Protein AF-A0A5J4TM93-F1 (afdb_monomer)

pLDDT: mean 90.67, std 11.06, range [38.16, 98.81]

Foldseek 3Di:
DDPDDPAEDEAEDAAADEDQDAAEEEDEQYEYEYEHPDLAAHEYEYNHDDADANYEYEYANYEYEYARYEYAAAAYAHYEEEYAEYEYAAYEYEYEADANYEYQYAYAYHPHHAYEYEYLEHYEYDDQHEYHYQHYEQAHDPPRQAHYHHQHEYAANPNHEYEYELRHEAEYEPYEYEAAEYEYYYDPPGHAYEYEYYHAYHYEAHDLVHAYEYDQQQEYEHEQYEYEYAAYEEDNPDDQPPPDPPDDRDARDASYEYEQYHYEAHDPRYEYEYYDAQHAHYEYEHEEYEYQHYEQAYEDLPDANYEYHQYEYEYHDVHEYEYQYQEHYEYEAEEYEYAAAYHPYPEAYEYAYENYEYEAHDLDDHGYEAPRHAAYEYHPEYEYHYQAYEHEYDQDPDANYEYENYHYEANPHPYAHEYHYQAHEEYEHHEEEYQHYEYAHDDQPDANYEYEPYYYHAHPPHHYHYNYNHHYDYD

Secondary structure (DSSP, 8-state):
------SSEEEEE-S-EEE-S-EEEE-SSEEEEEEESSSS-EEEEE---TT--SEEEE-TTEEEEEESEEEEETTS--EEEESSEEEE-SEEEEE-SSEEEEESS-EEE-SSS--EEEESEEEEE-TT--EEE-S-EEEE-TT-SBSEEESS-EEE-TTS--EEES-BEEEEESSEEEE-S-EEE--TTSPPEEEEEESSEEEEE--SS---EESSEEEEEEEEEEEEE-S-EEEE-SPP-PPPTTSPPPPPPPSEEEEEEEEEE--SS---EEEESSS-SEEEEEEEEEESS-EEE---SSS-SEEEEEEEEEE-SSS--EEESSEEEEEEEEEEEE-S-----SS-EEEEEEEEEEEES-SSS---EEEEEEEEEE-SSEEEEE-S-EEEE-SSSS-SEEEEEEEEEES-SSSPPEEEES--EEEEEEEEEESS-EEEE--SSS-SEEEES-EEEE-SSS--EEESS--EEE-

Organism: NCBI:txid222440

Mean predicted aligned error: 6.49 Å

Solvent-accessible surface area (backbone atoms only — not comparable to full-atom values): 21051 Å² total; per-residue (Å²): 126,67,78,78,76,87,70,66,49,72,50,68,42,84,63,63,49,75,40,64,64,63,45,50,39,68,50,59,76,36,48,38,37,43,27,28,72,55,95,59,64,31,43,38,34,52,61,40,77,67,82,48,32,41,31,42,38,42,18,75,45,20,34,40,35,37,31,44,31,28,38,40,15,70,66,21,22,40,30,40,40,36,30,50,32,42,37,40,26,25,32,40,41,37,27,32,77,38,53,23,32,38,26,58,20,31,36,40,30,12,83,87,35,64,23,35,40,35,18,17,17,44,42,38,28,32,87,58,19,42,41,38,36,16,23,26,41,40,35,36,43,90,85,21,56,30,31,53,44,45,57,19,36,36,39,29,13,72,93,36,64,24,37,34,33,22,43,9,39,41,62,47,58,54,35,45,39,38,37,26,22,25,40,38,37,59,56,91,93,50,51,61,37,31,38,40,33,26,68,57,13,40,39,37,31,23,36,88,88,37,55,20,36,32,49,50,40,50,32,38,37,38,36,36,31,39,40,38,35,32,18,25,40,42,30,31,79,70,77,71,73,77,54,64,90,90,54,84,66,75,78,72,68,35,29,27,37,32,34,50,18,44,36,37,29,24,42,97,86,30,64,21,37,39,39,16,40,85,38,25,43,34,36,39,36,32,49,35,37,39,35,22,17,30,40,40,35,31,66,30,76,88,52,35,35,29,39,36,34,50,22,47,34,40,38,13,68,94,32,56,30,30,38,40,18,44,20,42,38,35,40,35,35,46,34,40,37,37,29,23,39,41,34,80,28,95,38,51,23,30,37,41,34,30,43,24,41,38,33,33,24,36,61,70,79,69,47,17,44,30,39,40,34,45,26,40,38,38,30,67,50,29,35,41,38,33,17,22,24,39,41,32,33,42,93,44,95,57,40,24,28,37,36,28,43,21,45,35,39,30,15,81,23,75,45,64,20,34,35,36,23,29,18,45,35,33,40,38,34,50,35,41,36,40,33,28,32,39,40,40,28,79,26,82,85,42,37,26,30,38,38,29,72,55,58,76,47,73,40,88,84,37,77,60,44,72,55,39,82,31,53,73,44,84,90

Sequence (475 aa):
AISYISGDHTINIRQSYTEATQAVYSAGEKIVTIQSVDSTRRKITNNIDGSTPLFSITGGGLTLTLQNIEIDSTGKPLMTFGGQLLKIESGTFTGTTETLITASAPVTIGTSGTPEFTAQKIVSVTGNNELKIIKGRFSGTSGTTSLITAAGPITIGDGGTPIFKNLGNLSISGVVLKIISGTFDREEGARSIQIVATNNATVTIGGTETSPQFTDLTSLIVNNGTLTIISGSFTNTGPIHKPQEGSLPPLPEPMISTTNTTVTIGSSTTTPQFIALENQVLSVSSGSLTITKGIFTGESTSLPQITTLRVQIVVGTNFNPTFNCPYALNVRTGSMTIRDEFFLGNQTTKIITNDTTVTIGAESGSQPSITNLKQLIIGRPGILNILGGSLTGESSSDPMILTNDTAVTIGSGTSTPSFSSQQALNVIAGSLTITKGIFIGTSNTLPQITTSGIQITYGANFNPTFNCPFALSVI

Radius of gyration: 28.87 Å; Cα contacts (8 Å, |Δi|>4): 1631; chains: 1; bounding box: 68×36×87 Å

Nearest PDB structures (foldseek):
  8iq9-assembly1_B  TM=1.670E-01  e=2.180E+00  Klebsiella phage VLC6
  8iqe-assembly1_D  TM=1.883E-01  e=9.239E+00  Klebsiella phage VLC6

Structu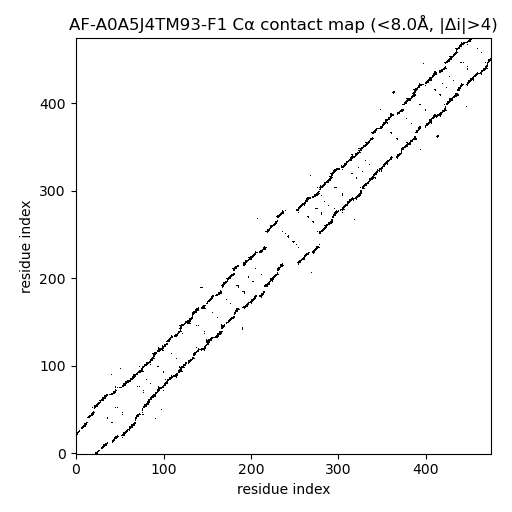re (mmCIF, N/CA/C/O backbone):
data_AF-A0A5J4TM93-F1
#
_entry.id   AF-A0A5J4TM93-F1
#
loop_
_atom_site.group_PDB
_atom_site.id
_atom_site.type_symbol
_atom_site.label_atom_id
_atom_site.label_alt_id
_atom_site.label_comp_id
_atom_site.label_asym_id
_atom_site.label_entity_id
_atom_site.label_seq_id
_atom_site.pdbx_PDB_ins_code
_atom_site.Cartn_x
_atom_site.Cartn_y
_atom_site.Cartn_z
_atom_site.occupancy
_atom_site.B_iso_or_equiv
_atom_site.auth_seq_id
_atom_site.auth_comp_id
_atom_site.auth_asym_id
_atom_site.auth_atom_id
_atom_site.pdbx_PDB_model_num
ATOM 1 N N . ALA A 1 1 ? -22.866 -5.227 42.921 1.00 43.19 1 ALA A N 1
ATOM 2 C CA . ALA A 1 1 ? -23.092 -6.511 42.224 1.00 43.19 1 ALA A CA 1
ATOM 3 C C . ALA A 1 1 ? -24.429 -6.453 41.488 1.00 43.19 1 ALA A C 1
ATOM 5 O O . ALA A 1 1 ? -25.460 -6.370 42.140 1.00 43.19 1 ALA A O 1
ATOM 6 N N . ILE A 1 2 ? -24.420 -6.416 40.153 1.00 43.22 2 ILE A N 1
ATOM 7 C CA . ILE A 1 2 ? -25.638 -6.518 39.333 1.00 43.22 2 ILE A CA 1
ATOM 8 C C . ILE A 1 2 ? -25.759 -7.999 38.957 1.00 43.22 2 ILE A C 1
ATOM 10 O O . ILE A 1 2 ? -25.100 -8.446 38.024 1.00 43.22 2 ILE A O 1
ATOM 14 N N . SER A 1 3 ? -26.516 -8.792 39.718 1.00 38.16 3 SER A N 1
ATOM 15 C CA . SER A 1 3 ? -26.688 -10.224 39.436 1.00 38.16 3 SER A CA 1
ATOM 16 C C . SER A 1 3 ? -28.052 -10.511 38.808 1.00 38.16 3 SER A C 1
ATOM 18 O O . SER A 1 3 ? -29.079 -10.268 39.430 1.00 38.16 3 SER A O 1
ATOM 20 N N . TYR A 1 4 ? -28.004 -11.075 37.596 1.00 44.12 4 TYR A N 1
ATOM 21 C CA . TYR A 1 4 ? -29.076 -11.741 36.844 1.00 44.12 4 TYR A CA 1
ATOM 22 C C . TYR A 1 4 ? -30.363 -10.932 36.579 1.00 44.12 4 TYR A C 1
ATOM 24 O O . TYR A 1 4 ? -31.318 -10.957 37.347 1.00 44.12 4 TYR A O 1
ATOM 32 N N . ILE A 1 5 ? -30.424 -10.291 35.406 1.00 52.28 5 ILE A N 1
ATOM 33 C CA . ILE A 1 5 ? -31.648 -9.691 34.843 1.00 52.28 5 ILE A CA 1
ATOM 34 C C . ILE A 1 5 ? -32.081 -10.541 33.640 1.00 52.28 5 ILE A C 1
ATOM 36 O O . ILE A 1 5 ? -31.261 -10.821 32.762 1.00 52.28 5 ILE A O 1
ATOM 40 N N . SER A 1 6 ? -33.327 -11.020 33.601 1.00 49.06 6 SER A N 1
ATOM 41 C CA . SER A 1 6 ? -33.892 -11.758 32.457 1.00 49.06 6 SER A CA 1
ATOM 42 C C . SER A 1 6 ? -34.254 -10.813 31.303 1.00 49.06 6 SER A C 1
ATOM 44 O O . SER A 1 6 ? -34.854 -9.773 31.558 1.00 49.06 6 SER A O 1
ATOM 46 N N . GLY A 1 7 ? -33.956 -11.201 30.056 1.00 68.25 7 GLY A N 1
ATOM 47 C CA . GLY A 1 7 ? -34.250 -10.419 28.843 1.00 68.25 7 GLY A CA 1
ATOM 48 C C . GLY A 1 7 ? -33.189 -9.374 28.474 1.00 68.25 7 GLY A C 1
ATOM 49 O O . GLY A 1 7 ? -32.220 -9.170 29.213 1.00 68.25 7 GLY A O 1
ATOM 50 N N . ASP A 1 8 ? -33.380 -8.724 27.325 1.00 81.50 8 ASP A N 1
ATOM 51 C CA . ASP A 1 8 ? -32.604 -7.548 26.917 1.00 81.50 8 ASP A CA 1
ATOM 52 C C . ASP A 1 8 ? -32.826 -6.408 27.911 1.00 81.50 8 ASP A C 1
ATOM 54 O O . ASP A 1 8 ? -33.937 -6.210 28.409 1.00 81.50 8 ASP A O 1
ATOM 58 N N . HIS A 1 9 ? -31.777 -5.656 28.233 1.00 83.00 9 HIS A N 1
ATOM 59 C CA . HIS A 1 9 ? -31.910 -4.557 29.187 1.00 83.00 9 HIS A CA 1
ATOM 60 C C . HIS A 1 9 ? -30.877 -3.458 29.004 1.00 83.00 9 HIS A C 1
ATOM 62 O O . HIS A 1 9 ? -29.783 -3.632 28.468 1.00 83.00 9 HIS A O 1
ATOM 68 N N . THR A 1 10 ? -31.247 -2.297 29.531 1.00 85.62 10 THR A N 1
ATOM 69 C CA . THR A 1 10 ? -30.429 -1.096 29.538 1.00 85.62 10 THR A CA 1
ATOM 70 C C . THR A 1 10 ? -29.998 -0.770 30.963 1.00 85.62 10 THR A C 1
ATOM 72 O O . THR A 1 10 ? -30.833 -0.570 31.848 1.00 85.62 10 THR A O 1
ATOM 75 N N . ILE A 1 11 ? -28.690 -0.680 31.184 1.00 86.50 11 ILE A N 1
ATOM 76 C CA . ILE A 1 11 ? -28.094 -0.153 32.407 1.00 86.50 11 ILE A CA 1
ATOM 77 C C . ILE A 1 11 ? -27.939 1.355 32.228 1.00 86.50 11 ILE A C 1
ATOM 79 O O . ILE A 1 11 ? -27.153 1.840 31.418 1.00 86.50 11 ILE A O 1
ATOM 83 N N . ASN A 1 12 ? -28.732 2.085 32.999 1.00 86.62 12 ASN A N 1
ATOM 84 C CA . ASN A 1 12 ? -28.884 3.526 32.905 1.00 86.62 12 ASN A CA 1
ATOM 85 C C . ASN A 1 12 ? -28.065 4.233 33.994 1.00 86.62 12 ASN A C 1
ATOM 87 O O . ASN A 1 12 ? -28.374 4.122 35.183 1.00 86.62 12 ASN A O 1
ATOM 91 N N . ILE A 1 13 ? -27.057 5.002 33.588 1.00 86.31 13 ILE A N 1
ATOM 92 C CA . ILE A 1 13 ? -26.229 5.827 34.466 1.00 86.31 13 ILE A CA 1
ATOM 93 C C . ILE A 1 13 ? -26.941 7.159 34.711 1.00 86.31 13 ILE A C 1
ATOM 95 O O . ILE A 1 13 ? -27.071 7.987 33.812 1.00 86.31 13 ILE A O 1
ATOM 99 N N . ARG A 1 14 ? -27.441 7.350 35.937 1.00 87.06 14 ARG A N 1
ATOM 100 C CA . ARG A 1 14 ? -28.282 8.506 36.310 1.00 87.06 14 ARG A CA 1
ATOM 101 C C . ARG A 1 14 ? -27.508 9.713 36.831 1.00 87.06 14 ARG A C 1
ATOM 103 O O . ARG A 1 14 ? -28.001 10.832 36.761 1.00 87.06 14 ARG A O 1
ATOM 110 N N . GLN A 1 15 ? -26.312 9.493 37.357 1.00 86.44 15 GLN A N 1
ATOM 111 C CA . GLN A 1 15 ? -25.459 10.529 37.931 1.00 86.44 15 GLN A CA 1
ATOM 112 C C . GLN A 1 15 ? -23.994 10.162 37.717 1.00 86.44 15 GLN A C 1
ATOM 114 O O . GLN A 1 15 ? -23.688 8.995 37.484 1.00 86.44 15 GLN A O 1
ATOM 119 N N . SER A 1 16 ? -23.098 11.145 37.797 1.00 88.62 16 SER A N 1
ATOM 120 C CA . SER A 1 16 ? -21.659 10.875 37.826 1.00 88.62 16 SER A CA 1
ATOM 121 C C . SER A 1 16 ? -21.265 10.291 39.184 1.00 88.62 16 SER A C 1
ATOM 123 O O . SER A 1 16 ? -21.808 10.707 40.210 1.00 88.62 16 SER A O 1
ATOM 125 N N . TYR A 1 17 ? -20.341 9.334 39.207 1.00 86.44 17 TYR A N 1
ATOM 126 C CA . TYR A 1 17 ? -19.887 8.696 40.443 1.00 86.44 17 TYR A CA 1
ATOM 127 C C . TYR A 1 17 ? -18.471 8.127 40.316 1.00 86.44 17 TYR A C 1
ATOM 129 O O . TYR A 1 17 ? -17.952 7.924 39.218 1.00 86.44 17 TYR A O 1
ATOM 137 N N . THR A 1 18 ? -17.856 7.867 41.467 1.00 88.50 18 THR A N 1
ATOM 138 C CA . THR A 1 18 ? -16.582 7.154 41.579 1.00 88.50 18 THR A CA 1
ATOM 139 C C . THR A 1 18 ? -16.869 5.726 42.016 1.00 88.50 18 THR A C 1
ATOM 141 O O . THR A 1 18 ? -17.544 5.522 43.023 1.00 88.50 18 THR A O 1
ATOM 144 N N . GLU A 1 19 ? -16.362 4.748 41.273 1.00 86.44 19 GLU A N 1
ATOM 145 C CA . GLU A 1 19 ? -16.556 3.329 41.559 1.00 86.44 19 GLU A CA 1
ATOM 146 C C . GLU A 1 19 ? -15.274 2.727 42.135 1.00 86.44 19 GLU A C 1
ATOM 148 O O . GLU A 1 19 ? -14.204 2.842 41.539 1.00 86.44 19 GLU A O 1
ATOM 153 N N . ALA A 1 20 ? -15.383 2.092 43.300 1.00 87.00 20 ALA A N 1
ATOM 154 C CA . ALA A 1 20 ? -14.258 1.449 43.982 1.00 87.00 20 ALA A CA 1
ATOM 155 C C . ALA A 1 20 ? -14.328 -0.085 43.913 1.00 87.00 20 ALA A C 1
ATOM 157 O O . ALA A 1 20 ? -13.418 -0.764 44.385 1.00 87.00 20 ALA A O 1
ATOM 158 N N . THR A 1 21 ? -15.392 -0.644 43.324 1.00 85.25 21 THR A N 1
ATOM 159 C CA . THR A 1 21 ? -15.588 -2.090 43.190 1.00 85.25 21 THR A CA 1
ATOM 160 C C . THR A 1 21 ? -15.782 -2.508 41.739 1.00 85.25 21 THR A C 1
ATOM 162 O O . THR A 1 21 ? -16.383 -1.798 40.939 1.00 85.25 21 THR A O 1
ATOM 165 N N . GLN A 1 22 ? -15.286 -3.691 41.376 1.00 88.31 22 GLN A N 1
ATOM 166 C CA . GLN A 1 22 ? -15.488 -4.213 40.028 1.00 88.31 22 GLN A CA 1
ATOM 167 C C . GLN A 1 22 ? -16.965 -4.541 39.781 1.00 88.31 22 GLN A C 1
ATOM 169 O O . GLN A 1 22 ? -17.593 -5.309 40.516 1.00 88.31 22 GLN A O 1
ATOM 174 N N . ALA A 1 23 ? -17.502 -4.025 38.678 1.00 84.50 23 ALA A N 1
ATOM 175 C CA . ALA A 1 23 ? -18.781 -4.444 38.142 1.00 84.50 23 ALA A CA 1
ATOM 176 C C . ALA A 1 23 ? -18.601 -5.762 37.373 1.00 84.50 23 ALA A C 1
ATOM 178 O O . ALA A 1 23 ? -18.161 -5.787 36.222 1.00 84.50 23 ALA A O 1
ATOM 179 N N . VAL A 1 24 ? -18.942 -6.870 38.030 1.00 84.50 24 VAL A N 1
ATOM 180 C CA . VAL A 1 24 ? -18.985 -8.198 37.406 1.00 84.50 24 VAL A CA 1
ATOM 181 C C . VAL A 1 24 ? -20.378 -8.448 36.846 1.00 84.50 24 VAL A C 1
ATOM 183 O O . VAL A 1 24 ? -21.373 -8.305 37.561 1.00 84.50 24 VAL A O 1
ATOM 186 N N . TYR A 1 25 ? -20.441 -8.844 35.580 1.00 82.31 25 TYR A N 1
ATOM 187 C CA . TYR A 1 25 ? -21.675 -9.210 34.904 1.00 82.31 25 TYR A CA 1
ATOM 188 C C . TYR A 1 25 ? -21.486 -10.519 34.140 1.00 82.31 25 TYR A C 1
ATOM 190 O O . TYR A 1 25 ? -20.551 -10.665 33.356 1.00 82.31 25 TYR A O 1
ATOM 198 N N . SER A 1 26 ? -22.398 -11.465 34.349 1.00 78.94 26 SER A N 1
ATOM 199 C CA . SER A 1 26 ? -22.431 -12.713 33.594 1.00 78.94 26 SER A CA 1
ATOM 200 C C . SER A 1 26 ? -23.847 -13.004 33.118 1.00 78.94 26 SER A C 1
ATOM 202 O O . SER A 1 26 ? -24.794 -12.950 33.909 1.00 78.94 26 SER A O 1
ATOM 204 N N . ALA A 1 27 ? -24.007 -13.282 31.825 1.0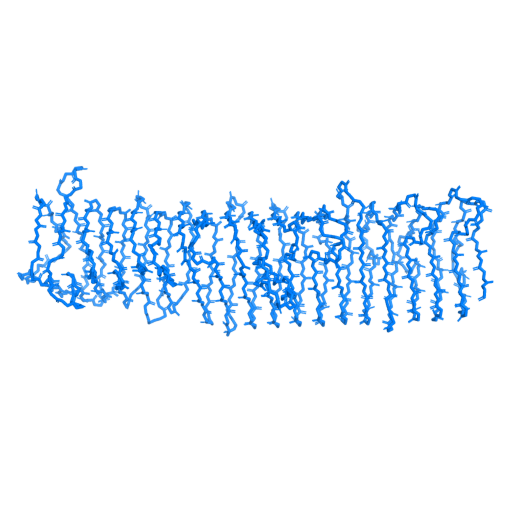0 71.00 27 ALA A N 1
ATOM 205 C CA . ALA A 1 27 ? -25.304 -13.582 31.227 1.00 71.00 27 ALA A CA 1
ATOM 206 C C . ALA A 1 27 ? -25.207 -14.575 30.059 1.00 71.00 27 ALA A C 1
ATOM 208 O O . ALA A 1 27 ? -24.143 -14.778 29.489 1.00 71.00 27 ALA A O 1
ATOM 209 N N . GLY A 1 28 ? -26.337 -15.200 29.708 1.00 71.25 28 GLY A N 1
ATOM 210 C CA . GLY A 1 28 ? -26.486 -16.003 28.485 1.00 71.25 28 GLY A CA 1
ATOM 211 C C . GLY A 1 28 ? -26.667 -15.148 27.221 1.00 71.25 28 GLY A C 1
ATOM 212 O O . GLY A 1 28 ? -26.170 -14.028 27.153 1.00 71.25 28 GLY A O 1
ATOM 213 N N . GLU A 1 29 ? -27.396 -15.662 26.227 1.00 74.56 29 GLU A N 1
ATOM 214 C CA . GLU A 1 29 ? -27.723 -14.945 24.980 1.00 74.56 29 GLU A CA 1
ATOM 215 C C . GLU A 1 29 ? -28.615 -13.721 25.250 1.00 74.56 29 GLU A C 1
ATOM 217 O O . GLU A 1 29 ? -29.793 -13.884 25.569 1.00 74.56 29 GLU A O 1
ATOM 222 N N . LYS A 1 30 ? -28.053 -12.501 25.210 1.00 83.56 30 LYS A N 1
ATOM 223 C CA . LYS A 1 30 ? -28.756 -11.244 25.552 1.00 83.56 30 LYS A CA 1
ATOM 224 C C . LYS A 1 30 ? -28.136 -10.032 24.864 1.00 83.56 30 LYS A C 1
ATOM 226 O O . LYS A 1 30 ? -26.940 -10.028 24.572 1.00 83.56 30 LYS A O 1
ATOM 231 N N . ILE A 1 31 ? -28.912 -8.961 24.719 1.00 85.88 31 ILE A N 1
ATOM 232 C CA . ILE A 1 31 ? -28.414 -7.625 24.379 1.00 85.88 31 ILE A CA 1
ATOM 233 C C . ILE A 1 31 ? -28.424 -6.749 25.635 1.00 85.88 31 ILE A C 1
ATOM 235 O O . ILE A 1 31 ? -29.444 -6.597 26.311 1.00 85.88 31 ILE A O 1
ATOM 239 N N . VAL A 1 32 ? -27.275 -6.153 25.950 1.00 88.88 32 VAL A N 1
ATOM 240 C CA . VAL A 1 32 ? -27.115 -5.221 27.070 1.00 88.88 32 VAL A CA 1
ATOM 241 C C . VAL A 1 32 ? -26.600 -3.892 26.550 1.00 88.88 32 VAL A C 1
ATOM 243 O O . VAL A 1 32 ? -25.594 -3.848 25.846 1.00 88.88 32 VAL A O 1
ATOM 246 N N . THR A 1 33 ? -27.246 -2.799 26.946 1.00 90.38 33 THR A N 1
ATOM 247 C CA . THR A 1 33 ? -26.783 -1.438 26.640 1.00 90.38 33 THR A CA 1
ATOM 248 C C . THR A 1 33 ? -26.426 -0.709 27.927 1.00 90.38 33 THR A C 1
ATOM 250 O O . THR A 1 33 ? -27.256 -0.627 28.827 1.00 90.38 33 THR A O 1
ATOM 253 N N . ILE A 1 34 ? -25.221 -0.151 28.022 1.00 90.50 34 ILE A N 1
ATOM 254 C CA . ILE A 1 34 ? -24.814 0.750 29.107 1.00 90.50 34 ILE A CA 1
ATOM 255 C C . ILE A 1 34 ? -24.804 2.173 28.557 1.00 90.50 34 ILE A C 1
ATOM 257 O O . ILE A 1 34 ? -24.084 2.462 27.597 1.00 90.50 34 ILE A O 1
ATOM 261 N N . GLN A 1 35 ? -25.602 3.053 29.163 1.00 90.19 35 GLN A N 1
ATOM 262 C CA . GLN A 1 35 ? -25.753 4.430 28.698 1.00 90.19 35 GLN A CA 1
ATOM 263 C C . GLN A 1 35 ? -26.043 5.433 29.810 1.00 90.19 35 GLN A C 1
ATOM 265 O O . GLN A 1 35 ? -26.563 5.066 30.863 1.00 90.19 35 GLN A O 1
ATOM 270 N N . SER A 1 36 ? -25.780 6.717 29.556 1.00 85.12 36 SER A N 1
ATOM 271 C CA . SER A 1 36 ? -26.395 7.799 30.333 1.00 85.12 36 SER A CA 1
ATOM 272 C C . SER A 1 36 ? -27.904 7.878 30.067 1.00 85.12 36 SER A C 1
ATOM 274 O O . SER A 1 36 ? -28.359 7.611 28.955 1.00 85.12 36 SER A O 1
ATOM 276 N N . VAL A 1 37 ? -28.680 8.260 31.086 1.00 80.75 37 VAL A N 1
ATOM 277 C CA . VAL A 1 37 ? -30.144 8.435 30.982 1.00 80.75 37 VAL A CA 1
ATOM 278 C C . VAL A 1 37 ? -30.590 9.628 30.147 1.00 80.75 37 VAL A C 1
ATOM 280 O O . VAL A 1 37 ? -31.745 9.677 29.734 1.00 80.75 37 VAL A O 1
ATOM 283 N N . ASP A 1 38 ? -29.710 10.600 29.937 1.00 79.50 38 ASP A N 1
ATOM 284 C CA . ASP A 1 38 ? -30.008 11.839 29.228 1.00 79.50 38 ASP A CA 1
ATOM 285 C C . ASP A 1 38 ? -28.855 12.209 28.280 1.00 79.50 38 ASP A C 1
ATOM 287 O O . ASP A 1 38 ? -27.839 11.517 28.205 1.00 79.50 38 ASP A O 1
ATOM 291 N N . SER A 1 39 ? -29.002 13.297 27.519 1.00 77.81 39 SER A N 1
ATOM 292 C CA . SER A 1 39 ? -27.969 13.766 26.582 1.00 77.81 39 SER A CA 1
ATOM 293 C C . SER A 1 39 ? -26.679 14.239 27.262 1.00 77.81 39 SER A C 1
ATOM 295 O O . SER A 1 39 ? -25.692 14.511 26.581 1.00 77.81 39 SER A O 1
ATOM 297 N N . THR A 1 40 ? -26.667 14.365 28.590 1.00 80.19 40 THR A N 1
ATOM 298 C CA . THR A 1 40 ? -25.469 14.682 29.363 1.00 80.19 40 THR A CA 1
ATOM 299 C C . THR A 1 40 ? -24.644 13.414 29.509 1.00 80.19 40 THR A C 1
ATOM 301 O O . THR A 1 40 ? -25.111 12.409 30.052 1.00 80.19 40 THR A O 1
ATOM 304 N N . ARG A 1 41 ? -23.381 13.454 29.082 1.00 79.12 41 ARG A N 1
ATOM 305 C CA . ARG A 1 41 ? -22.437 12.374 29.384 1.00 79.12 41 ARG A CA 1
ATOM 306 C C . ARG A 1 41 ? -22.200 12.352 30.892 1.00 79.12 41 ARG A C 1
ATOM 308 O O . ARG A 1 41 ? -21.688 13.312 31.463 1.00 79.12 41 ARG A O 1
ATOM 315 N N . ARG A 1 42 ? -22.623 11.276 31.553 1.00 86.69 42 ARG A N 1
ATOM 316 C CA . ARG A 1 42 ? -22.334 11.054 32.975 1.00 86.69 42 ARG A CA 1
ATOM 317 C C . ARG A 1 42 ? -20.973 10.389 33.097 1.00 86.69 42 ARG A C 1
ATOM 319 O O . ARG A 1 42 ? -20.669 9.472 32.334 1.00 86.69 42 ARG A O 1
ATOM 326 N N . LYS A 1 43 ? -20.184 10.870 34.058 1.00 90.44 43 LYS A N 1
ATOM 327 C CA . LYS A 1 43 ? -18.809 10.435 34.285 1.00 90.44 43 LYS A CA 1
ATOM 328 C C . LYS A 1 43 ? -18.757 9.311 35.314 1.00 90.44 43 LYS A C 1
ATOM 330 O O . LYS A 1 43 ? -19.253 9.477 36.427 1.00 90.44 43 LYS A O 1
ATOM 335 N N . ILE A 1 44 ? -18.109 8.209 34.958 1.00 90.56 44 ILE A N 1
ATOM 336 C CA . ILE A 1 44 ? -17.714 7.149 35.887 1.00 90.56 44 ILE A CA 1
ATOM 337 C C . ILE A 1 44 ? -16.202 7.241 36.087 1.00 90.56 44 ILE A C 1
ATOM 339 O O . ILE A 1 44 ? -15.447 7.148 35.121 1.00 90.56 44 ILE A O 1
ATOM 343 N N . THR A 1 45 ? -15.753 7.415 37.326 1.00 90.50 45 THR A N 1
ATOM 344 C CA . THR A 1 45 ? -14.322 7.386 37.662 1.00 90.50 45 THR A CA 1
ATOM 345 C C . THR A 1 45 ? -13.968 6.016 38.233 1.00 90.50 45 THR A C 1
ATOM 347 O O . THR A 1 45 ? -14.509 5.628 39.268 1.00 90.50 45 THR A O 1
ATOM 350 N N . ASN A 1 46 ? -13.064 5.280 37.583 1.00 89.44 46 ASN A N 1
ATOM 351 C CA . ASN A 1 46 ? -12.560 4.002 38.085 1.00 89.44 46 ASN A CA 1
ATOM 352 C C . ASN A 1 46 ? -11.521 4.243 39.190 1.00 89.44 46 ASN A C 1
ATOM 354 O O . ASN A 1 46 ? -10.402 4.682 38.926 1.00 89.44 46 ASN A O 1
ATOM 358 N N . ASN A 1 47 ? -11.881 3.911 40.427 1.00 88.88 47 ASN A N 1
ATOM 359 C CA . ASN A 1 47 ? -11.010 3.988 41.591 1.00 88.88 47 ASN A CA 1
ATOM 360 C C . ASN A 1 47 ? -10.672 2.608 42.187 1.00 88.88 47 ASN A C 1
ATOM 362 O O . ASN A 1 47 ? -10.235 2.532 43.327 1.00 88.88 47 ASN A O 1
ATOM 366 N N . ILE A 1 48 ? -10.812 1.519 41.427 1.00 86.44 48 ILE A N 1
ATOM 367 C CA . ILE A 1 48 ? -10.459 0.160 41.879 1.00 86.44 48 ILE A CA 1
ATOM 368 C C . ILE A 1 48 ? -8.940 -0.006 41.907 1.00 86.44 48 ILE A C 1
ATOM 370 O O . ILE A 1 48 ? -8.277 0.345 40.940 1.00 86.44 48 ILE A O 1
ATOM 374 N N . ASP A 1 49 ? -8.352 -0.523 42.978 1.00 83.00 49 ASP A N 1
ATOM 375 C CA . ASP A 1 49 ? -6.894 -0.646 43.065 1.00 83.00 49 ASP A CA 1
ATOM 376 C C . ASP A 1 49 ? -6.297 -1.707 42.121 1.00 83.00 49 ASP A C 1
ATOM 378 O O . ASP A 1 49 ? -6.902 -2.739 41.810 1.00 83.00 49 ASP A O 1
ATOM 382 N N . GLY A 1 50 ? -5.061 -1.451 41.683 1.00 82.62 50 GLY A N 1
ATOM 383 C CA . GLY A 1 50 ? -4.280 -2.361 40.843 1.00 82.62 50 GLY A CA 1
ATOM 384 C C . GLY A 1 50 ? -4.745 -2.440 39.385 1.00 82.62 50 GLY A C 1
ATOM 385 O O . GLY A 1 50 ? -5.267 -1.484 38.819 1.00 82.62 50 GLY A O 1
ATOM 386 N N . SER A 1 51 ? -4.522 -3.599 38.763 1.00 85.88 51 SER A N 1
ATOM 387 C CA . SER A 1 51 ? -4.839 -3.892 37.356 1.00 85.88 51 SER A CA 1
ATOM 388 C C . SER A 1 51 ? -6.247 -4.473 37.154 1.00 85.88 51 SER A C 1
ATOM 390 O O . SER A 1 51 ? -6.525 -5.121 36.146 1.00 85.88 51 SER A O 1
ATOM 392 N N . THR A 1 52 ? -7.153 -4.269 38.110 1.00 89.88 52 THR A N 1
ATOM 393 C CA . THR A 1 52 ? -8.516 -4.805 38.034 1.00 89.88 52 THR A CA 1
ATOM 394 C C . THR A 1 52 ? -9.376 -3.926 37.117 1.00 89.88 52 THR A C 1
ATOM 396 O O . THR A 1 52 ? -9.472 -2.722 37.361 1.00 89.88 52 THR A O 1
ATOM 399 N N . PRO A 1 53 ? -10.034 -4.480 36.077 1.00 92.06 53 PRO A N 1
ATOM 400 C CA . PRO A 1 53 ? -10.902 -3.685 35.218 1.00 92.06 53 PRO A CA 1
ATOM 401 C C . PRO A 1 53 ? -12.170 -3.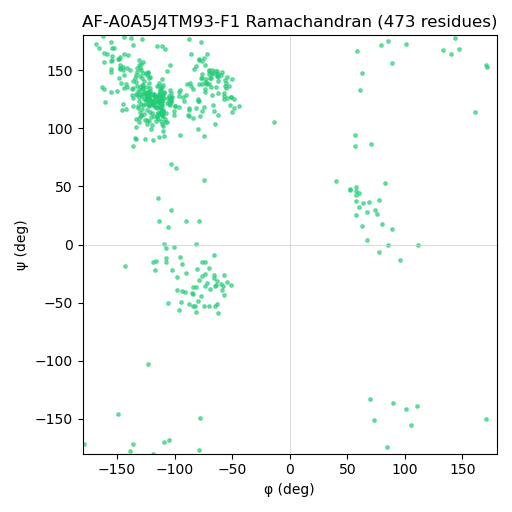252 35.953 1.00 92.06 53 PRO A C 1
ATOM 403 O O . PRO A 1 53 ? -12.710 -4.020 36.752 1.00 92.06 53 PRO A O 1
ATOM 406 N N . LEU A 1 54 ? -12.684 -2.063 35.621 1.00 91.25 54 LEU A N 1
ATOM 407 C CA . LEU A 1 54 ? -13.978 -1.575 36.114 1.00 91.25 54 LEU A CA 1
ATOM 408 C C . LEU A 1 54 ? -15.118 -2.539 35.778 1.00 91.25 54 LEU A C 1
ATOM 410 O O . LEU A 1 54 ? -15.945 -2.842 36.635 1.00 91.25 54 LEU A O 1
ATOM 414 N N . PHE A 1 55 ? -15.128 -3.054 34.551 1.00 91.94 55 PHE A N 1
ATOM 415 C CA . PHE A 1 55 ? -16.114 -4.010 34.070 1.00 91.94 55 PHE A CA 1
ATOM 416 C C . PHE A 1 55 ? -15.464 -5.358 33.751 1.00 91.94 55 PHE A C 1
ATOM 418 O O . PHE A 1 55 ? -14.526 -5.434 32.958 1.00 91.94 55 PHE A O 1
ATOM 425 N N . SER A 1 56 ? -16.007 -6.433 34.319 1.00 93.25 56 SER A N 1
ATOM 426 C CA . SER A 1 56 ? -15.701 -7.811 33.923 1.00 93.25 56 SER A CA 1
ATOM 427 C C . SER A 1 56 ? -16.988 -8.472 33.453 1.00 93.25 56 SER A C 1
ATOM 429 O O . SER A 1 56 ? -17.868 -8.785 34.257 1.00 93.25 56 SER A O 1
ATOM 431 N N . ILE A 1 57 ? -17.137 -8.592 32.136 1.00 92.06 57 ILE A N 1
ATOM 432 C CA . ILE A 1 57 ? -18.400 -8.942 31.489 1.00 92.06 57 ILE A CA 1
ATOM 433 C C . ILE A 1 57 ? -18.202 -10.203 30.648 1.00 92.06 57 ILE A C 1
ATOM 435 O O . ILE A 1 57 ? -17.413 -10.195 29.704 1.00 92.06 57 ILE A O 1
ATOM 439 N N . THR A 1 58 ? -18.924 -11.281 30.962 1.00 91.12 58 THR A N 1
ATOM 440 C CA . THR A 1 58 ? -18.805 -12.569 30.255 1.00 91.12 58 THR A CA 1
ATOM 441 C C . THR A 1 58 ? -20.159 -13.184 29.887 1.00 91.12 58 THR A C 1
ATOM 443 O O . THR A 1 58 ? -21.141 -13.048 30.615 1.00 91.12 58 THR A O 1
ATOM 446 N N . GLY A 1 59 ? -20.230 -13.877 28.749 1.00 88.56 59 GLY A N 1
ATOM 447 C CA . GLY A 1 59 ? -21.451 -14.533 28.281 1.00 88.56 59 GLY A CA 1
ATOM 448 C C . GLY A 1 59 ? -21.441 -14.865 26.794 1.00 88.56 59 GLY A C 1
ATOM 449 O O . GLY A 1 59 ? -21.471 -13.954 25.979 1.00 88.56 59 GLY A O 1
ATOM 450 N N . GLY A 1 60 ? -21.445 -16.148 26.417 1.00 85.31 60 GLY A N 1
ATOM 451 C CA . GLY A 1 60 ? -21.197 -16.580 25.028 1.00 85.31 60 GLY A CA 1
ATOM 452 C C . GLY A 1 60 ? -22.099 -15.955 23.951 1.00 85.31 60 GLY A C 1
ATOM 453 O O . GLY A 1 60 ? -21.629 -15.715 22.845 1.00 85.31 60 GLY A O 1
ATOM 454 N N . GLY A 1 61 ? -23.357 -15.635 24.273 1.00 87.81 61 GLY A N 1
ATOM 455 C CA . GLY A 1 61 ? -24.296 -14.963 23.360 1.00 87.81 61 GLY A CA 1
ATOM 456 C C . GLY A 1 61 ? -24.562 -13.490 23.683 1.00 87.81 61 GLY A C 1
ATOM 457 O O . GLY A 1 61 ? -25.560 -12.931 23.239 1.00 87.81 61 GLY A O 1
ATOM 458 N N . LEU A 1 62 ? -23.737 -12.872 24.525 1.00 91.56 62 LEU A N 1
ATOM 459 C CA . LEU A 1 62 ? -23.940 -11.500 24.970 1.00 91.56 62 LEU A CA 1
ATOM 460 C C . LEU A 1 62 ? -23.460 -10.507 23.908 1.00 91.56 62 LEU A C 1
ATOM 462 O O . LEU A 1 62 ? -22.280 -10.497 23.558 1.00 91.56 62 LEU A O 1
ATOM 466 N N . THR A 1 63 ? -24.343 -9.614 23.470 1.00 94.62 63 THR A N 1
ATOM 467 C CA . THR A 1 63 ? -23.961 -8.382 22.773 1.00 94.62 63 THR A CA 1
ATOM 468 C C . THR A 1 63 ? -24.000 -7.216 23.754 1.00 94.62 63 THR A C 1
ATOM 470 O O . THR A 1 63 ? -25.055 -6.902 24.303 1.00 94.62 63 THR A O 1
ATOM 473 N N . LEU A 1 64 ? -22.865 -6.552 23.966 1.00 95.38 64 LEU A N 1
ATOM 474 C CA . LEU A 1 64 ? -22.766 -5.364 24.813 1.00 95.38 64 LEU A CA 1
ATOM 475 C C . LEU A 1 64 ? -22.648 -4.107 23.955 1.00 95.38 64 LEU A C 1
ATOM 477 O O . LEU A 1 64 ? -21.811 -4.054 23.063 1.00 95.38 64 LEU A O 1
ATOM 481 N N . THR A 1 65 ? -23.433 -3.080 24.267 1.00 96.12 65 THR A N 1
ATOM 482 C CA . THR A 1 65 ? -23.359 -1.757 23.639 1.00 96.12 65 THR A CA 1
ATOM 483 C C . THR A 1 65 ? -23.009 -0.698 24.678 1.00 96.12 65 THR A C 1
ATOM 485 O O . THR A 1 65 ? -23.711 -0.547 25.675 1.00 96.12 65 THR A O 1
ATOM 488 N N . LEU A 1 66 ? -21.934 0.052 24.442 1.00 95.19 66 LEU A N 1
ATOM 489 C CA . LEU A 1 66 ? -21.572 1.247 25.204 1.00 95.19 66 LEU A CA 1
ATOM 490 C C . LEU A 1 66 ? -21.938 2.488 24.397 1.00 95.19 66 LEU A C 1
ATOM 492 O O . LEU A 1 66 ? -21.476 2.644 23.263 1.00 95.19 66 LEU A O 1
ATOM 496 N N . GLN A 1 67 ? -22.735 3.382 24.975 1.00 94.56 67 GLN A N 1
ATOM 497 C CA . GLN A 1 67 ? -23.138 4.610 24.295 1.00 94.56 67 GLN A CA 1
ATOM 498 C C . GLN A 1 67 ? -23.348 5.762 25.272 1.00 94.56 67 GLN A C 1
ATOM 500 O O . GLN A 1 67 ? -23.876 5.576 26.360 1.00 94.56 67 GLN A O 1
ATOM 505 N N . ASN A 1 68 ? -22.986 6.975 24.859 1.00 92.69 68 ASN A N 1
ATOM 506 C CA . ASN A 1 68 ? -23.257 8.212 25.586 1.00 92.69 68 ASN A CA 1
ATOM 507 C C . ASN A 1 68 ? -22.803 8.185 27.064 1.00 92.69 68 ASN A C 1
ATOM 509 O O . ASN A 1 68 ? -23.547 8.559 27.971 1.00 92.69 68 ASN A O 1
ATOM 513 N N . ILE A 1 69 ? -21.578 7.722 27.313 1.00 90.88 69 ILE A N 1
ATOM 514 C CA . ILE A 1 69 ? -20.966 7.666 28.649 1.00 90.88 69 ILE A CA 1
ATOM 515 C C . ILE A 1 69 ? -19.584 8.309 28.644 1.00 90.88 69 ILE A C 1
ATOM 517 O O . ILE A 1 69 ? -18.891 8.300 27.628 1.00 90.88 69 ILE A O 1
ATOM 521 N N . GLU A 1 70 ? -19.181 8.868 29.779 1.00 93.94 70 GLU A N 1
ATOM 522 C CA . GLU A 1 70 ? -17.800 9.267 30.027 1.00 93.94 70 GLU A CA 1
ATOM 523 C C . GLU A 1 70 ? -17.203 8.330 31.074 1.00 93.94 70 GLU A C 1
ATOM 525 O O . GLU A 1 70 ? -17.801 8.108 32.129 1.00 93.94 70 GLU A O 1
ATOM 530 N N . ILE A 1 71 ? -16.032 7.765 30.792 1.00 91.81 71 ILE A N 1
ATOM 531 C CA . ILE A 1 71 ? -15.326 6.913 31.738 1.00 91.81 71 ILE A CA 1
ATOM 532 C C . ILE A 1 71 ? -13.875 7.344 31.845 1.00 91.81 71 ILE A C 1
ATOM 534 O O . ILE A 1 71 ? -13.133 7.370 30.866 1.00 91.81 71 ILE A O 1
ATOM 538 N N . ASP A 1 72 ? -13.474 7.640 33.070 1.00 92.94 72 ASP A N 1
ATOM 539 C CA . ASP A 1 72 ? -12.114 7.991 33.433 1.00 92.94 72 ASP A CA 1
ATOM 540 C C . ASP A 1 72 ? -11.507 6.833 34.219 1.00 92.94 72 ASP A C 1
ATOM 542 O O . ASP A 1 72 ? -11.866 6.572 35.366 1.00 92.94 72 ASP A O 1
ATOM 546 N N . SER A 1 73 ? -10.628 6.089 33.557 1.00 87.56 73 SER A N 1
ATOM 547 C CA . SER A 1 73 ? -9.838 4.996 34.122 1.00 87.56 73 SER A CA 1
ATOM 548 C C . SER A 1 73 ? -8.351 5.336 34.110 1.00 87.56 73 SER A C 1
ATOM 550 O O . SER A 1 73 ? -7.512 4.490 33.811 1.00 87.56 73 SER A O 1
ATOM 552 N N . THR A 1 74 ? -8.001 6.589 34.415 1.00 81.88 74 THR A N 1
ATOM 553 C CA . THR A 1 74 ? -6.604 7.026 34.528 1.00 81.88 74 THR A CA 1
ATOM 554 C C . THR A 1 74 ? -5.822 6.072 35.449 1.00 81.88 74 THR A C 1
ATOM 556 O O . THR A 1 74 ? -6.102 5.974 36.640 1.00 81.88 74 THR A O 1
ATOM 559 N N . GLY A 1 75 ? -4.853 5.333 34.896 1.00 72.75 75 GLY A N 1
ATOM 560 C CA . GLY A 1 75 ? -4.044 4.342 35.624 1.00 72.75 75 GLY A CA 1
ATOM 561 C C . GLY A 1 75 ? -4.502 2.886 35.537 1.00 72.75 75 GLY A C 1
ATO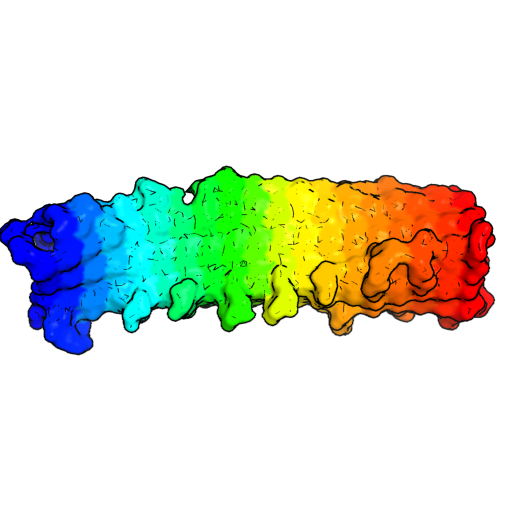M 562 O O . GLY A 1 75 ? -3.749 2.016 35.962 1.00 72.75 75 GLY A O 1
ATOM 563 N N . LYS A 1 76 ? -5.717 2.601 35.050 1.00 87.88 76 LYS A N 1
ATOM 564 C CA . LYS A 1 76 ? -6.411 1.327 35.310 1.00 87.88 76 LYS A CA 1
ATOM 565 C C . LYS A 1 76 ? -7.116 0.788 34.056 1.00 87.88 76 LYS A C 1
ATOM 567 O O . LYS A 1 76 ? -7.570 1.578 33.228 1.00 87.88 76 LYS A O 1
ATOM 572 N N . PRO A 1 77 ? -7.263 -0.540 33.894 1.00 91.31 77 PRO A N 1
ATOM 573 C CA . PRO A 1 77 ? -8.095 -1.092 32.829 1.00 91.31 77 PRO A CA 1
ATOM 574 C C . PRO A 1 77 ? -9.563 -0.682 33.003 1.00 91.31 77 PRO A C 1
ATOM 576 O O . PRO A 1 77 ? -10.080 -0.600 34.118 1.00 91.31 77 PRO A O 1
ATOM 579 N N . LEU A 1 78 ? -10.266 -0.464 31.896 1.00 92.38 78 LEU A N 1
ATOM 580 C CA . LEU A 1 78 ? -11.701 -0.191 31.909 1.00 92.38 78 LEU A CA 1
ATOM 581 C C . LEU A 1 78 ? -12.500 -1.494 31.868 1.00 92.38 78 LEU A C 1
ATOM 583 O O . LEU A 1 78 ? -13.402 -1.692 32.677 1.00 92.38 78 LEU A O 1
ATOM 587 N N . MET A 1 79 ? -12.206 -2.381 30.920 1.00 94.88 79 MET A N 1
ATOM 588 C CA . MET A 1 79 ? -13.089 -3.510 30.640 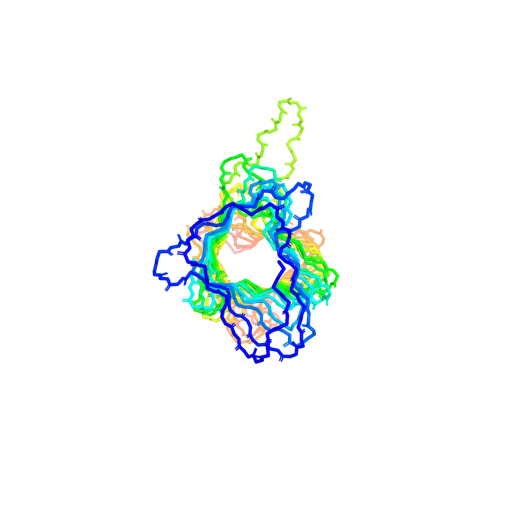1.00 94.88 79 MET A CA 1
ATOM 589 C C . MET A 1 79 ? -12.340 -4.762 30.208 1.00 94.88 79 MET A C 1
ATOM 591 O O . MET A 1 79 ? -11.438 -4.708 29.376 1.00 94.88 79 MET A O 1
ATOM 595 N N . THR A 1 80 ? -12.793 -5.904 30.724 1.00 95.81 80 THR A N 1
ATOM 596 C CA . THR A 1 80 ? -12.614 -7.214 30.095 1.00 95.81 80 THR A CA 1
ATOM 597 C C . THR A 1 80 ? -13.969 -7.724 29.621 1.00 95.81 80 THR A C 1
ATOM 599 O O . THR A 1 80 ? -14.911 -7.805 30.412 1.00 95.81 80 THR A O 1
ATOM 602 N N . PHE A 1 81 ? -14.071 -8.050 28.335 1.00 96.75 81 PHE A N 1
ATOM 603 C CA . PHE A 1 81 ? -15.297 -8.531 27.706 1.00 96.75 81 PHE A CA 1
ATOM 604 C C . PHE A 1 81 ? -15.083 -9.885 27.028 1.00 96.75 81 PHE A C 1
ATOM 606 O O . PHE A 1 81 ? -14.197 -10.030 26.189 1.00 96.75 81 PHE A O 1
ATOM 613 N N . GLY A 1 82 ? -15.929 -10.861 27.345 1.00 95.88 82 GLY A N 1
ATOM 614 C CA . GLY A 1 82 ? -15.970 -12.153 26.665 1.00 95.88 82 GLY A CA 1
ATOM 615 C C . GLY A 1 82 ? -17.398 -12.550 26.332 1.00 95.88 82 GLY A C 1
ATOM 616 O O . GLY A 1 82 ? -18.056 -13.190 27.148 1.00 95.88 82 GLY A O 1
ATOM 617 N N . GLY A 1 83 ? -17.876 -12.186 25.144 1.00 94.56 83 GLY A N 1
ATOM 618 C CA . GLY A 1 83 ? -19.205 -12.571 24.675 1.00 94.56 83 GLY A CA 1
ATOM 619 C C . GLY A 1 83 ? -19.313 -12.726 23.165 1.00 94.56 83 GLY A C 1
ATOM 620 O O . GLY A 1 83 ? -18.364 -13.170 22.530 1.00 94.56 83 GLY A O 1
ATOM 621 N N . GLN A 1 84 ? -20.464 -12.380 22.591 1.00 95.69 84 GLN A N 1
ATOM 622 C CA . GLN A 1 84 ? -20.703 -12.479 21.150 1.00 95.69 84 GLN A CA 1
ATOM 623 C C . GLN A 1 84 ? -20.196 -11.251 20.388 1.00 95.69 84 GLN A C 1
ATOM 625 O O . GLN A 1 84 ? -19.649 -11.395 19.300 1.00 95.69 84 GLN A O 1
ATOM 630 N N . LEU A 1 85 ? -20.406 -10.044 20.923 1.00 97.12 85 LEU A N 1
ATOM 631 C CA . LEU A 1 85 ? -20.038 -8.793 20.254 1.00 97.12 85 LEU A CA 1
ATOM 632 C C . LEU A 1 85 ? -19.965 -7.632 21.249 1.00 97.12 85 LEU A C 1
ATOM 634 O O . LEU A 1 85 ? -20.886 -7.422 22.037 1.00 97.12 85 LEU A O 1
ATOM 638 N N . LEU A 1 86 ? -18.906 -6.830 21.164 1.00 98.00 86 LEU A N 1
ATOM 639 C CA . LEU A 1 86 ? -18.816 -5.537 21.838 1.00 98.00 86 LEU A CA 1
ATOM 640 C C . LEU A 1 86 ? -19.009 -4.403 20.830 1.00 98.00 86 LEU A C 1
ATOM 642 O O . LEU A 1 86 ? -18.254 -4.283 19.868 1.00 98.00 86 LEU A O 1
ATOM 646 N N . LYS A 1 87 ? -19.985 -3.533 21.078 1.00 98.19 87 LYS A N 1
ATOM 647 C CA . LYS A 1 87 ? -20.216 -2.289 20.345 1.00 98.19 87 LYS A CA 1
ATOM 648 C C . LYS A 1 87 ? -19.867 -1.092 21.220 1.00 98.19 87 LYS A C 1
ATOM 650 O O . LYS A 1 87 ? -2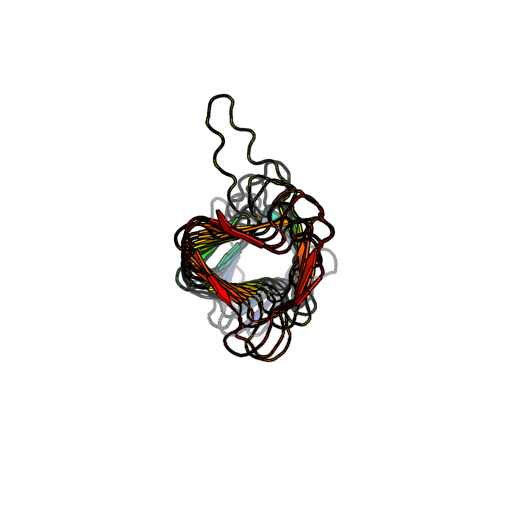0.342 -0.987 22.348 1.00 98.19 87 LYS A O 1
ATOM 655 N N . ILE A 1 88 ? -19.080 -0.164 20.688 1.00 97.94 88 ILE A N 1
ATOM 656 C CA . ILE A 1 88 ? -18.801 1.126 21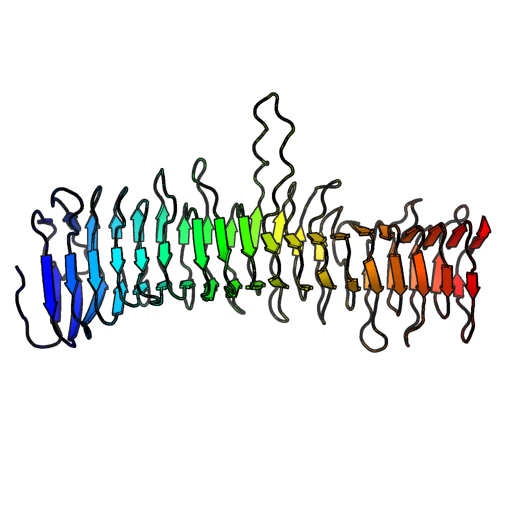.327 1.00 97.94 88 ILE A CA 1
ATOM 657 C C . ILE A 1 88 ? -19.262 2.221 20.379 1.00 97.94 88 ILE A C 1
ATOM 659 O O . ILE A 1 88 ? -18.587 2.550 19.407 1.00 97.94 88 ILE A O 1
ATOM 663 N N . GLU A 1 89 ? -20.443 2.759 20.634 1.00 96.75 89 GLU A N 1
ATOM 664 C CA . GLU A 1 89 ? -21.115 3.653 19.698 1.00 96.75 89 GLU A CA 1
ATOM 665 C C . GLU A 1 89 ? -20.766 5.120 19.932 1.00 96.75 89 GLU A C 1
ATOM 667 O O . GLU A 1 89 ? -20.557 5.870 18.981 1.00 96.75 89 GLU A O 1
ATOM 672 N N . SER A 1 90 ? -20.687 5.542 21.193 1.00 95.81 90 SER A N 1
ATOM 673 C CA . SER A 1 90 ? -20.338 6.913 21.569 1.00 95.81 90 SER A CA 1
ATOM 674 C C . SER A 1 90 ? -19.886 6.999 23.025 1.00 95.81 90 SER A C 1
ATOM 676 O O . SER A 1 90 ? -20.239 6.159 23.850 1.00 95.81 90 SER A O 1
ATOM 678 N N . GLY A 1 91 ? -19.120 8.037 23.348 1.00 95.44 91 GLY A N 1
ATOM 679 C CA . GLY A 1 91 ? -18.623 8.281 24.699 1.00 95.44 91 GLY A CA 1
ATOM 680 C C . GLY A 1 91 ? -17.220 8.869 24.702 1.00 95.44 91 GLY A C 1
ATOM 681 O O . GLY A 1 91 ? -16.627 9.049 23.639 1.00 95.44 91 GLY A O 1
ATOM 682 N N . THR A 1 92 ? -16.710 9.157 25.893 1.00 96.38 92 THR A N 1
ATOM 683 C CA . THR A 1 92 ? -15.322 9.574 26.121 1.00 96.38 92 THR A CA 1
ATOM 684 C C . THR A 1 92 ? -14.681 8.594 27.093 1.00 96.38 92 THR A C 1
ATOM 686 O O . THR A 1 92 ? -15.230 8.349 28.163 1.00 96.38 92 THR A O 1
ATOM 689 N N . PHE A 1 93 ? -13.538 8.025 26.728 1.00 96.06 93 PHE A N 1
ATOM 690 C CA . PHE A 1 93 ? -12.866 6.987 27.498 1.00 96.06 93 PHE A CA 1
ATOM 691 C C . PHE A 1 93 ? -11.394 7.354 27.695 1.00 96.06 93 PHE A C 1
ATOM 693 O O . PHE A 1 93 ? -10.615 7.389 26.740 1.00 96.06 93 PHE A O 1
ATOM 700 N N . THR A 1 94 ? -11.005 7.611 28.938 1.00 94.81 94 THR A N 1
ATOM 701 C CA . THR A 1 94 ? -9.641 8.017 29.290 1.00 94.81 94 THR A CA 1
ATOM 702 C C . THR A 1 94 ? -8.951 6.914 30.082 1.00 94.81 94 THR A C 1
ATOM 704 O O . THR A 1 94 ? -9.525 6.362 31.016 1.00 94.81 94 THR A O 1
ATOM 707 N N . GLY A 1 95 ? -7.711 6.598 29.720 1.00 89.94 95 GLY A N 1
ATOM 708 C CA . GLY A 1 95 ? -6.822 5.672 30.416 1.00 89.94 95 GLY A CA 1
ATOM 709 C C . GLY A 1 95 ? -5.371 6.150 30.358 1.00 89.94 95 GLY A C 1
ATOM 710 O O . GLY A 1 95 ? -5.063 7.178 29.756 1.00 89.94 95 GLY A O 1
ATOM 711 N N . THR A 1 96 ? -4.457 5.407 30.983 1.00 80.81 96 THR A N 1
ATOM 712 C CA . THR A 1 96 ? -3.014 5.696 30.895 1.00 80.81 96 THR A CA 1
ATOM 713 C C . THR A 1 96 ? -2.240 4.496 30.360 1.00 80.81 96 THR A C 1
ATOM 715 O O . THR A 1 96 ? -2.262 4.286 29.154 1.00 80.81 96 THR A O 1
ATOM 718 N N . THR A 1 97 ? -1.554 3.728 31.204 1.00 85.12 97 THR A N 1
ATOM 719 C CA . THR A 1 97 ? -0.541 2.732 30.816 1.00 85.12 97 THR A CA 1
ATOM 720 C C . THR A 1 97 ? -1.121 1.373 30.441 1.00 85.12 97 THR A C 1
ATOM 722 O O . THR A 1 97 ? -0.617 0.705 29.535 1.00 85.12 97 THR A O 1
ATOM 725 N N . GLU A 1 98 ? -2.174 0.956 31.140 1.00 89.06 98 GLU A N 1
ATOM 726 C CA . GLU A 1 98 ? -2.820 -0.332 30.912 1.00 89.06 98 GLU A CA 1
ATOM 727 C C . GLU A 1 98 ? -3.749 -0.310 29.698 1.00 89.06 98 GLU A C 1
ATOM 729 O O . GLU A 1 98 ? -4.219 0.740 29.257 1.00 89.06 98 GLU A O 1
ATOM 734 N N . THR A 1 99 ? -4.035 -1.500 29.164 1.00 92.62 99 THR A N 1
ATOM 735 C CA . THR A 1 99 ? -5.013 -1.642 28.080 1.00 92.62 99 THR A CA 1
ATOM 736 C C . THR A 1 99 ? -6.397 -1.288 28.599 1.00 92.62 99 THR A C 1
ATOM 738 O O . THR A 1 99 ? -6.910 -1.944 29.507 1.00 92.62 99 THR A O 1
ATOM 741 N N . LEU A 1 100 ? -7.016 -0.272 28.001 1.00 94.31 100 LEU A N 1
ATOM 742 C CA . LEU A 1 100 ? -8.325 0.205 28.422 1.00 94.31 100 LEU A CA 1
ATOM 743 C C . LEU A 1 100 ? -9.385 -0.893 28.237 1.00 94.31 100 LEU A C 1
ATOM 745 O O . LEU A 1 100 ? -10.090 -1.237 29.182 1.00 94.31 100 LEU A O 1
ATOM 749 N N . ILE A 1 101 ? -9.463 -1.505 27.055 1.00 96.75 101 ILE A N 1
ATOM 750 C CA . ILE A 1 101 ? -10.462 -2.530 26.736 1.00 96.75 101 ILE A CA 1
ATOM 751 C C . ILE A 1 101 ? -9.771 -3.790 26.225 1.00 96.75 101 ILE A C 1
ATOM 753 O O . ILE A 1 101 ? -9.094 -3.766 25.200 1.00 96.75 101 ILE A O 1
ATOM 757 N N . THR A 1 102 ? -9.992 -4.907 26.910 1.00 97.19 102 THR A N 1
ATOM 758 C CA . THR A 1 102 ? -9.602 -6.240 26.442 1.00 97.19 102 THR A CA 1
ATOM 759 C C . THR A 1 102 ? -10.852 -7.029 26.081 1.00 97.19 102 THR A C 1
ATOM 761 O O . THR A 1 102 ? -11.762 -7.156 26.899 1.00 97.19 102 THR A O 1
ATOM 764 N N . ALA A 1 103 ? -10.906 -7.569 24.867 1.00 98.00 103 ALA A N 1
ATOM 765 C CA . ALA A 1 103 ? -12.032 -8.356 24.385 1.00 98.00 103 ALA A CA 1
ATOM 766 C C . ALA A 1 103 ? -11.570 -9.714 23.842 1.00 98.00 103 ALA A C 1
ATOM 768 O O . ALA A 1 103 ? -10.619 -9.796 23.067 1.00 98.00 103 ALA A O 1
ATOM 769 N N . SER A 1 104 ? -12.264 -10.786 24.212 1.00 97.25 104 SER A N 1
ATOM 770 C CA . SER A 1 104 ? -12.150 -12.118 23.597 1.00 97.25 104 SER A CA 1
ATOM 771 C C . SER A 1 104 ? -13.321 -12.416 22.655 1.00 97.25 104 SER A C 1
ATOM 773 O O . SER A 1 104 ? -13.717 -13.566 22.480 1.00 97.25 104 SER A O 1
ATOM 775 N N . ALA A 1 105 ? -13.870 -11.360 22.056 1.00 97.56 105 ALA A N 1
ATOM 776 C CA . ALA A 1 105 ? -15.006 -11.360 21.144 1.00 97.56 105 ALA A CA 1
ATOM 777 C C . ALA A 1 105 ? -14.796 -10.294 20.054 1.00 97.56 105 ALA A C 1
ATOM 779 O O . ALA A 1 105 ? -13.967 -9.398 20.252 1.00 97.56 105 ALA A O 1
ATOM 780 N N . PRO A 1 106 ? -15.545 -10.337 18.938 1.00 98.38 106 PRO A N 1
ATOM 781 C CA . PRO A 1 106 ? -15.552 -9.264 17.951 1.00 98.38 106 PRO A CA 1
ATOM 782 C C . PRO A 1 106 ? -15.873 -7.903 18.577 1.00 98.38 106 PRO A C 1
ATOM 784 O O . PRO A 1 106 ? -16.705 -7.800 19.486 1.00 98.38 106 PRO A O 1
ATOM 787 N N . VAL A 1 107 ? -15.232 -6.849 18.070 1.00 98.69 107 VAL A N 1
ATOM 788 C CA . VAL A 1 107 ? -15.424 -5.470 18.539 1.00 98.69 107 VAL A CA 1
ATOM 789 C C . VAL A 1 107 ? -15.765 -4.561 17.365 1.00 98.69 107 VAL A C 1
ATOM 791 O O . VAL A 1 107 ? -15.072 -4.559 16.353 1.00 98.69 107 VAL A O 1
ATOM 794 N N . THR A 1 108 ? -16.815 -3.752 17.505 1.00 98.56 108 THR A N 1
ATOM 795 C CA . THR A 1 108 ? -17.188 -2.704 16.548 1.00 98.56 108 THR A CA 1
ATOM 796 C C . THR A 1 108 ? -17.245 -1.338 17.229 1.00 98.56 108 THR A C 1
ATOM 798 O O . THR A 1 108 ? -17.883 -1.183 18.268 1.00 98.56 108 THR A O 1
ATOM 801 N N . ILE A 1 109 ? -16.613 -0.326 16.635 1.00 98.69 109 ILE A N 1
ATOM 802 C CA . ILE A 1 109 ? -16.503 1.025 17.200 1.00 98.69 109 ILE A CA 1
ATOM 803 C C . ILE A 1 109 ? -17.049 2.068 16.219 1.00 98.69 109 ILE A C 1
ATOM 805 O O . ILE A 1 109 ? -16.640 2.110 15.059 1.00 98.69 109 ILE A O 1
ATOM 809 N N . GLY A 1 110 ? -17.945 2.934 16.694 1.00 98.12 110 GLY A N 1
ATOM 810 C CA . GLY A 1 110 ? -18.401 4.128 15.978 1.00 98.12 110 GLY A CA 1
ATOM 811 C C . GLY A 1 110 ? -19.414 3.881 14.856 1.00 98.12 110 GLY A C 1
ATOM 812 O O . GLY A 1 110 ? -19.344 4.533 13.816 1.00 98.12 110 GLY A O 1
ATOM 813 N N . THR A 1 111 ? -20.350 2.944 15.039 1.00 96.38 111 THR A N 1
ATOM 814 C CA . THR A 1 111 ? -21.476 2.706 14.112 1.00 96.38 111 THR A CA 1
ATOM 815 C C . THR A 1 111 ? -22.388 3.929 13.998 1.00 96.38 111 THR A C 1
ATOM 817 O O . THR A 1 111 ? -22.569 4.479 12.911 1.00 96.38 111 THR A O 1
ATOM 820 N N . SER A 1 112 ? -22.953 4.369 15.125 1.00 93.69 112 SER A N 1
ATOM 821 C CA . SER A 1 112 ? -23.957 5.438 15.196 1.00 93.69 112 SER A CA 1
ATOM 822 C C . SER A 1 112 ? -23.384 6.781 15.671 1.00 93.69 112 SER A C 1
ATOM 824 O O . SER A 1 112 ? -23.942 7.828 15.350 1.00 93.69 112 SER A O 1
ATOM 826 N N . GLY A 1 113 ? -22.246 6.779 16.374 1.00 95.19 113 GLY A N 1
ATOM 827 C CA . GLY A 1 113 ? -21.607 7.979 16.915 1.00 95.19 113 GLY A CA 1
ATOM 828 C C . GLY A 1 113 ? -20.090 8.025 16.721 1.00 95.19 113 GLY A C 1
ATOM 829 O O . GLY A 1 113 ? -19.501 7.213 16.008 1.00 95.19 113 GLY A O 1
ATOM 830 N N . THR A 1 114 ? -19.459 9.013 17.359 1.00 96.88 114 THR A N 1
ATOM 831 C CA . THR A 1 114 ? -18.006 9.234 17.320 1.00 96.88 114 THR A CA 1
ATOM 832 C C . THR A 1 114 ? -17.453 9.106 18.740 1.00 96.88 114 THR A C 1
ATOM 834 O O . THR A 1 114 ? -17.449 10.097 19.474 1.00 96.88 114 THR A O 1
ATOM 837 N N . PRO A 1 115 ? -17.052 7.900 19.174 1.00 97.88 115 PRO A N 1
ATOM 838 C CA . PRO A 1 115 ? -16.430 7.715 20.478 1.00 97.88 115 PRO A CA 1
ATOM 839 C C . PRO A 1 115 ? -15.030 8.337 20.504 1.00 97.88 115 PRO A C 1
ATOM 841 O O . PRO A 1 115 ? -14.346 8.414 19.483 1.00 97.88 115 PRO A O 1
ATOM 844 N N . GLU A 1 116 ? -14.606 8.784 21.677 1.00 98.31 116 GLU A N 1
ATOM 845 C CA . GLU A 1 116 ? -13.326 9.450 21.897 1.00 98.31 116 GLU A CA 1
ATOM 846 C C . GLU A 1 116 ? -12.526 8.676 22.936 1.00 98.31 116 GLU A C 1
ATOM 848 O O . GLU A 1 116 ? -13.041 8.341 24.000 1.00 98.31 116 GLU A O 1
ATOM 853 N N . PHE A 1 117 ? -11.269 8.392 22.627 1.00 97.81 117 PHE A N 1
ATOM 854 C CA . PHE A 1 117 ? -10.380 7.596 23.455 1.00 97.81 117 PHE A CA 1
ATOM 855 C C . PHE A 1 117 ? -9.049 8.314 23.645 1.00 97.81 117 PHE A C 1
ATOM 857 O O . PHE A 1 117 ? -8.451 8.771 22.670 1.00 97.81 117 PHE A O 1
ATOM 864 N N . THR A 1 118 ? -8.554 8.327 24.880 1.00 96.19 118 THR A N 1
ATOM 865 C CA . THR A 1 118 ? -7.221 8.838 25.221 1.00 96.19 118 THR A CA 1
ATOM 866 C C . THR A 1 118 ? -6.522 7.842 26.141 1.00 96.19 118 THR A C 1
ATOM 868 O O . THR A 1 118 ? -6.924 7.717 27.292 1.00 96.19 118 THR A O 1
ATOM 871 N N . ALA A 1 119 ? -5.514 7.109 25.656 1.00 94.56 119 ALA A N 1
ATOM 872 C CA . ALA A 1 119 ? -4.752 6.122 26.442 1.00 94.56 119 ALA A CA 1
ATOM 873 C C . ALA A 1 119 ? -3.449 5.711 25.730 1.00 94.56 119 ALA A C 1
ATOM 875 O O . ALA A 1 119 ? -3.288 5.994 24.548 1.00 94.56 119 ALA A O 1
ATOM 876 N N . GLN A 1 120 ? -2.542 4.987 26.404 1.00 93.38 120 GLN A N 1
ATOM 877 C CA . GLN A 1 120 ? -1.386 4.357 25.735 1.00 93.38 120 GLN A CA 1
ATOM 878 C C . GLN A 1 120 ? -1.768 3.097 24.949 1.00 93.38 120 GLN A C 1
ATOM 880 O O . GLN A 1 120 ? -1.073 2.734 24.001 1.00 93.38 120 GLN A O 1
ATOM 885 N N . LYS A 1 121 ? -2.838 2.410 25.369 1.00 94.69 121 LYS A N 1
ATOM 886 C CA . LYS A 1 121 ? -3.395 1.195 24.756 1.00 94.69 121 LYS A CA 1
ATOM 887 C C . LYS A 1 121 ? -4.912 1.227 24.912 1.00 94.69 121 LYS A C 1
ATOM 889 O O . LYS A 1 121 ? -5.419 1.208 26.032 1.00 94.69 121 LYS A O 1
ATOM 894 N N . ILE A 1 122 ? -5.651 1.296 23.811 1.00 96.06 122 ILE A N 1
ATOM 895 C CA . ILE A 1 122 ? -7.104 1.497 23.846 1.00 96.06 122 ILE A CA 1
ATOM 896 C C . ILE A 1 122 ? -7.832 0.158 23.756 1.00 96.06 122 ILE A C 1
ATOM 898 O O . ILE A 1 122 ? -8.623 -0.160 24.640 1.00 96.06 122 ILE A O 1
ATOM 902 N N . VAL A 1 123 ? -7.571 -0.637 22.717 1.00 97.44 123 VAL A N 1
ATOM 903 C CA . VAL A 1 123 ? -8.292 -1.900 22.494 1.00 97.44 123 VAL A CA 1
ATOM 904 C C . VAL A 1 123 ? -7.327 -3.036 22.197 1.00 97.44 123 VAL A C 1
ATOM 906 O O . VAL A 1 123 ? -6.475 -2.911 21.323 1.00 97.44 123 VAL A O 1
ATOM 909 N N . SER A 1 124 ? -7.517 -4.163 22.879 1.00 97.56 124 SER A N 1
ATOM 910 C CA . SER A 1 124 ? -6.886 -5.442 22.566 1.00 97.56 124 SER A CA 1
ATOM 911 C C . SER A 1 124 ? -7.949 -6.505 22.299 1.00 97.56 124 SER A C 1
ATOM 913 O O . SER A 1 124 ? -8.699 -6.880 23.201 1.00 97.56 124 SER A O 1
ATOM 915 N N . VAL A 1 125 ? -8.017 -6.990 21.059 1.00 98.19 125 VAL A N 1
ATOM 916 C CA . VAL A 1 125 ? -8.926 -8.060 20.629 1.00 98.19 125 VAL A CA 1
ATOM 917 C C . VAL A 1 125 ? -8.157 -9.374 20.496 1.00 98.19 125 VAL A C 1
ATOM 919 O O . VAL A 1 125 ? -7.184 -9.484 19.752 1.00 98.19 125 VAL A O 1
ATOM 922 N N . THR A 1 126 ? -8.594 -10.398 21.217 1.00 96.94 126 THR A N 1
ATOM 923 C CA . THR A 1 126 ? -7.932 -11.708 21.302 1.00 96.94 126 THR A CA 1
ATOM 924 C C . THR A 1 126 ? -8.755 -12.794 20.607 1.00 96.94 126 THR A C 1
ATOM 926 O O . THR A 1 126 ? -9.892 -12.555 20.206 1.00 96.94 126 THR A O 1
ATOM 929 N N . GLY A 1 127 ? -8.190 -13.994 20.432 1.00 94.25 127 GLY A N 1
ATOM 930 C CA . GLY A 1 127 ? -8.939 -15.167 19.954 1.00 94.25 127 GLY A CA 1
ATOM 931 C C . GLY A 1 127 ? -9.303 -15.161 18.465 1.00 94.25 127 GLY A C 1
ATOM 932 O O . GLY A 1 127 ? -10.324 -15.728 18.101 1.00 94.25 127 GLY A O 1
ATOM 933 N N . ASN A 1 128 ? -8.492 -14.523 17.610 1.00 95.00 128 ASN A N 1
ATOM 934 C CA . ASN A 1 128 ? -8.751 -14.374 16.167 1.00 95.00 128 ASN A CA 1
ATOM 935 C C . ASN A 1 128 ? -10.089 -13.671 15.834 1.00 95.00 128 ASN A C 1
ATOM 937 O O . ASN A 1 128 ? -10.667 -13.874 14.769 1.00 95.00 128 ASN A O 1
ATOM 941 N N . ASN A 1 129 ? -10.589 -12.836 16.746 1.00 97.69 129 ASN A N 1
ATOM 942 C CA . ASN A 1 129 ? -11.811 -12.065 16.539 1.00 97.69 129 ASN A CA 1
ATOM 943 C C . ASN A 1 129 ? -11.551 -10.772 15.749 1.00 97.69 129 ASN A C 1
ATOM 945 O O . ASN A 1 129 ? -10.468 -10.191 15.836 1.00 97.69 129 ASN A O 1
ATOM 949 N N . GLU A 1 130 ? -12.560 -10.311 15.004 1.00 98.25 130 GLU A N 1
ATOM 950 C CA . GLU A 1 130 ? -12.474 -9.086 14.202 1.00 98.25 130 GLU A CA 1
ATOM 951 C C . GLU A 1 130 ? -12.516 -7.815 15.069 1.00 98.25 130 GLU A C 1
ATOM 953 O O . GLU A 1 130 ? -13.316 -7.699 16.003 1.00 98.25 130 GLU A O 1
ATOM 958 N N . LEU A 1 131 ? -11.695 -6.828 14.701 1.00 98.75 131 LEU A N 1
ATOM 959 C CA . LEU A 1 131 ? -11.802 -5.444 15.159 1.00 98.75 131 LEU A CA 1
ATOM 960 C C . LEU A 1 131 ? -12.255 -4.541 14.002 1.00 98.75 131 LEU A C 1
ATOM 962 O O . LEU A 1 131 ? -11.507 -4.316 13.050 1.00 98.75 131 LEU A O 1
ATOM 966 N N . LYS A 1 132 ? -13.453 -3.961 14.112 1.00 98.75 132 LYS A N 1
ATOM 967 C CA . LYS A 1 132 ? -13.998 -2.995 13.150 1.00 98.75 132 LYS A CA 1
ATOM 968 C C . LYS A 1 132 ? -14.087 -1.596 13.761 1.00 98.75 132 LYS A C 1
ATOM 970 O O . LYS A 1 132 ? -14.813 -1.373 14.725 1.00 98.75 132 LYS A O 1
ATOM 975 N N . ILE A 1 133 ? -13.392 -0.626 13.176 1.00 98.75 133 ILE A N 1
ATOM 976 C CA . ILE A 1 133 ? -13.412 0.785 13.579 1.00 98.75 133 ILE A CA 1
ATOM 977 C C . ILE A 1 133 ? -14.016 1.604 12.443 1.00 98.75 133 ILE A C 1
ATOM 979 O O . ILE A 1 133 ? -13.393 1.774 11.402 1.00 98.75 133 ILE A O 1
ATOM 983 N N . ILE A 1 134 ? -15.225 2.122 12.634 1.00 98.38 134 ILE A N 1
ATOM 984 C CA . ILE A 1 134 ? -15.961 2.890 11.620 1.00 98.38 134 ILE A CA 1
ATOM 985 C C . ILE A 1 134 ? -15.716 4.390 11.818 1.00 98.38 134 ILE A C 1
ATOM 987 O O . ILE A 1 134 ? -15.344 5.093 10.882 1.00 98.38 134 ILE A O 1
ATOM 991 N N . LYS A 1 135 ? -15.877 4.881 13.052 1.00 98.38 135 LYS A N 1
ATOM 992 C CA . LYS A 1 135 ? -15.637 6.275 13.463 1.00 98.38 135 LYS A CA 1
ATOM 993 C C . LYS A 1 135 ? -14.976 6.304 14.836 1.00 98.38 135 LYS A C 1
ATOM 995 O O . LYS A 1 135 ? -15.036 5.337 15.591 1.00 98.38 135 LYS A O 1
ATOM 1000 N N . GLY A 1 136 ? -14.394 7.447 15.173 1.00 98.31 136 GLY A N 1
ATOM 1001 C CA . GLY A 1 136 ? -13.880 7.727 16.508 1.00 98.31 136 GLY A CA 1
ATOM 1002 C C . GLY A 1 136 ? -12.651 8.622 16.476 1.00 98.31 136 GLY A C 1
ATOM 1003 O O . GLY A 1 136 ? -12.074 8.862 15.415 1.00 98.31 136 GLY A O 1
ATOM 1004 N N . ARG A 1 137 ? -12.262 9.115 17.648 1.00 98.50 137 ARG A N 1
ATOM 1005 C CA . ARG A 1 137 ? -10.991 9.808 17.877 1.00 98.50 137 ARG A CA 1
ATOM 1006 C C . ARG A 1 137 ? -10.156 8.974 18.836 1.00 98.50 137 ARG A C 1
ATOM 1008 O O . ARG A 1 137 ? -10.617 8.681 19.933 1.00 98.50 137 ARG A O 1
ATOM 1015 N N . PHE A 1 138 ? -8.957 8.596 18.422 1.00 98.25 138 PHE A N 1
ATOM 1016 C CA . PHE A 1 138 ? -8.051 7.727 19.164 1.00 98.25 138 PHE A CA 1
ATOM 1017 C C . PHE A 1 138 ? -6.741 8.479 19.385 1.00 98.25 138 PHE A C 1
ATOM 1019 O O . PHE A 1 138 ? -5.973 8.666 18.443 1.00 98.25 138 PHE A O 1
ATOM 1026 N N . SER A 1 139 ? -6.501 8.927 20.613 1.00 96.62 139 SER A N 1
ATOM 1027 C CA . SER A 1 139 ? -5.349 9.754 20.969 1.00 96.62 139 SER A CA 1
ATOM 1028 C C . SER A 1 139 ? -4.392 8.994 21.882 1.00 96.62 139 SER A C 1
ATOM 1030 O O . SER A 1 139 ? -4.708 8.707 23.038 1.00 96.62 139 SER A O 1
ATOM 1032 N N . GLY A 1 140 ? -3.205 8.682 21.363 1.00 94.69 140 GLY A N 1
ATOM 1033 C CA . GLY A 1 140 ? -2.105 8.116 22.136 1.00 94.69 140 GLY A CA 1
ATOM 1034 C C . GLY A 1 140 ? -1.452 9.144 23.046 1.00 94.69 140 GLY A C 1
ATOM 1035 O O . GLY A 1 140 ? -1.134 10.253 22.617 1.00 94.69 140 GLY A O 1
ATOM 1036 N N . THR A 1 141 ? -1.225 8.765 24.302 1.00 90.75 141 THR A N 1
ATOM 1037 C CA . THR A 1 141 ? -0.452 9.558 25.268 1.00 90.75 141 THR A CA 1
ATOM 1038 C C . THR A 1 141 ? 1.047 9.234 25.182 1.00 90.75 141 THR A C 1
ATOM 1040 O O . THR A 1 141 ? 1.475 8.368 24.407 1.00 90.75 141 THR A O 1
ATOM 1043 N N . SER A 1 142 ? 1.885 9.925 25.961 1.00 84.50 142 SER A N 1
ATOM 1044 C CA . SER A 1 142 ? 3.322 9.636 26.010 1.00 84.50 142 SER A CA 1
ATOM 1045 C C . SER A 1 142 ? 3.577 8.171 26.389 1.00 84.50 142 SER A C 1
ATOM 1047 O O . SER A 1 142 ? 2.923 7.611 27.268 1.00 84.50 142 SER A O 1
ATOM 1049 N N . GLY A 1 143 ? 4.512 7.523 25.688 1.00 80.38 143 GLY A N 1
ATOM 1050 C CA . GLY A 1 143 ? 4.813 6.099 25.880 1.00 80.38 143 GLY A CA 1
ATOM 1051 C C . GLY A 1 143 ? 3.927 5.128 25.091 1.00 80.38 143 GLY A C 1
ATOM 1052 O O . GLY A 1 143 ? 4.179 3.925 25.151 1.00 80.38 143 GLY A O 1
ATOM 1053 N N . THR A 1 144 ? 2.952 5.615 24.311 1.00 85.94 144 THR A N 1
ATOM 1054 C CA . THR A 1 144 ? 2.143 4.771 23.414 1.00 85.94 144 THR A CA 1
ATOM 1055 C C . THR A 1 144 ? 3.037 3.913 22.523 1.00 85.94 144 THR A C 1
ATOM 1057 O O . THR A 1 144 ? 3.846 4.420 21.745 1.00 85.94 144 THR A O 1
ATOM 1060 N N . THR A 1 145 ? 2.885 2.594 22.649 1.00 88.69 145 THR A N 1
ATOM 1061 C CA . THR A 1 145 ? 3.555 1.610 21.787 1.00 88.69 145 THR A CA 1
ATOM 1062 C C . THR A 1 145 ? 2.633 1.145 20.672 1.00 88.69 145 THR A C 1
ATOM 1064 O O . THR A 1 145 ? 3.092 0.981 19.548 1.00 88.69 145 THR A O 1
ATOM 1067 N N . SER A 1 146 ? 1.348 0.961 20.978 1.00 93.50 146 SER A N 1
ATOM 1068 C CA . SER A 1 146 ? 0.297 0.553 20.052 1.00 93.50 146 SER A CA 1
ATOM 1069 C C . SER A 1 146 ? -1.062 0.919 20.648 1.00 93.50 146 SER A C 1
ATOM 1071 O O . SER A 1 146 ? -1.381 0.472 21.751 1.00 93.50 146 SER A O 1
ATOM 1073 N N . LEU A 1 147 ? -1.867 1.719 19.944 1.00 95.56 147 LEU A N 1
ATOM 1074 C CA . LEU A 1 147 ? -3.223 2.038 20.412 1.00 95.56 147 LEU A CA 1
ATOM 1075 C C . LEU A 1 147 ? -4.187 0.859 20.300 1.00 95.56 147 LEU A C 1
ATOM 1077 O O . LEU A 1 147 ? -5.107 0.741 21.112 1.00 95.56 147 LEU A O 1
ATOM 1081 N N . ILE A 1 148 ? -4.008 0.022 19.280 1.00 97.31 148 ILE A N 1
ATOM 1082 C CA . ILE A 1 148 ? -4.909 -1.084 18.977 1.00 97.31 148 ILE A CA 1
ATOM 1083 C C . ILE A 1 148 ? -4.112 -2.343 18.653 1.00 97.31 148 ILE A C 1
ATOM 1085 O O . ILE A 1 148 ? -3.175 -2.320 17.859 1.00 97.31 148 ILE A O 1
ATOM 1089 N N . THR A 1 149 ? -4.532 -3.460 19.234 1.00 96.31 149 THR A N 1
ATOM 1090 C CA . THR A 1 149 ? -4.008 -4.788 18.922 1.00 96.31 149 THR A CA 1
ATOM 1091 C C . THR A 1 149 ? -5.163 -5.728 18.622 1.00 96.31 149 THR A C 1
ATOM 1093 O O . THR A 1 149 ? -6.172 -5.725 19.325 1.00 96.31 149 THR A O 1
ATOM 1096 N N . ALA A 1 150 ? -5.030 -6.554 17.588 1.00 97.12 150 ALA A N 1
ATOM 1097 C CA . ALA A 1 150 ? -5.990 -7.613 17.310 1.00 97.12 150 ALA A CA 1
ATOM 1098 C C . ALA A 1 150 ? -5.270 -8.866 16.814 1.00 97.12 150 ALA A C 1
ATOM 1100 O O . ALA A 1 150 ? -4.350 -8.781 16.004 1.00 97.12 150 ALA A O 1
ATOM 1101 N N . ALA A 1 151 ? -5.701 -10.027 17.305 1.00 95.81 151 ALA A N 1
ATOM 1102 C CA . ALA A 1 151 ? -5.251 -11.319 16.796 1.00 95.81 151 ALA A CA 1
ATOM 1103 C C . ALA A 1 151 ? -5.980 -11.735 15.507 1.00 95.81 151 ALA A C 1
ATOM 1105 O O . ALA A 1 151 ? -5.483 -12.600 14.797 1.00 95.81 151 ALA A O 1
ATOM 1106 N N . GLY A 1 152 ? -7.164 -11.168 15.245 1.00 98.12 152 GLY A N 1
ATOM 1107 C CA . GLY A 1 152 ? -7.960 -11.415 14.043 1.00 98.12 152 GLY A CA 1
ATOM 1108 C C . GLY A 1 152 ? -7.917 -10.261 13.038 1.00 98.12 152 GLY A C 1
ATOM 1109 O O . GLY A 1 152 ? -7.086 -9.358 13.162 1.00 98.12 152 GLY A O 1
ATOM 1110 N N . PRO A 1 153 ? -8.805 -10.281 12.028 1.00 98.50 153 PRO A N 1
ATOM 1111 C CA . PRO A 1 153 ? -8.886 -9.233 11.017 1.00 98.50 153 PRO A CA 1
ATOM 1112 C C . PRO A 1 153 ? -9.165 -7.845 11.605 1.00 98.50 153 PRO A C 1
ATOM 1114 O O . PRO A 1 153 ? -9.883 -7.707 12.596 1.00 98.50 153 PRO A O 1
ATOM 1117 N N . ILE A 1 154 ? -8.634 -6.808 10.955 1.00 98.75 154 ILE A N 1
ATOM 1118 C CA . ILE A 1 154 ? -8.857 -5.409 11.327 1.00 98.75 154 ILE A CA 1
ATOM 1119 C C . ILE A 1 154 ? -9.426 -4.648 10.129 1.00 98.75 154 ILE A C 1
ATOM 1121 O O . ILE A 1 154 ? -8.826 -4.636 9.053 1.00 98.75 154 ILE A O 1
ATOM 1125 N N . THR A 1 155 ? -10.543 -3.954 10.335 1.00 98.69 155 THR A N 1
ATOM 1126 C CA . THR A 1 155 ? -11.159 -3.070 9.337 1.00 98.69 155 THR A CA 1
ATOM 1127 C C . THR A 1 155 ? -11.301 -1.661 9.909 1.00 98.69 155 THR A C 1
ATOM 1129 O O . THR A 1 155 ? -11.937 -1.473 10.942 1.00 98.69 155 THR A O 1
ATOM 1132 N N . ILE A 1 156 ? -10.736 -0.657 9.237 1.00 98.69 156 ILE A N 1
ATOM 1133 C CA . ILE A 1 156 ? -10.732 0.750 9.658 1.00 98.69 156 ILE A CA 1
ATOM 1134 C C . ILE A 1 156 ? -11.374 1.620 8.573 1.00 98.69 156 ILE A C 1
ATOM 1136 O O . ILE A 1 156 ? -10.990 1.549 7.408 1.00 98.69 156 ILE A O 1
ATOM 1140 N N . GLY A 1 157 ? -12.324 2.469 8.964 1.00 98.12 157 GLY A N 1
ATOM 1141 C CA . GLY A 1 157 ? -12.914 3.500 8.111 1.00 98.12 157 GLY A CA 1
ATOM 1142 C C . GLY A 1 157 ? -13.989 3.015 7.138 1.00 98.12 157 GLY A C 1
ATOM 1143 O O . GLY A 1 157 ? -14.310 3.715 6.183 1.00 98.12 157 GLY A O 1
ATOM 1144 N N . ASP A 1 158 ? -14.557 1.828 7.359 1.00 96.38 158 ASP A N 1
ATOM 1145 C CA . ASP A 1 158 ? -15.654 1.302 6.539 1.00 96.38 158 ASP A CA 1
ATOM 1146 C C . ASP A 1 158 ? -16.982 2.013 6.868 1.00 96.38 158 ASP A C 1
ATOM 1148 O O . ASP A 1 158 ? -17.669 1.644 7.822 1.00 96.38 158 ASP A O 1
ATOM 1152 N N . GLY A 1 159 ? -17.320 3.068 6.118 1.00 94.81 159 GLY A N 1
ATOM 1153 C CA . GLY A 1 159 ? -18.534 3.877 6.325 1.00 94.81 159 GLY A CA 1
ATOM 1154 C C . GLY A 1 159 ? -18.382 5.065 7.291 1.00 94.81 159 GLY A C 1
ATOM 1155 O O . GLY A 1 159 ? -19.373 5.660 7.721 1.00 94.81 159 GLY A O 1
ATOM 1156 N N . GLY A 1 160 ? -17.154 5.435 7.650 1.00 96.38 160 GLY A N 1
ATOM 1157 C CA . GLY A 1 160 ? -16.853 6.605 8.481 1.00 96.38 160 GLY A CA 1
ATOM 1158 C C . GLY A 1 160 ? -15.391 7.015 8.355 1.00 96.38 160 GLY A C 1
ATOM 1159 O O . GLY A 1 160 ? -14.664 6.361 7.624 1.00 96.38 160 GLY A O 1
ATOM 1160 N N . THR A 1 161 ? -14.964 8.082 9.040 1.00 97.31 161 THR A N 1
ATOM 1161 C CA . THR A 1 161 ? -13.583 8.602 8.976 1.00 97.31 161 THR A CA 1
ATOM 1162 C C . THR A 1 161 ? -13.000 8.698 10.388 1.00 97.31 161 THR A C 1
ATOM 1164 O O . THR A 1 161 ? -13.212 9.706 11.068 1.00 97.31 161 THR A O 1
ATOM 1167 N N . PRO A 1 162 ? -12.322 7.650 10.886 1.00 98.44 162 PRO A N 1
ATOM 1168 C CA . PRO A 1 162 ? -11.695 7.685 12.200 1.00 98.44 162 PRO A CA 1
ATOM 1169 C C . PRO A 1 162 ? -10.438 8.562 12.192 1.00 98.44 162 PRO A C 1
ATOM 1171 O O . PRO A 1 162 ? -9.786 8.737 11.163 1.00 98.44 162 PRO A O 1
ATOM 1174 N N . ILE A 1 163 ? -10.087 9.103 13.355 1.00 98.56 163 ILE A N 1
ATOM 1175 C CA . ILE A 1 163 ? -8.892 9.927 13.554 1.00 98.56 163 ILE A CA 1
ATOM 1176 C C . ILE A 1 163 ? -7.993 9.227 14.567 1.00 98.56 163 ILE A C 1
ATOM 1178 O O . ILE A 1 163 ? -8.412 8.996 15.700 1.00 98.56 163 ILE A O 1
ATOM 1182 N N . PHE A 1 164 ? -6.761 8.932 14.173 1.00 98.12 164 PHE A N 1
ATOM 1183 C CA . PHE A 1 164 ? -5.712 8.391 15.023 1.00 98.12 164 PHE A CA 1
ATOM 1184 C C . PHE A 1 164 ? -4.610 9.428 15.188 1.00 98.12 164 PHE A C 1
ATOM 1186 O O . PHE A 1 164 ? -4.013 9.875 14.211 1.00 98.12 164 PHE A O 1
ATOM 1193 N N . LYS A 1 165 ? -4.318 9.769 16.438 1.00 96.00 165 LYS A N 1
ATOM 1194 C CA . LYS A 1 165 ? -3.153 10.550 16.831 1.00 96.00 165 LYS A CA 1
ATOM 1195 C C . LYS A 1 165 ? -2.219 9.670 17.635 1.00 96.00 165 LYS A C 1
ATOM 1197 O O . LYS A 1 165 ? -2.665 9.016 18.576 1.00 96.00 165 LYS A O 1
ATOM 1202 N N . ASN A 1 166 ? -0.935 9.672 17.293 1.00 94.06 166 ASN A N 1
ATOM 1203 C CA . ASN A 1 166 ? 0.094 8.908 18.001 1.00 94.06 166 ASN A CA 1
ATOM 1204 C C . ASN A 1 166 ? -0.227 7.400 18.043 1.00 94.06 166 ASN A C 1
ATOM 1206 O O . ASN A 1 166 ? -0.120 6.770 19.092 1.00 94.06 166 ASN A O 1
ATOM 1210 N N . LEU A 1 167 ? -0.630 6.818 16.902 1.00 94.88 167 LEU A N 1
ATOM 1211 C CA . LEU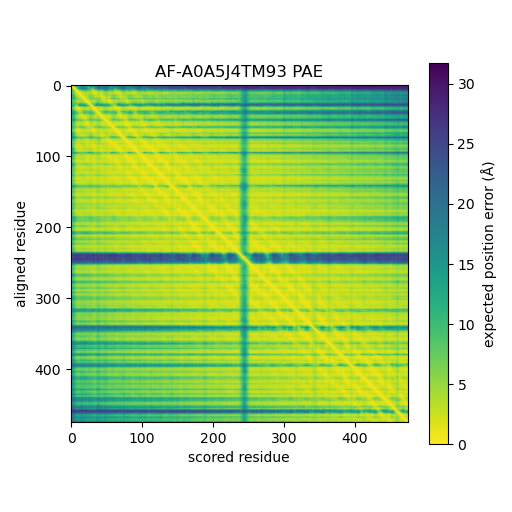 A 1 167 ? -1.000 5.395 16.778 1.00 94.88 167 LEU A CA 1
ATOM 1212 C C . LEU A 1 167 ? 0.064 4.439 17.350 1.00 94.88 167 LEU A C 1
ATOM 1214 O O . LEU A 1 167 ? -0.271 3.385 17.899 1.00 94.88 167 LEU A O 1
ATOM 1218 N N . GLY A 1 168 ? 1.338 4.808 17.204 1.00 93.06 168 GLY A N 1
ATOM 1219 C CA . GLY A 1 168 ? 2.467 3.925 17.450 1.00 93.06 168 GLY A CA 1
ATOM 1220 C C . GLY A 1 168 ? 2.539 2.835 16.381 1.00 93.06 168 GLY A C 1
ATOM 1221 O O . GLY A 1 168 ? 2.433 3.113 15.187 1.00 93.06 168 GLY A O 1
ATOM 1222 N N . ASN A 1 169 ? 2.715 1.593 16.820 1.00 93.88 169 ASN A N 1
ATOM 1223 C CA . ASN A 1 169 ? 2.811 0.423 15.961 1.00 93.88 169 ASN A CA 1
ATOM 1224 C C . ASN A 1 169 ? 1.457 -0.293 15.830 1.00 93.88 169 ASN A C 1
ATOM 1226 O O . ASN A 1 169 ? 0.820 -0.621 16.829 1.00 93.88 169 ASN A O 1
ATOM 1230 N N . LEU A 1 170 ? 1.057 -0.610 14.604 1.00 96.69 170 LEU A N 1
ATOM 1231 C CA . LEU A 1 170 ? -0.035 -1.520 14.280 1.00 96.69 170 LEU A CA 1
ATOM 1232 C C . LEU A 1 170 ? 0.553 -2.776 13.635 1.00 96.69 170 LEU A C 1
ATOM 1234 O O . LEU A 1 170 ? 0.976 -2.748 12.482 1.00 96.69 170 LEU A O 1
ATOM 1238 N N . SER A 1 171 ? 0.580 -3.885 14.374 1.00 97.00 171 SER A N 1
ATOM 1239 C CA . SER A 1 171 ? 1.114 -5.157 13.878 1.00 97.00 171 SER A CA 1
ATOM 1240 C C . SER A 1 171 ? 0.027 -6.204 13.676 1.00 97.00 171 SER A C 1
ATOM 1242 O O . SER A 1 171 ? -0.808 -6.409 14.554 1.00 97.00 171 SER A O 1
ATOM 1244 N N . ILE A 1 172 ? 0.088 -6.901 12.543 1.00 97.62 172 ILE A N 1
ATOM 1245 C CA . ILE A 1 172 ? -0.778 -8.030 12.197 1.00 97.62 172 ILE A CA 1
ATOM 1246 C C . ILE A 1 172 ? 0.057 -9.215 11.701 1.00 97.62 172 ILE A C 1
ATOM 1248 O O . ILE A 1 172 ? 1.159 -9.056 11.162 1.00 97.62 172 ILE A O 1
ATOM 1252 N N . SER A 1 173 ? -0.483 -10.423 11.843 1.00 97.50 173 SER A N 1
ATOM 1253 C CA . SER A 1 173 ? 0.195 -11.647 11.424 1.00 97.50 173 SER A CA 1
ATOM 1254 C C . SER A 1 173 ? -0.804 -12.670 10.898 1.00 97.50 173 SER A C 1
ATOM 1256 O O . SER A 1 1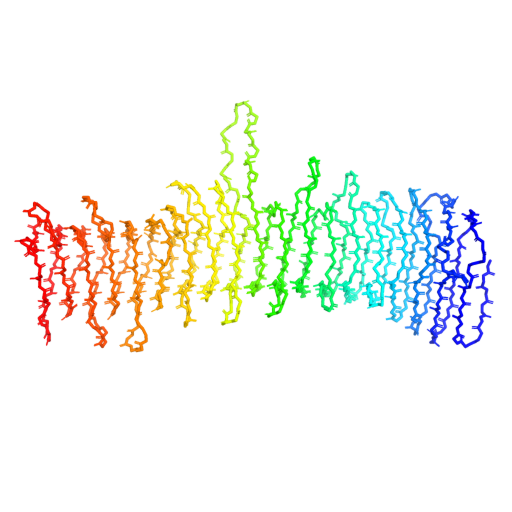73 ? -1.724 -13.037 11.619 1.00 97.50 173 SER A O 1
ATOM 1258 N N . GLY A 1 174 ? -0.658 -13.096 9.641 1.00 97.19 174 GLY A N 1
ATOM 1259 C CA . GLY A 1 174 ? -1.525 -14.104 9.014 1.00 97.19 174 GLY A CA 1
ATOM 1260 C C . GLY A 1 174 ? -3.000 -13.731 8.876 1.00 97.19 174 GLY A C 1
ATOM 1261 O O . GLY A 1 174 ? -3.828 -14.603 8.631 1.00 97.19 174 GLY A O 1
ATOM 1262 N N . VAL A 1 175 ? -3.335 -12.446 9.018 1.00 98.00 175 VAL A N 1
ATOM 1263 C CA . VAL A 1 175 ? -4.710 -11.930 8.964 1.00 98.00 175 VAL A CA 1
ATOM 1264 C C . VAL A 1 175 ? -4.838 -10.773 7.974 1.00 98.00 175 VAL A C 1
ATOM 1266 O O . VAL A 1 175 ? -3.866 -10.335 7.352 1.00 98.00 175 VAL A O 1
ATOM 1269 N N . VAL A 1 176 ? -6.068 -10.289 7.808 1.00 98.56 176 VAL A N 1
ATOM 1270 C CA . VAL A 1 176 ? -6.408 -9.190 6.903 1.00 98.56 176 VAL A CA 1
ATOM 1271 C C . VAL A 1 176 ? -6.430 -7.863 7.661 1.00 98.56 176 VAL A C 1
ATOM 1273 O O . VAL A 1 176 ? -7.076 -7.756 8.701 1.00 98.56 176 VAL A O 1
ATOM 1276 N N . LEU A 1 177 ? -5.791 -6.837 7.101 1.00 98.75 177 LEU A N 1
ATOM 1277 C CA . LEU A 1 177 ? -5.949 -5.437 7.492 1.00 98.75 177 LEU A CA 1
ATOM 1278 C C . LEU A 1 177 ? -6.511 -4.638 6.320 1.00 98.75 177 LEU A C 1
ATOM 1280 O O . LEU A 1 177 ? -5.922 -4.599 5.239 1.00 98.75 177 LEU A O 1
ATOM 1284 N N . LYS A 1 178 ? -7.628 -3.957 6.558 1.00 98.69 178 LYS A N 1
ATOM 1285 C CA . LYS A 1 178 ? -8.229 -3.002 5.628 1.00 98.69 178 LYS A CA 1
ATOM 1286 C C . LYS A 1 178 ? -8.261 -1.624 6.271 1.00 98.69 178 LYS A C 1
ATOM 1288 O O . LYS A 1 178 ? -8.910 -1.445 7.296 1.00 98.69 178 LYS A O 1
ATOM 1293 N N . ILE A 1 179 ? -7.601 -0.650 5.656 1.00 98.62 179 ILE A N 1
ATOM 1294 C CA . ILE A 1 179 ? -7.687 0.766 6.025 1.00 98.62 179 ILE A CA 1
ATOM 1295 C C . ILE A 1 179 ? -8.366 1.494 4.874 1.00 98.62 179 ILE A C 1
ATOM 1297 O O . ILE A 1 179 ? -7.714 1.895 3.920 1.00 98.62 179 ILE A O 1
ATOM 1301 N N . ILE A 1 180 ? -9.684 1.629 4.938 1.00 98.31 180 ILE A N 1
ATOM 1302 C CA . ILE A 1 180 ? -10.507 2.199 3.863 1.00 98.31 180 ILE A CA 1
ATOM 1303 C C . ILE A 1 180 ? -10.479 3.731 3.911 1.00 98.31 180 ILE A C 1
ATOM 1305 O O . ILE A 1 180 ? -10.448 4.397 2.874 1.00 98.31 180 ILE A O 1
ATOM 1309 N N . SER A 1 181 ? -10.449 4.300 5.115 1.00 98.38 181 SER A N 1
ATOM 1310 C CA . SER A 1 181 ? -10.384 5.741 5.347 1.00 98.38 181 SER A CA 1
ATOM 1311 C C . SER A 1 181 ? -9.761 6.041 6.720 1.00 98.38 181 SER A C 1
ATOM 1313 O O . SER A 1 181 ? -9.515 5.139 7.525 1.00 98.38 181 SER A O 1
ATOM 1315 N N . GLY A 1 182 ? -9.541 7.326 6.991 1.00 98.25 182 GLY A N 1
ATOM 1316 C CA . GLY A 1 182 ? -9.122 7.834 8.293 1.00 98.25 182 GLY A CA 1
ATOM 1317 C C . GLY A 1 182 ? -7.967 8.817 8.185 1.00 98.25 182 GLY A C 1
ATOM 1318 O O . GLY A 1 182 ? -7.331 8.933 7.137 1.00 98.25 182 GLY A O 1
ATOM 1319 N N . THR A 1 183 ? -7.701 9.524 9.275 1.00 98.25 183 THR A N 1
ATOM 1320 C CA . THR A 1 183 ? -6.528 10.391 9.417 1.00 98.25 183 THR A CA 1
ATOM 1321 C C . THR A 1 183 ? -5.592 9.781 10.443 1.00 98.25 183 THR A C 1
ATOM 1323 O O . THR A 1 183 ? -6.022 9.468 11.551 1.00 98.25 183 THR A O 1
ATOM 1326 N N . PHE A 1 184 ? -4.327 9.627 10.077 1.00 97.75 184 PHE A N 1
ATOM 1327 C CA . PHE A 1 184 ? -3.266 9.085 10.910 1.00 97.75 184 PHE A CA 1
ATOM 1328 C C . PHE A 1 184 ? -2.190 10.152 11.035 1.00 97.75 184 PHE A C 1
ATOM 1330 O O . PHE A 1 184 ? -1.518 10.474 10.057 1.00 97.75 184 PHE A O 1
ATOM 1337 N N . ASP A 1 185 ? -2.079 10.719 12.229 1.00 93.75 185 ASP A N 1
ATOM 1338 C CA . ASP A 1 185 ? -1.203 11.846 12.509 1.00 93.75 185 ASP A CA 1
ATOM 1339 C C . ASP A 1 185 ? -0.324 11.567 13.730 1.00 93.75 185 ASP A C 1
ATOM 1341 O O . ASP A 1 185 ? -0.647 10.743 14.601 1.00 93.75 185 ASP A O 1
ATOM 1345 N N . ARG A 1 186 ? 0.812 12.250 13.781 1.00 88.62 186 ARG A N 1
ATOM 1346 C CA . ARG A 1 186 ? 1.812 12.121 14.830 1.00 88.62 186 ARG A CA 1
ATOM 1347 C C . ARG A 1 186 ? 2.141 13.501 15.369 1.00 88.62 186 ARG A C 1
ATOM 1349 O O . ARG A 1 186 ? 2.525 14.396 14.629 1.00 88.62 186 ARG A O 1
ATOM 1356 N N . GLU A 1 187 ? 2.058 13.639 16.682 1.00 88.75 187 GLU A N 1
ATOM 1357 C CA . GLU A 1 187 ? 2.509 14.841 17.371 1.00 88.75 187 GLU A CA 1
ATOM 1358 C C . GLU A 1 187 ? 4.028 14.805 17.582 1.00 88.75 187 GLU A C 1
ATOM 1360 O O . GLU A 1 187 ? 4.653 13.743 17.662 1.00 88.75 187 GLU A O 1
ATOM 1365 N N . GLU A 1 188 ? 4.643 15.980 17.674 1.00 84.25 188 GLU A N 1
ATOM 1366 C CA . GLU A 1 188 ? 6.080 16.100 17.906 1.00 84.25 188 GLU A CA 1
ATOM 1367 C C . GLU A 1 188 ? 6.507 15.340 19.177 1.00 84.25 188 GLU A C 1
ATOM 1369 O O . GLU A 1 188 ? 5.853 15.396 20.218 1.00 84.25 188 GLU A O 1
ATOM 1374 N N . GLY A 1 189 ? 7.600 14.578 19.083 1.00 82.38 189 GLY A N 1
ATOM 1375 C CA . GLY A 1 189 ? 8.104 13.744 20.179 1.00 82.38 189 GLY A CA 1
ATOM 1376 C C . GLY A 1 189 ? 7.346 12.429 20.407 1.00 82.38 189 GLY A C 1
ATOM 1377 O O . GLY A 1 189 ? 7.805 11.599 21.197 1.00 82.38 189 GLY A O 1
ATOM 1378 N N . ALA A 1 190 ? 6.229 12.182 19.715 1.00 85.94 190 ALA A N 1
ATOM 1379 C CA . ALA A 1 190 ? 5.565 10.885 19.748 1.00 85.94 190 ALA A CA 1
ATOM 1380 C C . ALA A 1 190 ? 6.324 9.832 18.923 1.00 85.94 190 ALA A C 1
ATOM 1382 O O . ALA A 1 190 ? 7.128 10.135 18.036 1.00 85.94 190 ALA A O 1
ATOM 1383 N N . ARG A 1 191 ? 6.047 8.552 19.204 1.00 83.44 191 ARG A N 1
ATOM 1384 C CA . ARG A 1 191 ? 6.593 7.453 18.402 1.00 83.44 191 ARG A CA 1
ATOM 1385 C C . ARG A 1 191 ? 6.085 7.541 16.965 1.00 83.44 191 ARG A C 1
ATOM 1387 O O . ARG A 1 191 ? 4.932 7.882 16.715 1.00 83.44 191 ARG A O 1
ATOM 1394 N N . SER A 1 192 ? 6.959 7.174 16.037 1.00 84.44 192 SER A N 1
ATOM 1395 C CA . SER A 1 192 ? 6.639 6.992 14.627 1.00 84.44 192 SER A CA 1
ATOM 1396 C C . SER A 1 192 ? 5.421 6.098 14.402 1.00 84.44 192 SER A C 1
ATOM 1398 O O . SER A 1 192 ? 5.253 5.085 15.085 1.00 84.44 192 SER A O 1
ATOM 1400 N N . ILE A 1 193 ? 4.613 6.454 13.402 1.00 90.50 193 ILE A N 1
ATOM 1401 C CA . ILE A 1 193 ? 3.528 5.601 12.918 1.00 90.50 193 ILE A CA 1
ATOM 1402 C C . ILE A 1 193 ? 4.160 4.465 12.116 1.00 90.50 193 ILE A C 1
ATOM 1404 O O . ILE A 1 193 ? 4.831 4.707 11.106 1.00 90.50 193 ILE A O 1
ATOM 1408 N N . GLN A 1 194 ? 3.956 3.237 12.590 1.00 93.50 194 GLN A N 1
ATOM 1409 C CA . GLN A 1 194 ? 4.456 2.021 11.957 1.00 93.50 194 GLN A CA 1
ATOM 1410 C C . GLN A 1 194 ? 3.319 1.027 11.746 1.00 93.50 194 GLN A C 1
ATOM 1412 O O . GLN A 1 194 ? 2.519 0.788 12.647 1.00 93.50 194 GLN A O 1
ATOM 1417 N N . ILE A 1 195 ? 3.252 0.429 10.560 1.00 97.19 195 ILE A N 1
ATOM 1418 C CA . ILE A 1 195 ? 2.323 -0.660 10.251 1.00 97.19 195 ILE A CA 1
ATOM 1419 C C . ILE A 1 195 ? 3.157 -1.857 9.813 1.00 97.19 195 ILE A C 1
ATOM 1421 O O . ILE A 1 195 ? 3.946 -1.742 8.880 1.00 97.19 195 ILE A O 1
ATOM 1425 N N . VAL A 1 196 ? 2.995 -3.001 10.474 1.00 97.88 196 VAL A N 1
ATOM 1426 C CA . VAL A 1 196 ? 3.795 -4.205 10.214 1.00 97.88 196 VAL A CA 1
ATOM 1427 C C . VAL A 1 196 ? 2.879 -5.397 9.969 1.00 97.88 196 VAL A C 1
ATOM 1429 O O . VAL A 1 196 ? 2.108 -5.796 10.837 1.00 97.88 196 VAL A O 1
ATOM 1432 N N . ALA A 1 197 ? 2.982 -5.999 8.790 1.00 98.31 197 ALA A N 1
ATOM 1433 C CA . ALA A 1 197 ? 2.210 -7.162 8.381 1.00 98.31 197 ALA A CA 1
ATOM 1434 C C . ALA A 1 197 ? 3.138 -8.329 8.024 1.00 98.31 197 ALA A C 1
ATOM 1436 O O . ALA A 1 197 ? 4.086 -8.179 7.251 1.00 98.31 197 ALA A O 1
ATOM 1437 N N . THR A 1 198 ? 2.874 -9.500 8.605 1.00 97.56 198 THR A N 1
ATOM 1438 C CA . THR A 1 198 ? 3.728 -10.696 8.485 1.00 97.56 198 THR A CA 1
ATOM 1439 C C . THR A 1 198 ? 2.917 -11.967 8.233 1.00 97.56 198 THR A C 1
ATOM 1441 O O . THR A 1 198 ? 1.693 -11.964 8.360 1.00 97.56 198 THR A O 1
ATOM 1444 N N . ASN A 1 199 ? 3.600 -13.077 7.932 1.00 95.62 199 ASN A N 1
ATOM 1445 C CA . ASN A 1 199 ? 3.034 -14.432 7.893 1.00 95.62 199 ASN A CA 1
ATOM 1446 C C . ASN A 1 199 ? 1.842 -14.604 6.936 1.00 95.62 199 ASN A C 1
ATOM 1448 O O . ASN A 1 199 ? 0.822 -15.161 7.320 1.00 95.62 199 ASN A O 1
ATOM 1452 N N . ASN A 1 200 ? 1.968 -14.162 5.685 1.00 96.19 200 ASN A N 1
ATOM 1453 C CA . ASN A 1 200 ? 0.914 -14.208 4.659 1.00 96.19 200 ASN A CA 1
ATOM 1454 C C . ASN A 1 200 ? -0.277 -13.286 4.951 1.00 96.19 200 ASN A C 1
ATOM 1456 O O . ASN A 1 200 ? -1.395 -13.537 4.506 1.00 96.19 200 ASN A O 1
ATOM 1460 N N . ALA A 1 201 ? -0.039 -12.193 5.680 1.00 98.25 201 ALA A N 1
ATOM 1461 C CA . ALA A 1 201 ? -1.043 -11.161 5.893 1.00 98.25 201 ALA A CA 1
ATOM 1462 C C . ALA A 1 201 ? -1.427 -10.444 4.585 1.00 98.25 201 ALA A C 1
ATOM 1464 O O . ALA A 1 201 ? -0.617 -10.258 3.671 1.00 98.25 201 ALA A O 1
ATOM 1465 N N . THR A 1 202 ? -2.681 -9.997 4.529 1.00 98.62 202 THR A N 1
ATOM 1466 C CA . THR A 1 202 ? -3.227 -9.202 3.422 1.00 98.62 202 THR A CA 1
ATOM 1467 C C . THR A 1 202 ? -3.495 -7.786 3.904 1.00 98.62 202 THR A C 1
ATOM 1469 O O . THR A 1 202 ? -4.297 -7.591 4.814 1.00 98.62 202 THR A O 1
ATOM 1472 N N . VAL A 1 203 ? -2.859 -6.795 3.281 1.00 98.81 203 VAL A N 1
ATOM 1473 C CA . VAL A 1 203 ? -3.055 -5.376 3.592 1.00 98.81 203 VAL A CA 1
ATOM 1474 C C . VAL A 1 203 ? -3.713 -4.676 2.408 1.00 98.81 203 VAL A C 1
ATOM 1476 O O . VAL A 1 203 ? -3.220 -4.737 1.283 1.00 98.81 203 VAL A O 1
ATOM 1479 N N . THR A 1 204 ? -4.828 -3.993 2.658 1.00 98.62 204 THR A N 1
ATOM 1480 C CA . THR A 1 204 ? -5.487 -3.103 1.693 1.00 98.62 204 THR A CA 1
ATOM 1481 C C . THR A 1 204 ? -5.612 -1.706 2.285 1.00 98.62 204 THR A C 1
ATOM 1483 O O . THR A 1 204 ? -6.139 -1.553 3.386 1.00 98.62 204 THR A O 1
ATOM 1486 N N . ILE A 1 205 ? -5.141 -0.692 1.562 1.00 98.62 205 ILE A N 1
ATOM 1487 C CA . ILE A 1 205 ? -5.224 0.716 1.960 1.00 98.62 205 ILE A CA 1
ATOM 1488 C C . ILE A 1 205 ? -5.980 1.503 0.890 1.00 98.62 205 ILE A C 1
ATOM 1490 O O . ILE A 1 205 ? -5.682 1.394 -0.299 1.00 98.62 205 ILE A O 1
ATOM 1494 N N . GLY A 1 206 ? -6.939 2.310 1.326 1.00 97.75 206 GLY A N 1
ATOM 1495 C CA . GLY A 1 206 ? -7.831 3.080 0.477 1.00 97.75 206 GLY A CA 1
ATOM 1496 C C . GLY A 1 206 ? -9.097 2.335 0.074 1.00 97.75 206 GLY A C 1
ATOM 1497 O O . GLY A 1 206 ? -9.153 1.104 0.058 1.00 97.75 206 GLY A O 1
ATOM 1498 N N . GLY A 1 207 ? -10.119 3.117 -0.261 1.00 92.31 207 GLY A N 1
ATOM 1499 C CA . GLY A 1 207 ? -11.324 2.674 -0.954 1.00 92.31 207 GLY A CA 1
ATOM 1500 C C . GLY A 1 207 ? -11.481 3.397 -2.292 1.00 92.31 207 GLY A C 1
ATOM 1501 O O . GLY A 1 207 ? -10.672 4.247 -2.661 1.00 92.31 207 GLY A O 1
ATOM 1502 N N . THR A 1 208 ? -12.546 3.081 -3.025 1.00 88.75 208 THR A N 1
ATOM 1503 C CA . THR A 1 208 ? -12.871 3.756 -4.294 1.00 88.75 208 THR A CA 1
ATOM 1504 C C . THR A 1 208 ? -13.408 5.174 -4.099 1.00 88.75 208 THR A C 1
ATOM 1506 O O . THR A 1 208 ? -13.275 5.994 -5.000 1.00 88.75 208 THR A O 1
ATOM 1509 N N . GLU A 1 209 ? -13.997 5.462 -2.935 1.00 88.62 209 GLU A N 1
ATOM 1510 C CA . GLU A 1 209 ? -14.646 6.748 -2.619 1.00 88.62 209 GLU A CA 1
ATOM 1511 C C . GLU A 1 209 ? -13.968 7.507 -1.470 1.00 88.62 209 GLU A C 1
ATOM 1513 O O . GLU A 1 209 ? -14.212 8.694 -1.265 1.00 88.62 209 GLU A O 1
ATOM 1518 N N . THR A 1 210 ? -13.100 6.837 -0.715 1.00 90.25 210 THR A N 1
ATOM 1519 C CA . THR A 1 210 ? -12.420 7.397 0.454 1.00 90.25 210 THR A CA 1
ATOM 1520 C C . THR A 1 210 ? -10.919 7.198 0.344 1.00 90.25 210 THR A C 1
ATOM 1522 O O . THR A 1 210 ? -10.456 6.187 -0.184 1.00 90.25 210 THR A O 1
ATOM 1525 N N . SER A 1 211 ? -10.163 8.150 0.889 1.00 94.75 211 SER A N 1
ATOM 1526 C CA . SER A 1 211 ? -8.699 8.155 0.841 1.00 94.75 211 SER A CA 1
ATOM 1527 C C . SER A 1 211 ? -8.133 8.372 2.244 1.00 94.75 211 SER A C 1
ATOM 1529 O O . SER A 1 211 ? -8.285 9.477 2.777 1.00 94.75 211 SER A O 1
ATOM 1531 N N . PRO A 1 212 ? -7.481 7.372 2.860 1.00 98.12 212 PRO A N 1
ATOM 1532 C CA . PRO A 1 212 ? -6.817 7.563 4.140 1.00 98.12 212 PRO A CA 1
ATOM 1533 C C . PRO A 1 212 ? -5.667 8.565 4.000 1.00 98.12 212 PRO A C 1
ATOM 1535 O O . PRO A 1 212 ? -5.031 8.657 2.950 1.00 98.12 212 PRO A O 1
ATOM 1538 N N . GLN A 1 213 ? -5.426 9.330 5.056 1.00 98.19 213 GLN A N 1
ATOM 1539 C CA . GLN A 1 213 ? -4.378 10.342 5.118 1.00 98.19 213 GLN A CA 1
ATOM 1540 C C . GLN A 1 213 ? -3.366 9.924 6.177 1.00 98.19 213 GLN A C 1
ATOM 1542 O O . GLN A 1 213 ? -3.731 9.801 7.345 1.00 98.19 213 GLN A O 1
ATOM 1547 N N . PHE A 1 214 ? -2.120 9.708 5.772 1.00 97.00 214 PHE A N 1
ATOM 1548 C CA . PHE A 1 214 ? -1.010 9.452 6.677 1.00 97.00 214 PHE A CA 1
ATOM 1549 C C . PHE A 1 214 ? -0.037 10.623 6.626 1.00 97.00 214 PHE A C 1
ATOM 1551 O O . PHE A 1 214 ? 0.630 10.831 5.611 1.00 97.00 214 PHE A O 1
ATOM 1558 N N . THR A 1 215 ? 0.048 11.347 7.737 1.00 92.38 215 THR A N 1
ATOM 1559 C CA . THR A 1 215 ? 1.054 12.384 7.952 1.00 92.38 215 THR A CA 1
ATOM 1560 C C . THR A 1 215 ? 2.213 11.778 8.732 1.00 92.38 215 THR A C 1
ATOM 1562 O O . THR A 1 215 ? 1.998 11.158 9.773 1.00 92.38 215 THR A O 1
ATOM 1565 N N . ASP A 1 216 ? 3.437 11.930 8.225 1.00 86.31 216 ASP A N 1
ATOM 1566 C CA . ASP A 1 216 ? 4.654 11.355 8.815 1.00 86.31 216 ASP A CA 1
ATOM 1567 C C . ASP A 1 216 ? 4.615 9.821 8.961 1.00 86.31 216 ASP A C 1
ATOM 1569 O O . ASP A 1 216 ? 5.060 9.245 9.967 1.00 86.31 216 ASP A O 1
ATOM 1573 N N . LEU A 1 217 ? 4.118 9.123 7.932 1.00 90.38 217 LEU A N 1
ATOM 1574 C CA . LEU A 1 217 ? 4.228 7.666 7.889 1.00 90.38 217 LEU A CA 1
ATOM 1575 C C . LEU A 1 217 ? 5.704 7.282 7.846 1.00 90.38 217 LEU A C 1
ATOM 1577 O O . LEU A 1 217 ? 6.396 7.496 6.851 1.00 90.38 217 LEU A O 1
ATOM 1581 N N . THR A 1 218 ? 6.190 6.688 8.931 1.00 87.81 218 THR A N 1
ATOM 1582 C CA . THR A 1 218 ? 7.604 6.330 9.017 1.00 87.81 218 THR A CA 1
ATOM 1583 C C . THR A 1 218 ? 7.865 4.994 8.342 1.00 87.81 218 THR A C 1
ATOM 1585 O O . THR A 1 218 ? 8.851 4.869 7.627 1.00 87.81 218 THR A O 1
ATOM 1588 N N . SER A 1 219 ? 6.998 3.998 8.556 1.00 92.19 219 SER A N 1
ATOM 1589 C CA . SER A 1 219 ? 7.182 2.688 7.935 1.00 92.19 219 SER A CA 1
ATOM 1590 C C . SER A 1 219 ? 5.877 1.907 7.777 1.00 92.19 219 SER A C 1
ATOM 1592 O O . SER A 1 219 ? 5.118 1.733 8.731 1.00 92.19 219 SER A O 1
ATOM 1594 N N . LEU A 1 220 ? 5.643 1.384 6.576 1.00 97.56 220 LEU A N 1
ATOM 1595 C CA . LEU A 1 220 ? 4.692 0.316 6.281 1.00 97.56 220 LEU A CA 1
ATOM 1596 C C . LEU A 1 220 ? 5.477 -0.900 5.786 1.00 97.56 220 LEU A C 1
ATOM 1598 O O . LEU A 1 220 ? 6.029 -0.879 4.687 1.00 97.56 220 LEU A O 1
ATOM 1602 N N . ILE A 1 221 ? 5.515 -1.960 6.590 1.00 98.19 221 ILE A N 1
ATOM 1603 C CA . ILE A 1 221 ? 6.288 -3.173 6.327 1.00 98.19 221 ILE A CA 1
ATOM 1604 C C . ILE A 1 221 ? 5.341 -4.330 6.022 1.00 98.19 221 ILE A C 1
ATOM 1606 O O . ILE A 1 221 ? 4.500 -4.666 6.854 1.00 98.19 221 ILE A O 1
ATOM 1610 N N . VAL A 1 222 ? 5.497 -4.978 4.865 1.00 98.50 222 VAL A N 1
ATOM 1611 C CA . VAL A 1 222 ? 4.726 -6.183 4.505 1.00 98.50 222 VAL A CA 1
ATOM 1612 C C . VAL A 1 222 ? 5.660 -7.301 4.052 1.00 98.50 222 VAL A C 1
ATOM 1614 O O . VAL A 1 222 ? 6.250 -7.233 2.971 1.00 98.50 222 VAL A O 1
ATOM 1617 N N . ASN A 1 223 ? 5.768 -8.349 4.870 1.00 97.69 223 ASN A N 1
ATOM 1618 C CA . ASN A 1 223 ? 6.676 -9.473 4.650 1.00 97.69 223 ASN A CA 1
ATOM 1619 C C . ASN A 1 223 ? 5.911 -10.782 4.471 1.00 97.69 223 ASN A C 1
ATOM 1621 O O . ASN A 1 223 ? 5.228 -11.220 5.400 1.00 97.69 223 ASN A O 1
ATOM 1625 N N . ASN A 1 224 ? 6.120 -11.439 3.326 1.00 97.19 224 ASN A N 1
ATOM 1626 C CA . ASN A 1 224 ? 5.402 -12.637 2.897 1.00 97.19 224 ASN A CA 1
ATOM 1627 C C . ASN A 1 224 ? 3.897 -12.357 2.868 1.00 97.19 224 ASN A C 1
ATOM 1629 O O . ASN A 1 224 ? 3.229 -12.592 3.865 1.00 97.19 224 ASN A O 1
ATOM 1633 N N . GLY A 1 225 ? 3.353 -11.797 1.789 1.00 97.56 225 GLY A N 1
ATOM 1634 C CA . GLY A 1 225 ? 1.924 -11.471 1.740 1.00 97.56 225 GLY A CA 1
ATOM 1635 C C . GLY A 1 225 ? 1.507 -10.637 0.536 1.00 97.56 225 GLY A C 1
ATOM 1636 O O . GLY A 1 225 ? 2.110 -10.709 -0.538 1.00 97.56 225 GLY A O 1
ATOM 1637 N N . THR A 1 226 ? 0.463 -9.829 0.715 1.00 98.62 226 THR A N 1
ATOM 1638 C CA . THR A 1 226 ? -0.044 -8.928 -0.332 1.00 98.62 226 THR A CA 1
ATOM 1639 C C . THR A 1 226 ? -0.273 -7.524 0.210 1.00 98.62 226 THR A C 1
ATOM 1641 O O . THR A 1 226 ? -0.884 -7.364 1.269 1.00 98.62 226 THR A O 1
ATOM 1644 N N . LEU A 1 227 ? 0.140 -6.513 -0.552 1.00 98.81 227 LEU A N 1
ATOM 1645 C CA . LEU A 1 227 ? -0.142 -5.106 -0.289 1.00 98.81 227 LEU A CA 1
ATOM 1646 C C . LEU A 1 227 ? -0.871 -4.499 -1.488 1.00 98.81 227 LEU A C 1
ATOM 1648 O O . LEU A 1 227 ? -0.329 -4.452 -2.588 1.00 98.81 227 LEU A O 1
ATOM 1652 N N . THR A 1 228 ? -2.082 -3.998 -1.267 1.00 98.62 228 THR A N 1
ATOM 1653 C CA . THR A 1 228 ? -2.837 -3.240 -2.271 1.00 98.62 228 THR A CA 1
ATOM 1654 C C . THR A 1 228 ? -3.100 -1.832 -1.757 1.00 98.62 228 THR A C 1
ATOM 1656 O O . THR A 1 228 ? -3.742 -1.663 -0.724 1.00 98.62 228 THR A O 1
ATOM 1659 N N . ILE A 1 229 ? -2.625 -0.819 -2.478 1.00 98.56 229 ILE A N 1
ATOM 1660 C CA . ILE A 1 229 ? -2.903 0.591 -2.189 1.00 98.56 229 ILE A CA 1
ATOM 1661 C C . ILE A 1 229 ? -3.808 1.124 -3.293 1.00 98.56 229 ILE A C 1
ATOM 1663 O O . ILE A 1 229 ? -3.347 1.411 -4.391 1.00 98.56 229 ILE A O 1
ATOM 1667 N N . ILE A 1 230 ? -5.098 1.246 -3.006 1.00 97.88 230 ILE A N 1
ATOM 1668 C CA . ILE A 1 230 ? -6.119 1.727 -3.940 1.00 97.88 230 ILE A CA 1
ATOM 1669 C C . ILE A 1 230 ? -6.072 3.257 -4.011 1.00 97.88 230 ILE A C 1
ATOM 1671 O O . ILE A 1 230 ? -6.038 3.840 -5.095 1.00 97.88 230 ILE A O 1
ATOM 1675 N N . SER A 1 231 ? -6.049 3.913 -2.854 1.00 97.69 231 SER A N 1
ATOM 1676 C CA . SER A 1 231 ? -6.073 5.367 -2.697 1.00 97.69 231 SER A CA 1
ATOM 1677 C C . SER A 1 231 ? -5.408 5.766 -1.375 1.00 97.69 231 SER A C 1
ATOM 1679 O O . SER A 1 231 ? -5.125 4.920 -0.525 1.00 97.69 231 SER A O 1
ATOM 1681 N N . GLY A 1 232 ? -5.150 7.059 -1.200 1.00 97.88 232 GLY A N 1
ATOM 1682 C CA . GLY A 1 232 ? -4.584 7.611 0.028 1.00 97.88 232 GLY A CA 1
ATOM 1683 C C . GLY A 1 232 ? -3.557 8.701 -0.243 1.00 97.88 232 GLY A C 1
ATOM 1684 O O . GLY A 1 232 ? -3.077 8.841 -1.369 1.00 97.88 232 GLY A O 1
ATOM 1685 N N . SER A 1 233 ? -3.240 9.466 0.795 1.00 97.88 233 SER A N 1
ATOM 1686 C CA . SER A 1 233 ? -2.109 10.392 0.816 1.00 97.88 233 SER A CA 1
ATOM 1687 C C . SER A 1 233 ? -1.116 9.922 1.863 1.00 97.88 233 SER A C 1
ATOM 1689 O O . SER A 1 233 ? -1.498 9.669 3.008 1.00 97.88 233 SER A O 1
ATOM 1691 N N . PHE A 1 234 ? 0.140 9.789 1.462 1.00 97.62 234 PHE A N 1
ATOM 1692 C CA . PHE A 1 234 ? 1.223 9.309 2.303 1.00 97.62 234 PHE A CA 1
ATOM 1693 C C . PHE A 1 234 ? 2.346 10.334 2.264 1.00 97.62 234 PHE A C 1
ATOM 1695 O O . PHE A 1 234 ? 2.979 10.519 1.221 1.00 97.62 234 PHE A O 1
ATOM 1702 N N . THR A 1 235 ? 2.592 11.003 3.386 1.00 94.31 235 THR A N 1
ATOM 1703 C CA . THR A 1 235 ? 3.692 11.956 3.498 1.00 94.31 235 THR A CA 1
ATOM 1704 C C . THR A 1 235 ? 4.740 11.453 4.478 1.00 94.31 235 THR A C 1
ATOM 1706 O O . THR A 1 235 ? 4.439 10.945 5.559 1.00 94.31 235 THR A O 1
ATOM 1709 N N . ASN A 1 236 ? 5.995 11.607 4.078 1.00 87.50 236 ASN A N 1
ATOM 1710 C CA . ASN A 1 236 ? 7.154 11.462 4.936 1.00 87.50 236 ASN A CA 1
ATOM 1711 C C . ASN A 1 236 ? 8.100 12.621 4.607 1.00 87.50 236 ASN A C 1
ATOM 1713 O O . ASN A 1 236 ? 8.964 12.532 3.733 1.00 87.50 236 ASN A O 1
ATOM 1717 N N . THR A 1 237 ? 7.840 13.754 5.258 1.00 72.12 237 THR A N 1
ATOM 1718 C CA . THR A 1 237 ? 8.576 15.015 5.073 1.00 72.12 237 THR A CA 1
ATOM 1719 C C . THR A 1 237 ? 9.600 15.264 6.175 1.00 72.12 237 THR A C 1
ATOM 1721 O O . THR A 1 237 ? 10.293 16.276 6.150 1.00 72.12 237 THR A O 1
ATOM 1724 N N . GLY A 1 238 ? 9.683 14.372 7.165 1.00 63.75 238 GLY A N 1
ATOM 1725 C CA . GLY A 1 238 ? 10.625 14.515 8.263 1.00 63.75 238 GLY A CA 1
ATOM 1726 C C . GLY A 1 238 ? 12.069 14.338 7.780 1.00 63.75 238 GLY A C 1
ATOM 1727 O O . GLY A 1 238 ? 12.340 13.375 7.055 1.00 63.75 238 GLY A O 1
ATOM 1728 N N . PRO A 1 239 ? 13.016 15.200 8.203 1.00 52.62 239 PRO A N 1
ATOM 1729 C CA . PRO A 1 239 ? 14.427 14.887 8.049 1.00 52.62 239 PRO A CA 1
ATOM 1730 C C . PRO A 1 239 ? 14.683 13.561 8.767 1.00 52.62 239 PRO A C 1
ATOM 1732 O O . PRO A 1 239 ? 14.276 13.384 9.922 1.00 52.62 239 PRO A O 1
ATOM 1735 N N . ILE A 1 240 ? 15.350 12.621 8.092 1.00 51.72 240 ILE A N 1
ATOM 1736 C CA . ILE A 1 240 ? 15.964 11.469 8.761 1.00 51.72 240 ILE A CA 1
ATOM 1737 C C . ILE A 1 240 ? 16.731 12.071 9.930 1.00 51.72 240 ILE A C 1
ATOM 1739 O O . ILE A 1 240 ? 17.486 13.018 9.705 1.00 51.72 240 ILE A O 1
ATOM 1743 N N . HIS A 1 241 ? 16.463 11.593 11.148 1.00 47.66 241 HIS A N 1
ATOM 1744 C CA . HIS A 1 241 ? 17.237 11.863 12.357 1.00 47.66 241 HIS A CA 1
ATOM 1745 C C . HIS A 1 241 ? 18.586 12.482 12.001 1.00 47.66 241 HIS A C 1
ATOM 1747 O O . HIS A 1 241 ? 19.435 11.773 11.455 1.00 47.66 241 HIS A O 1
ATOM 1753 N N . LYS A 1 242 ? 18.764 13.798 12.227 1.00 39.44 242 LYS A N 1
ATOM 1754 C CA . LYS A 1 242 ? 20.095 14.398 12.090 1.00 39.44 242 LYS A CA 1
ATOM 1755 C C . LYS A 1 242 ? 21.014 13.475 12.885 1.00 39.44 242 LYS A C 1
ATOM 1757 O O . LYS A 1 242 ? 20.720 13.270 14.069 1.00 39.44 242 LYS A O 1
ATOM 1762 N N . PRO A 1 243 ? 22.006 12.825 12.252 1.00 41.94 243 PRO A N 1
ATOM 1763 C CA . PRO A 1 243 ? 22.840 11.880 12.967 1.00 41.94 243 PRO A CA 1
ATOM 1764 C C . PRO A 1 243 ? 23.379 12.600 14.197 1.00 41.94 243 PRO A C 1
ATOM 1766 O O . PRO A 1 243 ? 23.761 13.771 14.109 1.00 41.94 243 PRO A O 1
ATOM 1769 N N . GLN A 1 244 ? 23.370 11.928 15.350 1.00 43.31 244 GLN A N 1
ATOM 1770 C CA . GLN A 1 244 ? 24.201 12.396 16.451 1.00 43.31 244 GLN A CA 1
ATOM 1771 C C . GLN A 1 244 ? 25.610 12.585 15.882 1.00 43.31 244 GLN A C 1
ATOM 1773 O O . GLN A 1 244 ? 26.116 11.685 15.196 1.00 43.31 244 GLN A O 1
ATOM 1778 N N . GLU A 1 245 ? 26.180 13.776 16.090 1.00 42.03 245 GLU A N 1
ATOM 1779 C CA . GLU A 1 245 ? 27.512 14.137 15.606 1.00 42.03 245 GLU A CA 1
ATOM 1780 C C . GLU A 1 245 ? 28.483 12.973 15.858 1.00 42.03 245 GLU A C 1
ATOM 1782 O O . GLU A 1 245 ? 28.668 12.549 16.997 1.00 42.03 245 GLU A O 1
ATOM 1787 N N . GLY A 1 246 ? 29.063 12.418 14.787 1.00 49.09 246 GLY A N 1
ATOM 1788 C CA . GLY A 1 246 ? 30.071 11.353 14.871 1.00 49.09 246 GLY A CA 1
ATOM 1789 C C . GLY A 1 246 ? 29.671 9.960 14.366 1.00 49.09 246 GLY A C 1
ATOM 1790 O O . GLY A 1 246 ? 30.521 9.073 14.374 1.00 49.09 246 GLY A O 1
ATOM 1791 N N . SER A 1 247 ? 28.444 9.742 13.875 1.00 44.66 247 SER A N 1
ATOM 1792 C CA . SER A 1 247 ? 28.062 8.492 13.186 1.00 44.66 247 SER A CA 1
ATOM 1793 C C . SER A 1 247 ? 27.821 8.716 11.688 1.00 44.66 247 SER A C 1
ATOM 1795 O O . SER A 1 247 ? 27.295 9.755 11.286 1.00 44.66 247 SER A O 1
ATOM 1797 N N . LEU A 1 248 ? 28.222 7.749 10.848 1.00 44.81 248 LEU A N 1
ATOM 1798 C CA . LEU A 1 248 ? 27.783 7.704 9.448 1.00 44.81 248 LEU A CA 1
ATOM 1799 C C . LEU A 1 248 ? 26.247 7.734 9.449 1.00 44.81 248 LEU A C 1
ATOM 1801 O O . LEU A 1 248 ? 25.654 6.901 10.141 1.00 44.81 248 LEU A O 1
ATOM 1805 N N . PRO A 1 249 ? 25.598 8.664 8.724 1.00 53.28 249 PRO A N 1
ATOM 1806 C CA . PRO A 1 249 ? 24.147 8.705 8.688 1.00 53.28 249 PRO A CA 1
ATOM 1807 C C . PRO A 1 249 ? 23.633 7.348 8.187 1.00 53.28 249 PRO A C 1
ATOM 1809 O O . PRO A 1 249 ? 24.110 6.875 7.147 1.00 53.28 249 PRO A O 1
ATOM 1812 N N . PRO A 1 250 ? 22.706 6.690 8.908 1.00 56.69 250 PRO A N 1
ATOM 1813 C CA . PRO A 1 250 ? 22.039 5.518 8.366 1.00 56.69 250 PRO A CA 1
ATOM 1814 C C . PRO A 1 250 ? 21.382 5.914 7.040 1.00 56.69 250 PRO A C 1
ATOM 1816 O O . PRO A 1 250 ? 20.873 7.031 6.904 1.00 56.69 250 PRO A O 1
ATOM 1819 N N . LEU A 1 251 ? 21.421 5.023 6.042 1.00 61.56 251 LEU A N 1
ATOM 1820 C CA . LEU A 1 251 ? 20.672 5.261 4.811 1.00 61.56 251 LEU A CA 1
ATOM 1821 C C . LEU A 1 251 ? 19.192 5.489 5.168 1.00 61.56 251 LEU A C 1
ATOM 1823 O O . LEU A 1 251 ? 18.676 4.762 6.019 1.00 61.56 251 LEU A O 1
ATOM 1827 N N . PRO A 1 252 ? 18.508 6.453 4.527 1.00 70.94 252 PRO A N 1
ATOM 1828 C CA . PRO A 1 252 ? 17.079 6.648 4.719 1.00 70.94 252 PRO A CA 1
ATOM 1829 C C . PRO A 1 252 ? 16.316 5.346 4.538 1.00 70.94 252 PRO A C 1
ATOM 1831 O O . PRO A 1 252 ? 16.444 4.680 3.507 1.00 70.94 252 PRO A O 1
ATOM 1834 N N . GLU A 1 253 ? 15.502 5.006 5.531 1.00 84.81 253 GLU A N 1
ATOM 1835 C CA . GLU A 1 253 ? 14.560 3.905 5.407 1.00 84.81 253 GLU A CA 1
ATOM 1836 C C . GLU A 1 253 ? 13.411 4.310 4.468 1.00 84.81 253 GLU A C 1
ATOM 1838 O O . GLU A 1 253 ? 12.929 5.446 4.523 1.00 84.81 253 GLU A O 1
ATOM 1843 N N . PRO A 1 254 ? 12.966 3.404 3.584 1.00 92.75 254 PRO A N 1
ATOM 1844 C CA . PRO A 1 254 ? 11.827 3.663 2.719 1.00 92.75 254 PRO A CA 1
ATOM 1845 C C . PRO A 1 254 ? 10.534 3.743 3.541 1.00 92.75 254 PRO A C 1
ATOM 1847 O O . PRO A 1 254 ? 10.324 2.949 4.459 1.00 92.75 254 PRO A O 1
ATOM 1850 N N . MET A 1 255 ? 9.627 4.643 3.155 1.00 94.88 255 MET A N 1
ATOM 1851 C CA . MET A 1 255 ? 8.308 4.776 3.789 1.00 94.88 255 MET A CA 1
ATOM 1852 C C . MET A 1 255 ? 7.503 3.468 3.721 1.00 94.88 255 MET A C 1
ATOM 1854 O O . MET A 1 255 ? 6.773 3.134 4.652 1.00 94.88 255 MET A O 1
ATOM 1858 N N . ILE A 1 256 ? 7.637 2.716 2.629 1.00 97.94 256 ILE A N 1
ATOM 1859 C CA . ILE A 1 256 ? 7.015 1.410 2.426 1.00 97.94 256 ILE A CA 1
ATOM 1860 C C . ILE A 1 256 ? 8.112 0.401 2.084 1.00 97.94 256 ILE A C 1
ATOM 1862 O O . ILE A 1 256 ? 8.854 0.581 1.118 1.00 97.94 256 ILE A O 1
ATOM 1866 N N . SER A 1 257 ? 8.197 -0.685 2.846 1.00 97.88 257 SER A N 1
ATOM 1867 C CA . SER A 1 257 ? 9.159 -1.765 2.631 1.00 97.88 257 SER A CA 1
ATOM 1868 C C . SER A 1 257 ? 8.437 -3.097 2.525 1.00 97.88 257 SER A C 1
ATOM 1870 O O . SER A 1 257 ? 7.596 -3.436 3.357 1.00 97.88 257 SER A O 1
ATOM 1872 N N . THR A 1 258 ? 8.748 -3.881 1.501 1.00 98.50 258 THR A N 1
ATOM 1873 C CA . THR A 1 258 ? 8.105 -5.180 1.308 1.00 98.50 258 THR A CA 1
ATOM 1874 C C . THR A 1 258 ? 9.114 -6.249 0.924 1.00 98.50 258 THR A C 1
ATOM 1876 O O . THR A 1 258 ? 10.040 -5.991 0.153 1.00 98.50 258 THR A O 1
ATOM 1879 N N . THR A 1 259 ? 8.940 -7.456 1.467 1.00 98.56 259 THR A N 1
ATOM 1880 C CA . THR A 1 259 ? 9.763 -8.622 1.122 1.00 98.56 259 THR A CA 1
ATOM 1881 C C . THR A 1 259 ? 8.893 -9.826 0.801 1.00 98.56 259 THR A C 1
ATOM 1883 O O . THR A 1 259 ? 8.038 -10.184 1.609 1.00 98.56 259 THR A O 1
ATOM 1886 N N . ASN A 1 260 ? 9.137 -10.480 -0.339 1.00 98.12 260 ASN A N 1
ATOM 1887 C CA . ASN A 1 260 ? 8.361 -11.633 -0.809 1.00 98.12 260 ASN A CA 1
ATOM 1888 C C . ASN A 1 260 ? 6.848 -11.338 -0.832 1.00 98.12 260 ASN A C 1
ATOM 1890 O O . ASN A 1 260 ? 6.028 -12.082 -0.294 1.00 98.12 260 ASN A O 1
ATOM 1894 N N . THR A 1 261 ? 6.492 -10.193 -1.410 1.00 98.50 261 THR A N 1
ATOM 1895 C CA . THR A 1 261 ? 5.134 -9.643 -1.358 1.00 98.50 261 THR A CA 1
ATOM 1896 C C . THR A 1 261 ? 4.661 -9.299 -2.762 1.00 98.50 261 THR A C 1
ATOM 1898 O O . THR A 1 261 ? 5.435 -8.844 -3.604 1.00 98.50 261 THR A O 1
ATOM 1901 N N . THR A 1 262 ? 3.373 -9.515 -3.021 1.00 98.62 262 THR A N 1
ATOM 1902 C CA . THR A 1 262 ? 2.713 -8.971 -4.216 1.00 98.62 262 THR A CA 1
ATOM 1903 C C . THR A 1 262 ? 2.198 -7.576 -3.898 1.00 98.62 262 THR A C 1
ATOM 1905 O O . THR A 1 262 ? 1.352 -7.417 -3.015 1.00 98.62 262 THR A O 1
ATOM 1908 N N . VAL A 1 263 ? 2.718 -6.570 -4.598 1.00 98.69 263 VAL A N 1
ATOM 1909 C CA . VAL A 1 263 ? 2.386 -5.159 -4.383 1.00 98.69 263 VAL A CA 1
ATOM 1910 C C . VAL A 1 263 ? 1.604 -4.621 -5.577 1.00 98.69 263 VAL A C 1
ATOM 1912 O O . VAL A 1 263 ? 2.051 -4.725 -6.717 1.00 98.69 263 VAL A O 1
ATOM 1915 N N . THR A 1 264 ? 0.446 -4.015 -5.318 1.00 98.12 264 THR A N 1
ATOM 1916 C CA . THR A 1 264 ? -0.359 -3.305 -6.324 1.00 98.12 264 THR A CA 1
ATOM 1917 C C . THR A 1 264 ? -0.631 -1.878 -5.864 1.00 98.12 264 THR A C 1
ATOM 1919 O O . THR A 1 264 ? -1.088 -1.668 -4.740 1.00 98.12 264 THR A O 1
ATOM 1922 N N . ILE A 1 265 ? -0.355 -0.897 -6.725 1.00 97.94 265 ILE A N 1
ATOM 1923 C CA . ILE A 1 265 ? -0.537 0.531 -6.441 1.00 97.94 265 ILE A CA 1
ATOM 1924 C C . ILE A 1 265 ? -1.468 1.167 -7.473 1.00 97.94 265 ILE A C 1
ATOM 1926 O O . ILE A 1 265 ? -1.246 1.089 -8.682 1.00 97.94 265 ILE A O 1
ATOM 1930 N N . GLY A 1 266 ? -2.486 1.849 -6.959 1.00 95.69 266 GLY A N 1
ATOM 1931 C CA . GLY A 1 266 ? -3.523 2.536 -7.708 1.00 95.69 266 GLY A CA 1
ATOM 1932 C C . GLY A 1 266 ? -4.613 1.618 -8.241 1.00 95.69 266 GLY A C 1
ATOM 1933 O O . GLY A 1 266 ? -4.533 0.391 -8.187 1.00 95.69 266 GLY A O 1
ATOM 1934 N N . SER A 1 267 ? -5.650 2.250 -8.781 1.00 93.69 267 SER A N 1
ATOM 1935 C CA . SER A 1 267 ? -6.751 1.576 -9.466 1.00 93.69 267 SER A CA 1
ATOM 1936 C C . SER A 1 267 ? -7.153 2.351 -10.723 1.00 93.69 267 SER A C 1
ATOM 1938 O O . SER A 1 267 ? -6.569 3.383 -11.054 1.00 93.69 267 SER A O 1
ATOM 1940 N N . SER A 1 268 ? -8.174 1.877 -11.433 1.00 90.75 268 SER A N 1
ATOM 1941 C CA . SER A 1 268 ? -8.746 2.610 -12.562 1.00 90.75 268 SER A CA 1
ATOM 1942 C C . SER A 1 268 ? -9.423 3.919 -12.149 1.00 90.75 268 SER A C 1
ATOM 1944 O O . SER A 1 268 ? -9.417 4.880 -12.921 1.00 90.75 268 SER A O 1
ATOM 1946 N N . THR A 1 269 ? -9.958 4.002 -10.930 1.00 91.75 269 THR A N 1
ATOM 1947 C CA . THR A 1 269 ? -10.785 5.130 -10.472 1.00 91.75 269 THR A CA 1
ATOM 1948 C C . THR A 1 269 ? -10.086 6.044 -9.473 1.00 91.75 269 THR A C 1
ATOM 1950 O O . THR A 1 269 ? -10.540 7.164 -9.262 1.00 91.75 269 THR A O 1
ATOM 1953 N N . THR A 1 270 ? -8.977 5.609 -8.876 1.00 94.06 270 THR A N 1
ATOM 1954 C CA . THR A 1 270 ? -8.307 6.332 -7.787 1.00 94.06 270 THR A CA 1
ATOM 1955 C C . THR A 1 270 ? -6.802 6.443 -7.999 1.00 94.06 270 THR A C 1
ATOM 1957 O O . THR A 1 270 ? -6.163 5.551 -8.561 1.00 94.06 270 THR A O 1
ATOM 1960 N N . THR A 1 271 ? -6.229 7.543 -7.504 1.00 95.00 271 THR A N 1
ATOM 1961 C CA . THR A 1 271 ? -4.802 7.859 -7.632 1.00 95.00 271 THR A CA 1
ATOM 1962 C C . THR A 1 271 ? -4.198 8.084 -6.244 1.00 95.00 271 THR A C 1
ATOM 1964 O O . THR A 1 271 ? -4.438 9.141 -5.658 1.00 95.00 271 THR A O 1
ATOM 1967 N N . PRO A 1 272 ? -3.436 7.125 -5.689 1.00 97.75 272 PRO A N 1
ATOM 1968 C CA . PRO A 1 272 ? -2.711 7.340 -4.442 1.00 97.75 272 PRO A CA 1
ATOM 1969 C C . PRO A 1 272 ? -1.584 8.363 -4.634 1.00 97.75 272 PRO A C 1
ATOM 1971 O O . PRO A 1 272 ? -0.991 8.455 -5.712 1.00 97.75 272 PRO A O 1
ATOM 1974 N N . GLN A 1 273 ? -1.292 9.130 -3.586 1.00 97.94 273 GLN A N 1
ATOM 1975 C CA . GLN A 1 273 ? -0.263 10.168 -3.579 1.00 97.94 273 GLN A CA 1
ATOM 1976 C C . GLN A 1 273 ? 0.809 9.854 -2.541 1.00 97.94 273 GLN A C 1
ATOM 1978 O O . GLN A 1 273 ? 0.497 9.604 -1.380 1.00 97.94 273 GLN A O 1
ATOM 1983 N N . PHE A 1 274 ? 2.069 9.906 -2.957 1.00 97.81 274 PHE A N 1
ATOM 1984 C CA . PHE A 1 274 ? 3.232 9.648 -2.120 1.00 97.81 274 PHE A CA 1
ATOM 1985 C C . PHE A 1 274 ? 4.179 10.844 -2.187 1.00 97.81 274 PHE A C 1
ATOM 1987 O O . PHE A 1 274 ? 4.594 11.245 -3.275 1.00 97.81 274 PHE A O 1
ATOM 1994 N N . ILE A 1 275 ? 4.526 11.403 -1.030 1.00 96.06 275 ILE A N 1
ATOM 1995 C CA . ILE A 1 275 ? 5.437 12.544 -0.913 1.00 96.06 275 ILE A CA 1
ATOM 1996 C C . ILE A 1 275 ? 6.586 12.150 0.016 1.00 96.06 275 ILE A C 1
ATOM 1998 O O . ILE A 1 275 ? 6.400 12.050 1.229 1.00 96.06 275 ILE A O 1
ATOM 2002 N N . ALA A 1 276 ? 7.767 11.940 -0.565 1.00 92.94 276 ALA A N 1
ATOM 2003 C CA . ALA A 1 276 ? 9.009 11.656 0.145 1.00 92.94 276 ALA A CA 1
ATOM 2004 C C . ALA A 1 276 ? 10.128 12.527 -0.448 1.00 92.94 276 ALA A C 1
ATOM 2006 O O . ALA A 1 276 ? 10.771 12.163 -1.433 1.00 92.94 276 ALA A O 1
ATOM 2007 N N . LEU A 1 277 ? 10.329 13.715 0.134 1.00 89.25 277 LEU A N 1
ATOM 2008 C CA . LEU A 1 277 ? 11.212 14.744 -0.434 1.00 89.25 277 LEU A CA 1
ATOM 2009 C C . LEU A 1 277 ? 12.676 14.284 -0.451 1.00 89.25 277 LEU A C 1
ATOM 2011 O O . LEU A 1 277 ? 13.304 14.234 -1.509 1.00 89.25 277 LEU A O 1
ATOM 2015 N N . GLU A 1 278 ? 13.181 13.856 0.704 1.00 86.19 278 GLU A N 1
ATOM 2016 C CA . GLU A 1 278 ? 14.567 13.397 0.881 1.00 86.19 278 GLU A CA 1
ATOM 2017 C C . GLU A 1 278 ? 14.676 11.879 1.117 1.00 86.19 278 GLU A C 1
ATOM 2019 O O . GLU A 1 278 ? 15.775 11.345 1.259 1.00 86.19 278 GLU A O 1
ATOM 2024 N N . ASN A 1 279 ? 13.540 11.176 1.119 1.00 87.00 279 ASN A N 1
ATOM 2025 C CA . ASN A 1 279 ? 13.434 9.751 1.424 1.00 87.00 279 ASN A CA 1
ATOM 2026 C C . ASN A 1 279 ? 12.952 8.941 0.214 1.00 87.00 279 ASN A C 1
ATOM 2028 O O . ASN A 1 279 ? 12.509 9.474 -0.803 1.00 87.00 279 ASN A O 1
ATOM 2032 N N . GLN A 1 280 ? 13.019 7.620 0.349 1.00 92.50 280 GLN A N 1
ATOM 2033 C CA . GLN A 1 280 ? 12.419 6.691 -0.597 1.00 92.50 280 GLN A CA 1
ATOM 2034 C C . GLN A 1 280 ? 10.947 6.433 -0.244 1.00 92.50 280 GLN A C 1
ATOM 2036 O O . GLN A 1 280 ? 10.609 6.226 0.921 1.00 92.50 280 GLN A O 1
ATOM 2041 N N . VAL A 1 281 ? 10.070 6.369 -1.250 1.00 96.25 281 VAL A N 1
ATOM 2042 C CA . VAL A 1 281 ? 8.675 5.947 -1.051 1.00 96.25 281 VAL A CA 1
ATOM 2043 C C . VAL A 1 281 ? 8.599 4.443 -0.840 1.00 96.25 281 VAL A C 1
ATOM 2045 O O . VAL A 1 281 ? 8.000 3.996 0.133 1.00 96.25 281 VAL A O 1
ATOM 2048 N N . LEU A 1 282 ? 9.179 3.659 -1.751 1.00 97.81 282 LEU A N 1
ATOM 2049 C CA . LEU A 1 282 ? 8.943 2.220 -1.812 1.00 97.81 282 LEU A CA 1
ATOM 2050 C C . LEU A 1 282 ? 10.227 1.421 -2.043 1.00 97.81 282 LEU A C 1
ATOM 2052 O O . LEU A 1 282 ? 10.986 1.701 -2.969 1.00 97.81 282 LEU A O 1
ATOM 2056 N N . SER A 1 283 ? 10.401 0.359 -1.260 1.00 97.81 283 SER A N 1
ATOM 2057 C CA . SER A 1 283 ? 11.374 -0.704 -1.501 1.00 97.81 283 SER A CA 1
ATOM 2058 C C . SER A 1 283 ? 10.671 -2.059 -1.586 1.00 97.81 283 SER A C 1
ATOM 2060 O O . SER A 1 283 ? 9.917 -2.434 -0.684 1.00 97.81 283 SER A O 1
ATOM 2062 N N . VAL A 1 284 ? 10.898 -2.801 -2.673 1.00 98.50 284 VAL A N 1
ATOM 2063 C CA . VAL A 1 284 ? 10.335 -4.148 -2.882 1.00 98.50 284 VAL A CA 1
ATOM 2064 C C . VAL A 1 284 ? 11.462 -5.147 -3.114 1.00 98.50 284 VAL A C 1
ATOM 2066 O O . VAL A 1 284 ? 12.228 -5.013 -4.066 1.00 98.50 284 VAL A O 1
ATOM 2069 N N . SER A 1 285 ? 11.560 -6.170 -2.269 1.00 98.19 285 SER A N 1
ATOM 2070 C CA . SER A 1 285 ? 12.565 -7.229 -2.381 1.00 98.19 285 SER A CA 1
ATOM 2071 C C . SER A 1 285 ? 11.903 -8.590 -2.561 1.00 98.19 285 SER A C 1
ATOM 2073 O O . SER A 1 285 ? 11.298 -9.119 -1.635 1.00 98.19 285 SER A O 1
ATOM 2075 N N . SER A 1 286 ? 12.072 -9.212 -3.725 1.00 96.88 286 SER A N 1
ATOM 2076 C CA . SER A 1 286 ? 11.377 -10.447 -4.120 1.00 96.88 286 SER A CA 1
ATOM 2077 C C . SER A 1 286 ? 9.847 -10.286 -4.212 1.00 96.88 286 SER A C 1
ATOM 2079 O O . SER A 1 286 ? 9.228 -9.522 -3.473 1.00 96.88 286 SER A O 1
ATOM 2081 N N . GLY A 1 287 ? 9.210 -11.021 -5.125 1.00 96.12 287 GLY A N 1
ATOM 2082 C CA . GLY A 1 287 ? 7.771 -10.909 -5.397 1.00 96.12 287 GLY A CA 1
ATOM 2083 C C . GLY A 1 287 ? 7.476 -10.090 -6.656 1.00 96.12 287 GLY A C 1
ATOM 2084 O O . GLY A 1 287 ? 8.187 -10.208 -7.657 1.00 96.12 287 GLY A O 1
ATOM 2085 N N . SER A 1 288 ? 6.416 -9.281 -6.629 1.00 98.31 288 SER A N 1
ATOM 2086 C CA . SER A 1 288 ? 5.966 -8.502 -7.792 1.00 98.31 288 SER A CA 1
ATOM 2087 C C . SER A 1 288 ? 5.488 -7.104 -7.404 1.00 98.31 288 SER A C 1
ATOM 2089 O O . SER A 1 288 ? 5.006 -6.885 -6.292 1.00 98.31 288 SER A O 1
ATOM 2091 N N . LEU A 1 289 ? 5.619 -6.157 -8.334 1.00 98.50 289 LEU A N 1
ATOM 2092 C CA . LEU A 1 289 ? 5.134 -4.788 -8.190 1.00 98.50 289 LEU A CA 1
ATOM 2093 C C . LEU A 1 289 ? 4.357 -4.378 -9.442 1.00 98.50 289 LEU A C 1
ATOM 2095 O O . LEU A 1 289 ? 4.917 -4.304 -10.530 1.00 98.50 289 LEU A O 1
ATOM 2099 N N . THR A 1 290 ? 3.079 -4.058 -9.283 1.00 97.56 290 THR A N 1
ATOM 2100 C CA . THR A 1 290 ? 2.261 -3.455 -10.340 1.00 97.56 290 THR A CA 1
ATOM 2101 C C . THR A 1 290 ? 1.866 -2.043 -9.940 1.00 97.56 290 THR A C 1
ATOM 2103 O O . THR A 1 290 ? 1.251 -1.839 -8.895 1.00 97.56 290 THR A O 1
ATOM 2106 N N . ILE A 1 291 ? 2.202 -1.064 -10.777 1.00 96.50 291 ILE A N 1
ATOM 2107 C CA . ILE A 1 291 ? 1.786 0.328 -10.606 1.00 96.50 291 ILE A CA 1
ATOM 2108 C C . ILE A 1 291 ? 0.794 0.660 -11.716 1.00 96.50 291 ILE A C 1
ATOM 2110 O O . ILE A 1 291 ? 1.172 0.874 -12.867 1.00 96.50 291 ILE A O 1
ATOM 2114 N N . THR A 1 292 ? -0.481 0.703 -11.353 1.00 93.88 292 THR A N 1
ATOM 2115 C CA . THR A 1 292 ? -1.588 1.084 -12.232 1.00 93.88 292 THR A CA 1
ATOM 2116 C C . THR A 1 292 ? -1.706 2.603 -12.297 1.00 93.88 292 THR A C 1
ATOM 2118 O O . THR A 1 292 ? -1.675 3.184 -13.375 1.00 93.88 292 THR A O 1
ATOM 2121 N N . LYS A 1 293 ? -1.788 3.258 -11.131 1.00 93.12 293 LYS A N 1
ATOM 2122 C CA . LYS A 1 293 ? -1.820 4.720 -10.969 1.00 93.12 293 LYS A CA 1
ATOM 2123 C C . LYS A 1 293 ? -1.090 5.124 -9.698 1.00 93.12 293 LYS A C 1
ATOM 2125 O O . LYS A 1 293 ? -1.084 4.387 -8.719 1.00 93.12 293 LYS A O 1
ATOM 2130 N N . GLY A 1 294 ? -0.545 6.329 -9.679 1.00 95.44 294 GLY A N 1
ATOM 2131 C CA . GLY A 1 294 ? 0.027 6.923 -8.477 1.00 95.44 294 GLY A CA 1
ATOM 2132 C C . GLY A 1 294 ? 0.774 8.203 -8.805 1.00 95.44 294 GLY A C 1
ATOM 2133 O O . GLY A 1 294 ? 1.233 8.370 -9.933 1.00 95.44 294 GLY A O 1
ATOM 2134 N N . ILE A 1 295 ? 0.880 9.101 -7.832 1.00 96.25 295 ILE A N 1
ATOM 2135 C CA . ILE A 1 295 ? 1.715 10.300 -7.923 1.00 96.25 295 ILE A CA 1
ATOM 2136 C C . ILE A 1 295 ? 2.846 10.143 -6.914 1.00 96.25 295 ILE A C 1
ATOM 2138 O O . ILE A 1 295 ? 2.587 10.052 -5.717 1.00 96.25 295 ILE A O 1
ATOM 2142 N N . PHE A 1 296 ? 4.082 10.111 -7.402 1.00 96.56 296 PHE A N 1
ATOM 2143 C CA . PHE A 1 296 ? 5.293 10.009 -6.594 1.00 96.56 296 PHE A CA 1
ATOM 2144 C C . PHE A 1 296 ? 6.043 11.335 -6.665 1.00 96.56 296 PHE A C 1
ATOM 2146 O O . PHE A 1 296 ? 6.493 11.726 -7.742 1.00 96.56 296 PHE A O 1
ATOM 2153 N N . THR A 1 297 ? 6.171 12.025 -5.536 1.00 95.69 297 THR A N 1
ATOM 2154 C CA . THR A 1 297 ? 6.833 13.329 -5.444 1.00 95.69 297 THR A CA 1
ATOM 2155 C C . THR A 1 297 ? 8.043 13.236 -4.528 1.00 95.69 297 THR A C 1
ATOM 2157 O O . THR A 1 297 ? 7.919 12.820 -3.375 1.00 95.69 297 THR A O 1
ATOM 2160 N N . GLY A 1 298 ? 9.194 13.685 -5.025 1.00 93.94 298 GLY A N 1
ATOM 2161 C CA . GLY A 1 298 ? 10.426 13.757 -4.250 1.00 93.94 298 GLY A CA 1
ATOM 2162 C C . GLY A 1 298 ? 11.453 14.695 -4.871 1.00 93.94 298 GLY A C 1
ATOM 2163 O O . GLY A 1 298 ? 11.341 15.072 -6.033 1.00 93.94 298 GLY A O 1
ATOM 2164 N N . GLU A 1 299 ? 12.465 15.064 -4.097 1.00 92.50 299 GLU A N 1
ATOM 2165 C CA . GLU A 1 299 ? 13.460 16.081 -4.469 1.00 92.50 299 GLU A CA 1
ATOM 2166 C C . GLU A 1 299 ? 14.882 15.505 -4.532 1.00 92.50 299 GLU A C 1
ATOM 2168 O O . GLU A 1 299 ? 15.775 16.096 -5.142 1.00 92.50 299 GLU A O 1
ATOM 2173 N N . SER A 1 300 ? 15.098 14.313 -3.964 1.00 90.12 300 SER A N 1
ATOM 2174 C CA . SER A 1 300 ? 16.404 13.659 -3.981 1.00 90.12 300 SER A CA 1
ATOM 2175 C C . SER A 1 300 ? 16.884 13.331 -5.399 1.00 90.12 300 SER A C 1
ATOM 2177 O O . SER A 1 300 ? 16.201 12.699 -6.208 1.00 90.12 300 SER A O 1
ATOM 2179 N N . THR A 1 301 ? 18.126 13.721 -5.684 1.00 90.00 301 THR A N 1
ATOM 2180 C CA . THR A 1 301 ? 18.843 13.366 -6.918 1.00 90.00 301 THR A CA 1
ATOM 2181 C C . THR A 1 301 ? 19.713 12.120 -6.749 1.00 90.00 301 THR A C 1
ATOM 2183 O O . THR A 1 301 ? 20.121 11.511 -7.743 1.00 90.00 301 THR A O 1
ATOM 2186 N N . SER A 1 302 ? 20.001 11.716 -5.510 1.00 90.12 302 SER A N 1
ATOM 2187 C CA . SER A 1 302 ? 20.850 10.569 -5.173 1.00 90.12 302 SER A CA 1
ATOM 2188 C C . SER A 1 302 ? 20.044 9.313 -4.849 1.00 90.12 302 SER A C 1
ATOM 2190 O O . SER A 1 302 ? 20.521 8.207 -5.108 1.00 90.12 302 SER A O 1
ATOM 2192 N N . LEU A 1 303 ? 18.814 9.468 -4.352 1.00 91.81 303 LEU A N 1
ATOM 2193 C CA . LEU A 1 303 ? 17.951 8.367 -3.938 1.00 91.81 303 LEU A CA 1
ATOM 2194 C C . LEU A 1 303 ? 16.735 8.239 -4.859 1.00 91.81 303 LEU A C 1
ATOM 2196 O O . LEU A 1 303 ? 16.078 9.240 -5.140 1.00 91.81 303 LEU A O 1
ATOM 2200 N N . PRO A 1 304 ? 16.416 7.022 -5.323 1.00 95.06 304 PRO A N 1
ATOM 2201 C CA . PRO A 1 304 ? 15.231 6.787 -6.128 1.00 95.06 304 PRO A CA 1
ATOM 2202 C C . PRO A 1 304 ? 13.970 6.780 -5.256 1.00 95.06 304 PRO A C 1
ATOM 2204 O O . PRO A 1 304 ? 13.983 6.269 -4.132 1.00 95.06 304 PRO A O 1
ATOM 2207 N N . GLN A 1 305 ? 12.848 7.241 -5.805 1.00 96.00 305 GLN A N 1
ATOM 2208 C CA . GLN A 1 305 ? 11.542 7.104 -5.149 1.00 96.00 305 GLN A CA 1
ATOM 2209 C C . GLN A 1 305 ? 11.127 5.635 -4.982 1.00 96.00 305 GLN A C 1
ATOM 2211 O O . GLN A 1 305 ? 10.468 5.296 -3.999 1.00 96.00 305 GLN A O 1
ATOM 2216 N N . ILE A 1 306 ? 11.538 4.758 -5.904 1.00 97.69 306 ILE A N 1
ATOM 2217 C CA . ILE A 1 306 ? 11.261 3.319 -5.855 1.00 97.69 306 ILE A CA 1
ATOM 2218 C C . ILE A 1 306 ? 12.548 2.515 -6.082 1.00 97.69 306 ILE A C 1
ATOM 2220 O O . ILE A 1 306 ? 13.218 2.684 -7.100 1.00 97.69 306 ILE A O 1
ATOM 2224 N N . THR A 1 307 ? 12.867 1.587 -5.178 1.00 97.62 307 THR A N 1
ATOM 2225 C CA . THR A 1 307 ? 13.899 0.559 -5.389 1.00 97.62 307 THR A CA 1
ATOM 2226 C C . THR A 1 307 ? 13.253 -0.814 -5.457 1.00 97.62 307 THR A C 1
ATOM 2228 O O . THR A 1 307 ? 12.384 -1.146 -4.651 1.00 97.62 307 THR A O 1
ATOM 2231 N N . THR A 1 308 ? 13.721 -1.656 -6.374 1.00 98.25 308 THR A N 1
ATOM 2232 C CA . THR A 1 308 ? 13.323 -3.064 -6.409 1.00 98.25 308 THR A CA 1
ATOM 2233 C C . THR A 1 308 ? 14.526 -3.998 -6.504 1.00 98.25 308 THR A C 1
ATOM 2235 O O . THR A 1 308 ? 15.504 -3.689 -7.187 1.00 98.25 308 THR A O 1
ATOM 2238 N N . LEU A 1 309 ? 14.439 -5.163 -5.857 1.00 98.12 309 LEU A N 1
ATOM 2239 C CA . LEU A 1 309 ? 15.446 -6.224 -5.904 1.00 98.12 309 LEU A CA 1
ATOM 2240 C C . LEU A 1 309 ? 14.796 -7.585 -6.181 1.00 98.12 309 LEU A C 1
ATOM 2242 O O . LEU A 1 309 ? 14.049 -8.070 -5.339 1.00 98.12 309 LEU A O 1
ATOM 2246 N N . ARG A 1 310 ? 15.119 -8.237 -7.303 1.00 98.00 310 ARG A N 1
ATOM 2247 C CA . ARG A 1 310 ? 14.573 -9.554 -7.708 1.00 98.00 310 ARG A CA 1
ATOM 2248 C C . ARG A 1 310 ? 13.054 -9.523 -7.879 1.00 98.00 310 ARG A C 1
ATOM 2250 O O . ARG A 1 310 ? 12.343 -10.399 -7.393 1.00 98.00 310 ARG A O 1
ATOM 2257 N N . VAL A 1 311 ? 12.555 -8.483 -8.538 1.00 98.00 311 VAL A N 1
ATOM 2258 C CA . VAL A 1 311 ? 11.118 -8.210 -8.682 1.00 98.00 311 VAL A CA 1
ATOM 2259 C C . VAL A 1 311 ? 10.749 -8.163 -10.158 1.00 98.00 311 VAL A C 1
ATOM 2261 O O . VAL A 1 311 ? 11.517 -7.677 -10.989 1.00 98.00 311 VAL A O 1
ATOM 2264 N N . GLN A 1 312 ? 9.550 -8.645 -10.477 1.00 97.75 312 GLN A N 1
ATOM 2265 C CA . GLN A 1 312 ? 8.872 -8.282 -11.716 1.00 97.75 312 GLN A CA 1
ATOM 2266 C C . GLN A 1 312 ? 8.068 -7.005 -11.472 1.00 97.75 312 GLN A C 1
ATOM 2268 O O . GLN A 1 312 ? 7.088 -7.026 -10.724 1.00 97.75 312 GLN A O 1
ATOM 2273 N N . ILE A 1 313 ? 8.500 -5.898 -12.076 1.00 97.44 313 ILE A N 1
ATOM 2274 C CA . ILE A 1 313 ? 7.790 -4.622 -12.024 1.00 97.44 313 ILE A CA 1
ATOM 2275 C C . ILE A 1 313 ? 7.056 -4.363 -13.342 1.00 97.44 313 ILE A C 1
ATOM 2277 O O . ILE A 1 313 ? 7.634 -4.450 -14.426 1.00 97.44 313 ILE A O 1
ATOM 2281 N N . VAL A 1 314 ? 5.775 -4.020 -13.243 1.00 95.81 314 VAL A N 1
ATOM 2282 C CA . VAL A 1 314 ? 4.955 -3.548 -14.360 1.00 95.81 314 VAL A CA 1
ATOM 2283 C C . VAL A 1 314 ? 4.458 -2.149 -14.034 1.00 95.81 314 VAL A C 1
ATOM 2285 O O . VAL A 1 314 ? 3.818 -1.934 -13.003 1.00 95.81 314 VAL A O 1
ATOM 2288 N N . VAL A 1 315 ? 4.752 -1.196 -14.913 1.00 94.12 315 VAL A N 1
ATOM 2289 C CA . VAL A 1 315 ? 4.387 0.208 -14.740 1.00 94.12 315 VAL A CA 1
ATOM 2290 C C . VAL A 1 315 ? 3.458 0.666 -15.855 1.00 94.12 315 VAL A C 1
ATOM 2292 O O . VAL A 1 315 ? 3.745 0.464 -17.036 1.00 94.12 315 VAL A O 1
ATOM 2295 N N . GLY A 1 316 ? 2.356 1.290 -15.439 1.00 83.69 316 GLY A N 1
ATOM 2296 C CA . GLY A 1 316 ? 1.302 1.811 -16.298 1.00 83.69 316 GLY A CA 1
ATOM 2297 C C . GLY A 1 316 ? 0.500 0.685 -16.933 1.00 83.69 316 GLY A C 1
ATOM 2298 O O . GLY A 1 316 ? 0.838 0.247 -18.020 1.00 83.69 316 GLY A O 1
ATOM 2299 N N . THR A 1 317 ? -0.526 0.180 -16.236 1.00 81.56 317 THR A N 1
ATOM 2300 C CA . THR A 1 317 ? -1.451 -0.846 -16.758 1.00 81.56 317 THR A CA 1
ATOM 2301 C C . THR A 1 317 ? -2.831 -0.238 -17.030 1.00 81.56 317 THR A C 1
ATOM 2303 O O . THR A 1 317 ? -3.695 -0.166 -16.161 1.00 81.56 317 THR A O 1
ATOM 2306 N N . ASN A 1 318 ? -3.044 0.199 -18.264 1.00 81.12 318 ASN A N 1
ATOM 2307 C CA . ASN A 1 318 ? -4.167 0.982 -18.795 1.00 81.12 318 ASN A CA 1
ATOM 2308 C C . ASN A 1 318 ? -4.281 2.420 -18.264 1.00 81.12 318 ASN A C 1
ATOM 2310 O O . ASN A 1 318 ? -5.255 3.109 -18.566 1.00 81.12 318 ASN A O 1
ATOM 2314 N N . PHE A 1 319 ? -3.329 2.869 -17.446 1.00 87.69 319 PHE A N 1
ATOM 2315 C CA . PHE A 1 319 ? -3.359 4.172 -16.787 1.00 87.69 319 PHE A CA 1
ATOM 2316 C C . PHE A 1 319 ? -1.951 4.695 -16.497 1.00 87.69 319 PHE A C 1
ATOM 2318 O O . PHE A 1 319 ? -0.975 3.953 -16.583 1.00 87.69 319 PHE A O 1
ATOM 2325 N N . ASN A 1 320 ? -1.875 5.972 -16.110 1.00 85.75 320 ASN A N 1
ATOM 2326 C CA . ASN A 1 320 ? -0.627 6.725 -16.109 1.00 85.75 320 ASN A CA 1
ATOM 2327 C C . ASN A 1 320 ? -0.155 7.034 -14.679 1.00 85.75 320 ASN A C 1
ATOM 2329 O O . ASN A 1 320 ? -0.782 7.847 -13.988 1.00 85.75 320 ASN A O 1
ATOM 2333 N N . PRO A 1 321 ? 0.936 6.416 -14.205 1.00 92.12 321 PRO A N 1
ATOM 2334 C CA . PRO A 1 321 ? 1.637 6.881 -13.021 1.00 92.12 321 PRO A CA 1
ATOM 2335 C C . PRO A 1 321 ? 2.482 8.127 -13.325 1.00 92.12 321 PRO A C 1
ATOM 2337 O O . PRO A 1 321 ? 3.116 8.247 -14.377 1.00 92.12 321 PRO A O 1
ATOM 2340 N N . THR A 1 322 ? 2.536 9.038 -12.358 1.00 93.31 322 THR A N 1
ATOM 2341 C CA . THR A 1 322 ? 3.266 10.305 -12.443 1.00 93.31 322 THR A CA 1
ATOM 2342 C C . THR A 1 322 ? 4.429 10.305 -11.460 1.00 93.31 322 THR A C 1
ATOM 2344 O O . THR A 1 322 ? 4.243 10.053 -10.271 1.00 93.31 322 THR A O 1
ATOM 2347 N N . PHE A 1 323 ? 5.621 10.645 -11.947 1.00 93.62 323 PHE A N 1
ATOM 2348 C CA . PHE A 1 323 ? 6.821 10.815 -11.131 1.00 93.62 323 PHE A CA 1
ATOM 2349 C C . PHE A 1 323 ? 7.282 12.270 -11.213 1.00 93.62 323 PHE A C 1
ATOM 2351 O O . PHE A 1 323 ? 7.820 12.703 -12.227 1.00 93.62 323 PHE A O 1
ATOM 2358 N N . ASN A 1 324 ? 7.065 13.017 -10.136 1.00 94.31 324 ASN A N 1
ATOM 2359 C CA . ASN A 1 324 ? 7.544 14.381 -9.944 1.00 94.31 324 ASN A CA 1
ATOM 2360 C C . ASN A 1 324 ? 8.807 14.332 -9.082 1.00 94.31 324 ASN A C 1
ATOM 2362 O O . ASN A 1 324 ? 8.801 14.739 -7.921 1.00 94.31 324 ASN A O 1
ATOM 2366 N N . CYS A 1 325 ? 9.865 13.732 -9.625 1.00 93.88 325 CYS A N 1
ATOM 2367 C CA . CYS A 1 325 ? 11.119 13.549 -8.907 1.00 93.88 325 CYS A CA 1
ATOM 2368 C C . CYS A 1 325 ? 12.312 13.413 -9.860 1.00 93.88 325 CYS A C 1
ATOM 2370 O O . CYS A 1 325 ? 12.164 12.795 -10.919 1.00 93.88 325 CYS A O 1
ATOM 2372 N N . PRO A 1 326 ? 13.519 13.858 -9.472 1.00 94.00 326 PRO A N 1
ATOM 2373 C CA . PRO A 1 326 ? 14.712 13.702 -10.305 1.00 94.00 326 PRO A CA 1
ATOM 2374 C C . PRO A 1 326 ? 15.145 12.244 -10.511 1.00 94.00 326 PRO A C 1
ATOM 2376 O O . PRO A 1 326 ? 15.787 11.930 -11.513 1.00 94.00 326 PRO A O 1
ATOM 2379 N N . TYR A 1 327 ? 14.815 11.349 -9.572 1.00 95.06 327 TYR A N 1
ATOM 2380 C CA . TYR A 1 327 ? 15.184 9.934 -9.612 1.00 95.06 327 TYR A CA 1
ATOM 2381 C C . TYR A 1 327 ? 13.986 9.043 -9.272 1.00 95.06 327 TYR A C 1
ATOM 2383 O O . TYR A 1 327 ? 13.620 8.875 -8.111 1.00 95.06 327 TYR A O 1
ATOM 2391 N N . ALA A 1 328 ? 13.366 8.461 -10.298 1.00 95.69 328 ALA A N 1
ATOM 2392 C CA . ALA A 1 328 ? 12.137 7.697 -10.130 1.00 95.69 328 ALA A CA 1
ATOM 2393 C C . ALA A 1 328 ? 12.390 6.264 -9.649 1.00 95.69 328 ALA A C 1
ATOM 2395 O O . ALA A 1 328 ? 11.879 5.874 -8.598 1.00 95.69 328 ALA A O 1
ATOM 2396 N N . LEU A 1 329 ? 13.178 5.477 -10.395 1.00 96.69 329 LEU A N 1
ATOM 2397 C CA . LEU A 1 329 ? 13.327 4.040 -10.135 1.00 96.69 329 LEU A CA 1
ATOM 2398 C C . LEU A 1 329 ? 14.774 3.549 -10.178 1.00 96.69 329 LEU A C 1
ATOM 2400 O O . LEU A 1 329 ? 15.551 3.940 -11.049 1.00 96.69 329 LEU A O 1
ATOM 2404 N N . ASN A 1 330 ? 15.081 2.603 -9.290 1.00 97.38 330 ASN A N 1
ATOM 2405 C CA . ASN A 1 330 ? 16.279 1.771 -9.321 1.00 97.38 330 ASN A CA 1
ATOM 2406 C C . ASN A 1 330 ? 15.899 0.281 -9.271 1.00 97.38 330 ASN A C 1
ATOM 2408 O O . ASN A 1 330 ? 15.478 -0.221 -8.228 1.00 97.38 330 ASN A O 1
ATOM 2412 N N . VAL A 1 331 ? 16.042 -0.424 -10.394 1.00 97.75 331 VAL A N 1
ATOM 2413 C CA . VAL A 1 331 ? 15.618 -1.827 -10.548 1.00 97.75 331 VAL A CA 1
ATOM 2414 C C . VAL A 1 331 ? 16.834 -2.740 -10.654 1.00 97.75 331 VAL A C 1
ATOM 2416 O O . VAL A 1 331 ? 17.546 -2.739 -11.660 1.00 97.75 331 VAL A O 1
ATOM 2419 N N . ARG A 1 332 ? 17.063 -3.560 -9.629 1.00 97.00 332 ARG A N 1
ATOM 2420 C CA . ARG A 1 332 ? 18.194 -4.489 -9.563 1.00 97.00 332 ARG A CA 1
ATOM 2421 C C . ARG A 1 332 ? 17.698 -5.918 -9.652 1.00 97.00 332 ARG A C 1
ATOM 2423 O O . ARG A 1 332 ? 17.004 -6.350 -8.739 1.00 97.00 332 ARG A O 1
ATOM 2430 N N . THR A 1 333 ? 18.132 -6.687 -10.643 1.00 95.62 333 THR A N 1
ATOM 2431 C CA . THR A 1 333 ? 17.735 -8.090 -10.855 1.00 95.62 333 THR A CA 1
ATOM 2432 C C . THR A 1 333 ? 16.223 -8.273 -11.095 1.00 95.62 333 THR A C 1
ATOM 2434 O O . THR A 1 333 ? 15.382 -7.755 -10.357 1.00 95.62 333 THR A O 1
ATOM 2437 N N . GLY A 1 334 ? 15.845 -9.051 -12.110 1.00 95.88 334 GLY A N 1
ATOM 2438 C CA . GLY A 1 334 ? 14.439 -9.313 -12.454 1.00 95.88 334 GLY A CA 1
ATOM 2439 C C . GLY A 1 334 ? 14.018 -8.655 -13.768 1.00 95.88 334 GLY A C 1
ATOM 2440 O O . GLY A 1 334 ? 14.756 -8.701 -14.754 1.00 95.88 334 GLY A O 1
ATOM 2441 N N . SER A 1 335 ? 12.812 -8.080 -13.822 1.00 97.56 335 SER A N 1
ATOM 2442 C CA . SER A 1 335 ? 12.300 -7.464 -15.055 1.00 97.56 335 SER A CA 1
ATOM 2443 C C . SER A 1 335 ? 11.469 -6.217 -14.792 1.00 97.56 335 SER A C 1
ATOM 2445 O O . SER A 1 335 ? 10.751 -6.148 -13.799 1.00 97.56 335 SER A O 1
ATOM 2447 N N . MET A 1 336 ? 11.549 -5.254 -15.709 1.00 97.69 336 MET A N 1
ATOM 2448 C CA . MET A 1 336 ? 10.729 -4.048 -15.736 1.00 97.69 336 MET A CA 1
ATOM 2449 C C . MET A 1 336 ? 9.984 -3.962 -17.061 1.00 97.69 336 MET A C 1
ATOM 2451 O O . MET A 1 336 ? 10.601 -3.989 -18.120 1.00 97.69 336 MET A O 1
ATOM 2455 N N . THR A 1 337 ? 8.662 -3.830 -17.007 1.00 96.25 337 THR A N 1
ATOM 2456 C CA . THR A 1 337 ? 7.822 -3.576 -18.182 1.00 96.25 337 THR A CA 1
ATOM 2457 C C . THR A 1 337 ? 7.116 -2.236 -18.034 1.00 96.25 337 THR A C 1
ATOM 2459 O O . THR A 1 337 ? 6.451 -2.004 -17.028 1.00 96.25 337 THR A O 1
ATOM 2462 N N . ILE A 1 338 ? 7.228 -1.378 -19.043 1.00 94.50 338 ILE A N 1
ATOM 2463 C CA . ILE A 1 338 ? 6.521 -0.097 -19.143 1.00 94.50 338 ILE A CA 1
ATOM 2464 C C . ILE A 1 338 ? 5.516 -0.227 -20.286 1.00 94.50 338 ILE A C 1
ATOM 2466 O O . ILE A 1 338 ? 5.943 -0.432 -21.422 1.00 94.50 338 ILE A O 1
ATOM 2470 N N . ARG A 1 339 ? 4.207 -0.152 -20.011 1.00 89.00 339 ARG A N 1
ATOM 2471 C CA . ARG A 1 339 ? 3.176 -0.376 -21.047 1.00 89.00 339 ARG A CA 1
ATOM 2472 C C . ARG A 1 339 ? 2.481 0.896 -21.524 1.00 89.00 339 ARG A C 1
ATOM 2474 O O . ARG A 1 339 ? 2.426 1.104 -22.729 1.00 89.00 339 ARG A O 1
ATOM 2481 N N . ASP A 1 340 ? 1.983 1.724 -20.614 1.00 82.44 340 ASP A N 1
ATOM 2482 C CA . ASP A 1 340 ? 1.224 2.940 -20.955 1.00 82.44 340 ASP A CA 1
ATOM 2483 C C . ASP A 1 340 ? 2.003 4.228 -20.660 1.00 82.44 340 ASP A C 1
ATOM 2485 O O . ASP A 1 340 ? 3.216 4.178 -20.443 1.00 82.44 340 ASP A O 1
ATOM 2489 N N . GLU A 1 341 ? 1.352 5.398 -20.724 1.00 75.06 341 GLU A N 1
ATOM 2490 C CA . GLU A 1 341 ? 2.048 6.673 -20.530 1.00 75.06 341 GLU A CA 1
ATOM 2491 C C . GLU A 1 341 ? 2.744 6.690 -19.168 1.00 75.06 341 GLU A C 1
ATOM 2493 O O . GLU A 1 341 ? 2.165 6.437 -18.108 1.00 75.06 341 GLU A O 1
ATOM 2498 N N . PHE A 1 342 ? 4.036 6.963 -19.222 1.00 71.88 342 PHE A N 1
ATOM 2499 C CA . PHE A 1 342 ? 4.954 6.807 -18.115 1.00 71.88 342 PHE A CA 1
ATOM 2500 C C . PHE A 1 342 ? 5.822 8.058 -18.128 1.00 71.88 342 PHE A C 1
ATOM 2502 O O . PHE A 1 342 ? 6.467 8.327 -19.131 1.00 71.88 342 PHE A O 1
ATOM 2509 N N . PHE A 1 343 ? 5.792 8.842 -17.045 1.00 71.31 343 PHE A N 1
ATOM 2510 C CA . PHE A 1 343 ? 6.419 10.175 -16.924 1.00 71.31 343 PHE A CA 1
ATOM 2511 C C . PHE A 1 343 ? 5.638 11.375 -17.476 1.00 71.31 343 PHE A C 1
ATOM 2513 O O . PHE A 1 343 ? 6.175 12.241 -18.160 1.00 71.31 343 PHE A O 1
ATOM 2520 N N . LEU A 1 344 ? 4.388 11.527 -17.041 1.00 70.44 344 LEU A N 1
ATOM 2521 C CA . LEU A 1 344 ? 3.646 12.790 -17.189 1.00 70.44 344 LEU A CA 1
ATOM 2522 C C . LEU A 1 344 ? 4.033 13.857 -16.139 1.00 70.44 344 LEU A C 1
ATOM 2524 O O . LEU A 1 344 ? 3.251 14.758 -15.843 1.00 70.44 344 LEU A O 1
ATOM 2528 N N . GLY A 1 345 ? 5.206 13.730 -15.512 1.00 70.88 345 GLY A N 1
ATOM 2529 C CA . GLY A 1 345 ? 5.654 14.629 -14.447 1.00 70.88 345 GLY A CA 1
ATOM 2530 C C . GLY A 1 345 ? 6.136 15.979 -14.972 1.00 70.88 345 GLY A C 1
ATOM 2531 O O . GLY A 1 345 ? 6.548 16.106 -16.125 1.00 70.88 345 GLY A O 1
ATOM 2532 N N . ASN A 1 346 ? 6.128 16.994 -14.106 1.00 79.75 346 ASN A N 1
ATOM 2533 C CA . ASN A 1 346 ? 6.628 18.337 -14.432 1.00 79.75 346 ASN A CA 1
ATOM 2534 C C . ASN A 1 346 ? 8.158 18.476 -14.317 1.00 79.75 346 ASN A C 1
ATOM 2536 O O . ASN A 1 346 ? 8.690 19.564 -14.532 1.00 79.75 346 ASN A O 1
ATOM 2540 N N . GLN A 1 347 ? 8.858 17.399 -13.961 1.00 85.62 347 GLN A N 1
ATOM 2541 C CA . GLN A 1 347 ? 10.310 17.354 -13.832 1.00 85.62 347 GLN A CA 1
ATOM 2542 C C . GLN A 1 347 ? 10.885 16.239 -14.695 1.00 85.62 347 GLN A C 1
ATOM 2544 O O . GLN A 1 347 ? 10.279 15.179 -14.854 1.00 85.62 347 GLN A O 1
ATOM 2549 N N . THR A 1 348 ? 12.089 16.466 -15.210 1.00 88.50 348 THR A N 1
ATOM 2550 C CA . THR A 1 348 ? 12.855 15.421 -15.882 1.00 88.50 348 THR A CA 1
ATOM 2551 C C . THR A 1 348 ? 13.345 14.390 -14.876 1.00 88.50 348 THR A C 1
ATOM 2553 O O . THR A 1 348 ? 13.846 14.764 -13.813 1.00 88.50 348 THR A O 1
ATOM 2556 N N . THR A 1 349 ? 13.271 13.105 -15.212 1.00 92.56 349 THR A N 1
ATOM 2557 C CA . THR A 1 349 ? 13.604 12.039 -14.259 1.00 92.56 349 THR A CA 1
ATOM 2558 C C . THR A 1 349 ? 14.521 10.974 -14.834 1.00 92.56 349 THR A C 1
ATOM 2560 O O . THR A 1 349 ? 14.534 10.733 -16.042 1.00 92.56 349 THR A O 1
ATOM 2563 N N . LYS A 1 350 ? 15.312 10.339 -13.965 1.00 94.88 350 LYS A N 1
ATOM 2564 C CA . LYS A 1 350 ? 16.188 9.222 -14.329 1.00 94.88 350 LYS A CA 1
ATOM 2565 C C . LYS A 1 350 ? 15.664 7.882 -13.817 1.00 94.88 350 LYS A C 1
ATOM 2567 O O . LYS A 1 350 ? 15.080 7.798 -12.733 1.00 94.88 350 LYS A O 1
ATOM 2572 N N . ILE A 1 351 ? 15.961 6.828 -14.571 1.00 96.19 351 ILE A N 1
ATOM 2573 C CA . ILE A 1 351 ? 15.815 5.429 -14.162 1.00 96.19 351 ILE A CA 1
ATOM 2574 C C . ILE A 1 351 ? 17.163 4.742 -14.283 1.00 96.19 351 ILE A C 1
ATOM 2576 O O . ILE A 1 351 ? 17.869 4.913 -15.276 1.00 96.19 351 ILE A O 1
ATOM 2580 N N . ILE A 1 352 ? 17.484 3.910 -13.298 1.00 97.56 352 ILE A N 1
ATOM 2581 C CA . ILE A 1 352 ? 18.650 3.038 -13.347 1.00 97.56 352 ILE A CA 1
ATOM 2582 C C . ILE A 1 352 ? 18.189 1.597 -13.198 1.00 97.56 352 ILE A C 1
ATOM 2584 O O . ILE A 1 352 ? 17.374 1.270 -12.338 1.00 97.56 352 ILE A O 1
ATOM 2588 N N . THR A 1 353 ? 18.723 0.720 -14.034 1.00 97.75 353 THR A N 1
ATOM 2589 C CA . THR A 1 353 ? 18.518 -0.719 -13.913 1.00 97.75 353 THR A CA 1
ATOM 2590 C C . THR A 1 353 ? 19.854 -1.450 -13.961 1.00 97.75 353 THR A C 1
ATOM 2592 O O . THR A 1 353 ? 20.819 -0.940 -14.527 1.00 97.75 353 THR A O 1
ATOM 2595 N N . ASN A 1 354 ? 19.949 -2.619 -13.333 1.00 96.56 354 ASN A N 1
ATOM 2596 C CA . ASN A 1 354 ? 21.147 -3.459 -13.349 1.00 96.56 354 ASN A CA 1
ATOM 2597 C C . ASN A 1 354 ? 20.739 -4.933 -13.233 1.00 96.56 354 ASN A C 1
ATOM 2599 O O . ASN A 1 354 ? 19.934 -5.253 -12.355 1.00 96.56 354 ASN A O 1
ATOM 2603 N N . ASP A 1 355 ? 21.280 -5.800 -14.094 1.00 96.81 355 ASP A N 1
ATOM 2604 C CA . ASP A 1 355 ? 20.924 -7.225 -14.172 1.00 96.81 355 ASP A CA 1
ATOM 2605 C C . ASP A 1 355 ? 19.425 -7.436 -14.442 1.00 96.81 355 ASP A C 1
ATOM 2607 O O . ASP A 1 355 ? 18.758 -8.298 -13.876 1.00 96.81 355 ASP A O 1
ATOM 2611 N N . THR A 1 356 ? 18.851 -6.569 -15.278 1.00 97.19 356 THR A N 1
ATOM 2612 C CA . THR A 1 356 ? 17.401 -6.459 -15.467 1.00 97.19 356 THR A CA 1
ATOM 2613 C C . THR A 1 356 ? 17.045 -6.574 -16.942 1.00 97.19 356 THR A C 1
ATOM 2615 O O . THR A 1 356 ? 17.710 -6.005 -17.809 1.00 97.19 356 THR A O 1
ATOM 2618 N N . THR A 1 357 ? 15.942 -7.268 -17.227 1.00 98.25 357 THR A N 1
ATOM 2619 C CA . THR A 1 357 ? 15.276 -7.182 -18.533 1.00 98.25 357 THR A CA 1
ATOM 2620 C C . THR A 1 357 ? 14.282 -6.030 -18.525 1.00 98.25 357 THR A C 1
ATOM 2622 O O . THR A 1 357 ? 13.301 -6.060 -17.785 1.00 98.25 357 THR A O 1
ATOM 2625 N N . VAL A 1 358 ? 14.517 -5.020 -19.354 1.00 98.12 358 VAL A N 1
ATOM 2626 C CA . VAL A 1 358 ? 13.626 -3.875 -19.537 1.00 98.12 358 VAL A CA 1
ATOM 2627 C C . VAL A 1 358 ? 12.855 -4.032 -20.838 1.00 98.12 358 VAL A C 1
ATOM 2629 O O . VAL A 1 358 ? 13.446 -4.226 -21.895 1.00 98.12 358 VAL A O 1
ATOM 2632 N N . THR A 1 359 ? 11.531 -3.931 -20.766 1.00 97.56 359 THR A N 1
ATOM 2633 C CA . THR A 1 359 ? 10.636 -3.915 -21.927 1.00 97.56 359 THR A CA 1
ATOM 2634 C C . THR A 1 359 ? 9.822 -2.627 -21.930 1.00 97.56 359 THR A C 1
ATOM 2636 O O . THR A 1 359 ? 9.150 -2.315 -20.948 1.00 97.56 359 THR A O 1
ATOM 2639 N N . ILE A 1 360 ? 9.885 -1.877 -23.026 1.00 96.50 360 ILE A N 1
ATOM 2640 C CA . ILE A 1 360 ? 9.106 -0.658 -23.253 1.00 96.50 360 ILE A CA 1
ATOM 2641 C C . ILE A 1 360 ? 8.108 -0.931 -24.373 1.00 96.50 360 ILE A C 1
ATOM 2643 O O . ILE A 1 360 ? 8.491 -1.333 -25.474 1.00 96.50 360 ILE A O 1
ATOM 2647 N N . GLY A 1 361 ? 6.834 -0.701 -24.080 1.00 94.00 361 GLY A N 1
ATOM 2648 C CA . GLY A 1 361 ? 5.727 -0.982 -24.977 1.00 94.00 361 GLY A CA 1
ATOM 2649 C C . GLY A 1 361 ? 5.229 -2.417 -24.911 1.00 94.00 361 GLY A C 1
ATOM 2650 O O . GLY A 1 361 ? 5.639 -3.229 -24.078 1.00 94.00 361 GLY A O 1
ATOM 2651 N N . ALA A 1 362 ? 4.298 -2.707 -25.811 1.00 90.75 362 ALA A N 1
ATOM 2652 C CA . ALA A 1 362 ? 3.674 -4.012 -25.974 1.00 90.75 362 ALA A CA 1
ATOM 2653 C C . ALA A 1 362 ? 3.771 -4.462 -27.436 1.00 90.75 362 ALA A C 1
ATOM 2655 O O . ALA A 1 362 ? 3.888 -3.639 -28.344 1.00 90.75 362 ALA A O 1
ATOM 2656 N N . GLU A 1 363 ? 3.683 -5.770 -27.686 1.00 89.75 363 GLU A N 1
ATOM 2657 C CA . GLU A 1 363 ? 3.680 -6.308 -29.056 1.00 89.75 363 GLU A CA 1
ATOM 2658 C C . GLU A 1 363 ? 2.502 -5.769 -29.883 1.00 89.75 363 GLU A C 1
ATOM 2660 O O . GLU A 1 363 ? 2.649 -5.502 -31.077 1.00 89.75 363 GLU A O 1
ATOM 2665 N N . SER A 1 364 ? 1.360 -5.546 -29.227 1.00 85.50 364 SER A N 1
ATOM 2666 C CA . SER A 1 364 ? 0.137 -4.955 -29.773 1.00 85.50 364 SER A CA 1
ATOM 2667 C C . SER A 1 364 ? -0.596 -4.147 -28.700 1.00 85.50 364 SER A C 1
ATOM 2669 O O . SER A 1 364 ? -0.500 -4.486 -27.521 1.00 85.50 364 SER A O 1
ATOM 2671 N N . GLY A 1 365 ? -1.389 -3.151 -29.105 1.00 85.94 365 GLY A N 1
ATOM 2672 C CA . GLY A 1 365 ? -2.219 -2.346 -28.200 1.00 85.94 365 GLY A CA 1
ATOM 2673 C C . GLY A 1 365 ? -1.664 -0.943 -27.957 1.00 85.94 365 GLY A C 1
ATOM 2674 O O . GLY A 1 365 ? -0.951 -0.405 -28.810 1.00 85.94 365 GLY A O 1
ATOM 2675 N N . SER A 1 366 ? -2.028 -0.350 -26.815 1.00 85.31 366 SER A N 1
ATOM 2676 C CA . SER A 1 366 ? -1.515 0.950 -26.378 1.00 85.31 366 SER A CA 1
ATOM 2677 C C . SER A 1 366 ? 0.004 0.910 -26.221 1.00 85.31 366 SER A C 1
ATOM 2679 O O . SER A 1 366 ? 0.597 -0.121 -25.898 1.00 85.31 366 SER A O 1
ATOM 2681 N N . GLN A 1 367 ? 0.636 2.037 -26.533 1.00 90.56 367 GLN A N 1
ATOM 2682 C CA . GLN A 1 367 ? 2.080 2.201 -26.473 1.00 90.56 367 GLN A CA 1
ATOM 2683 C C . GLN A 1 367 ? 2.406 3.377 -25.558 1.00 90.56 367 GLN A C 1
ATOM 2685 O O . GLN A 1 367 ? 1.641 4.346 -25.523 1.00 90.56 367 GLN A O 1
ATOM 2690 N N . PRO A 1 368 ? 3.539 3.333 -24.849 1.00 92.31 368 PRO A N 1
ATOM 2691 C CA . PRO A 1 368 ? 3.864 4.347 -23.873 1.00 92.31 368 PRO A CA 1
ATOM 2692 C C . PRO A 1 368 ? 4.254 5.645 -24.579 1.00 92.31 368 PRO A C 1
ATOM 2694 O O . PRO A 1 368 ? 5.012 5.645 -25.552 1.00 92.31 368 PRO A O 1
ATOM 2697 N N . SER A 1 369 ? 3.767 6.763 -24.051 1.00 91.31 369 SER A N 1
ATOM 2698 C CA . SER A 1 369 ? 4.349 8.080 -24.293 1.00 91.31 369 SER A CA 1
ATOM 2699 C C . SER A 1 369 ? 5.188 8.444 -23.074 1.00 91.31 369 SER A C 1
ATOM 2701 O O . SER A 1 369 ? 4.656 8.609 -21.976 1.00 91.31 369 SER A O 1
ATOM 2703 N N . ILE A 1 370 ? 6.504 8.494 -23.260 1.00 90.88 370 ILE A N 1
ATOM 2704 C CA . ILE A 1 370 ? 7.477 8.868 -22.241 1.00 90.88 370 ILE A CA 1
ATOM 2705 C C . ILE A 1 370 ? 7.992 10.262 -22.566 1.00 90.88 370 ILE A C 1
ATOM 2707 O O . ILE A 1 370 ? 8.796 10.455 -23.478 1.00 90.88 370 ILE A O 1
ATOM 2711 N N . THR A 1 371 ? 7.528 11.236 -21.795 1.00 87.06 371 THR A N 1
ATOM 2712 C CA . THR A 1 371 ? 7.998 12.621 -21.853 1.00 87.06 371 THR A CA 1
ATOM 2713 C C . THR A 1 371 ? 8.911 12.915 -20.672 1.00 87.06 371 THR A C 1
ATOM 2715 O O . THR A 1 371 ? 8.794 12.282 -19.629 1.00 87.06 371 THR A O 1
ATOM 2718 N N . ASN A 1 372 ? 9.817 13.885 -20.806 1.00 84.31 372 ASN A N 1
ATOM 2719 C CA . ASN A 1 372 ? 10.684 14.330 -19.707 1.00 84.31 372 ASN A CA 1
ATOM 2720 C C . ASN A 1 372 ? 11.592 13.214 -19.146 1.00 84.31 372 ASN A C 1
ATOM 2722 O O . ASN A 1 372 ? 11.937 13.201 -17.962 1.00 84.31 372 ASN A O 1
ATOM 2726 N N . LEU A 1 373 ? 12.021 12.270 -19.986 1.00 91.00 373 LEU A N 1
ATOM 2727 C CA . LEU A 1 373 ? 13.046 11.316 -19.578 1.00 91.00 373 LEU A CA 1
ATOM 2728 C C . LEU A 1 373 ? 14.404 12.020 -19.593 1.00 91.00 373 LEU A C 1
ATOM 2730 O O . LEU A 1 373 ? 14.901 12.406 -20.648 1.00 91.00 373 LEU A O 1
ATOM 2734 N N . LYS A 1 374 ? 15.020 12.167 -18.419 1.00 92.94 374 LYS A N 1
ATOM 2735 C CA . LYS A 1 374 ? 16.402 12.641 -18.331 1.00 92.94 374 LYS A CA 1
ATOM 2736 C C . LYS A 1 374 ? 17.349 11.574 -18.852 1.00 92.94 374 LYS A C 1
ATOM 2738 O O . LYS A 1 374 ? 18.187 11.844 -19.702 1.00 92.94 374 LYS A O 1
ATOM 2743 N N . GLN A 1 375 ? 17.222 10.368 -18.304 1.00 94.75 375 GLN A N 1
ATOM 2744 C CA . GLN A 1 375 ? 18.084 9.255 -18.666 1.00 94.75 375 GLN A CA 1
ATOM 2745 C C . GLN A 1 375 ? 17.493 7.912 -18.233 1.00 94.75 375 GLN A C 1
ATOM 2747 O O . GLN A 1 375 ? 17.050 7.755 -17.094 1.00 94.75 375 GLN A O 1
ATOM 2752 N N . LEU A 1 376 ? 17.553 6.921 -19.117 1.00 96.75 376 LEU A N 1
ATOM 2753 C CA . LEU A 1 376 ? 17.369 5.510 -18.801 1.00 96.75 376 LEU A CA 1
ATOM 2754 C C . LEU A 1 376 ? 18.725 4.809 -18.887 1.00 96.75 376 LEU A C 1
ATOM 2756 O O . LEU A 1 376 ? 19.291 4.679 -19.971 1.00 96.75 376 LEU A O 1
ATOM 2760 N N . ILE A 1 377 ? 19.235 4.348 -17.746 1.00 97.69 377 ILE A N 1
ATOM 2761 C CA . ILE A 1 377 ? 20.506 3.624 -17.666 1.00 97.69 377 ILE A CA 1
ATOM 2762 C C . ILE A 1 377 ? 20.234 2.130 -17.503 1.00 97.69 377 ILE A C 1
ATOM 2764 O O . ILE A 1 377 ? 19.590 1.709 -16.538 1.00 97.69 377 ILE A O 1
ATOM 2768 N N . ILE A 1 378 ? 20.772 1.324 -18.416 1.00 97.31 378 ILE A N 1
ATOM 2769 C CA . ILE A 1 378 ? 20.771 -0.138 -18.333 1.00 97.31 378 ILE A CA 1
ATOM 2770 C C . ILE A 1 378 ? 22.195 -0.614 -18.029 1.00 97.31 378 ILE A C 1
ATOM 2772 O O . ILE A 1 378 ? 23.100 -0.498 -18.855 1.00 97.31 378 ILE A O 1
ATOM 2776 N N . GLY A 1 379 ? 22.400 -1.075 -16.797 1.00 92.06 379 GLY A N 1
ATOM 2777 C CA . GLY A 1 379 ? 23.671 -1.585 -16.291 1.00 92.06 379 GLY A CA 1
ATOM 2778 C C . GLY A 1 379 ? 23.993 -3.003 -16.767 1.00 92.06 379 GLY A C 1
ATOM 2779 O O . GLY A 1 379 ? 23.172 -3.660 -17.399 1.00 92.06 379 GLY A O 1
ATOM 2780 N N . ARG A 1 380 ? 25.203 -3.469 -16.427 1.00 90.94 380 ARG A N 1
ATOM 2781 C CA . ARG A 1 380 ? 25.735 -4.777 -16.839 1.00 90.94 380 ARG A CA 1
ATOM 2782 C C . ARG A 1 380 ? 25.376 -5.897 -15.851 1.00 90.94 380 ARG A C 1
ATOM 2784 O O . ARG A 1 380 ? 25.613 -5.689 -14.659 1.00 90.94 380 ARG A O 1
ATOM 2791 N N . PRO A 1 381 ? 24.995 -7.097 -16.327 1.00 91.56 381 PRO A N 1
ATOM 2792 C CA . PRO A 1 381 ? 24.450 -7.383 -17.661 1.00 91.56 381 PRO A CA 1
ATOM 2793 C C . PRO A 1 381 ? 23.012 -6.847 -17.782 1.00 91.56 381 PRO A C 1
ATOM 2795 O O . PRO A 1 381 ? 22.372 -6.550 -16.777 1.00 91.56 381 PRO A O 1
ATOM 2798 N N . GLY A 1 382 ? 22.474 -6.724 -18.994 1.00 94.50 382 GLY A N 1
ATOM 2799 C CA . GLY A 1 382 ? 21.099 -6.252 -19.171 1.00 94.50 382 GLY A CA 1
ATOM 2800 C C . GLY A 1 382 ? 20.481 -6.642 -20.507 1.00 94.50 382 GLY A C 1
ATOM 2801 O O . GLY A 1 382 ? 21.173 -7.005 -21.459 1.00 94.50 382 GLY A O 1
ATOM 2802 N N . ILE A 1 383 ? 19.155 -6.533 -20.588 1.00 98.00 383 ILE A N 1
ATOM 2803 C CA . ILE A 1 383 ? 18.401 -6.652 -21.843 1.00 98.00 383 ILE A CA 1
ATOM 2804 C C . ILE A 1 383 ? 17.469 -5.449 -21.945 1.00 98.00 383 ILE A C 1
ATOM 2806 O O . ILE A 1 383 ? 16.768 -5.131 -20.987 1.00 98.00 383 ILE A O 1
ATOM 2810 N N . LEU A 1 384 ? 17.436 -4.800 -23.106 1.00 98.25 384 LEU A N 1
ATOM 2811 C CA . LEU A 1 384 ? 16.507 -3.719 -23.411 1.00 98.25 384 LEU A CA 1
ATOM 2812 C C . LEU A 1 384 ? 15.720 -4.050 -24.680 1.00 98.25 384 LEU A C 1
ATOM 2814 O O . LEU A 1 384 ? 16.279 -4.098 -25.771 1.00 98.25 384 LEU A O 1
ATOM 2818 N N . ASN A 1 385 ? 14.409 -4.210 -24.534 1.00 98.19 385 ASN A N 1
ATOM 2819 C CA . ASN A 1 385 ? 13.469 -4.405 -25.629 1.00 98.19 385 ASN A CA 1
ATOM 2820 C C . ASN A 1 385 ? 12.561 -3.180 -25.740 1.00 98.19 385 ASN A C 1
ATOM 2822 O O . ASN A 1 385 ? 11.797 -2.886 -24.826 1.00 98.19 385 ASN A O 1
ATOM 2826 N N . ILE A 1 386 ? 12.613 -2.475 -26.863 1.00 97.38 386 ILE A N 1
ATOM 2827 C CA . ILE A 1 386 ? 11.711 -1.363 -27.166 1.00 97.38 386 ILE A CA 1
ATOM 2828 C C . ILE A 1 386 ? 10.781 -1.826 -28.278 1.00 97.38 386 ILE A C 1
ATOM 2830 O O . ILE A 1 386 ? 11.146 -1.827 -29.453 1.00 97.38 386 ILE A O 1
ATOM 2834 N N . LEU A 1 387 ? 9.584 -2.260 -27.901 1.00 96.56 387 LEU A N 1
ATOM 2835 C CA . LEU A 1 387 ? 8.583 -2.793 -28.825 1.00 96.56 387 LEU A CA 1
ATOM 2836 C C . LEU A 1 387 ? 7.846 -1.666 -29.563 1.00 96.56 387 LEU A C 1
ATOM 2838 O O . LEU A 1 387 ? 7.451 -1.840 -30.716 1.00 96.56 387 LEU A O 1
ATOM 2842 N N . GLY A 1 388 ? 7.700 -0.509 -28.913 1.00 95.12 388 GLY A N 1
ATOM 2843 C CA . GLY A 1 388 ? 6.962 0.647 -29.408 1.00 95.12 388 GLY A CA 1
ATOM 2844 C C . GLY A 1 388 ? 7.007 1.838 -28.453 1.00 95.12 388 GLY A C 1
ATOM 2845 O O . GLY A 1 388 ? 7.729 1.816 -27.457 1.00 95.12 388 GLY A O 1
ATOM 2846 N N . GLY A 1 389 ? 6.217 2.866 -28.769 1.00 94.44 389 GLY A N 1
ATOM 2847 C CA . GLY A 1 389 ? 6.064 4.075 -27.954 1.00 94.44 389 GLY A CA 1
ATOM 2848 C C . GLY A 1 389 ? 6.853 5.280 -28.457 1.00 94.44 389 GLY A C 1
ATOM 2849 O O . GLY A 1 389 ? 7.650 5.177 -29.388 1.00 94.44 389 GLY A O 1
ATOM 2850 N N . SER A 1 390 ? 6.612 6.432 -27.837 1.00 94.56 390 SER A N 1
ATOM 2851 C CA . SER A 1 390 ? 7.337 7.674 -28.109 1.00 94.56 390 SER A CA 1
ATOM 2852 C C . SER A 1 390 ? 8.152 8.072 -26.891 1.00 94.56 390 SER A C 1
ATOM 2854 O O . SER A 1 390 ? 7.597 8.218 -25.807 1.00 94.56 390 SER A O 1
ATOM 2856 N N . LEU A 1 391 ? 9.457 8.256 -27.066 1.00 94.88 391 LEU A N 1
ATOM 2857 C CA . LEU A 1 391 ? 10.380 8.680 -26.022 1.00 94.88 391 LEU A CA 1
ATOM 2858 C C . LEU A 1 391 ? 10.944 10.057 -26.379 1.00 94.88 391 LEU A C 1
ATOM 2860 O O . LEU A 1 391 ? 11.638 10.213 -27.386 1.00 94.88 391 LEU A O 1
ATOM 2864 N N . THR A 1 392 ? 10.669 11.044 -25.534 1.00 92.25 392 THR A N 1
ATOM 2865 C CA . THR A 1 392 ? 11.191 12.406 -25.666 1.00 92.25 392 THR A CA 1
ATOM 2866 C C . THR A 1 392 ? 12.126 12.700 -24.502 1.00 92.25 392 THR A C 1
ATOM 2868 O O . THR A 1 392 ? 11.702 12.758 -23.343 1.00 92.25 392 THR A O 1
ATOM 2871 N N . GLY A 1 393 ? 13.404 12.867 -24.829 1.00 85.88 393 GLY A N 1
ATOM 2872 C CA . GLY A 1 393 ? 14.466 13.134 -23.870 1.00 85.88 393 GLY A CA 1
ATOM 2873 C C . GLY A 1 393 ? 14.605 14.616 -23.546 1.00 85.88 393 GLY A C 1
ATOM 2874 O O . GLY A 1 393 ? 14.116 15.483 -24.273 1.00 85.88 393 GLY A O 1
ATOM 2875 N N . GLU A 1 394 ? 15.311 14.911 -22.458 1.00 85.06 394 GLU A N 1
ATOM 2876 C CA . GLU A 1 394 ? 15.770 16.269 -22.170 1.00 85.06 394 GLU A CA 1
ATOM 2877 C C . GLU A 1 394 ? 16.745 16.760 -23.260 1.00 85.06 394 GLU A C 1
ATOM 2879 O O . GLU A 1 394 ? 17.500 15.986 -23.853 1.00 85.06 394 GLU A O 1
ATOM 2884 N N . SER A 1 395 ? 16.763 18.070 -23.515 1.00 78.00 395 SER A N 1
ATOM 2885 C CA . SER A 1 395 ? 17.752 18.723 -24.383 1.00 78.00 395 SER A CA 1
ATOM 2886 C C . SER A 1 395 ? 19.123 18.840 -23.695 1.00 78.00 395 SER A C 1
ATOM 2888 O O . SER A 1 395 ? 19.651 19.943 -23.558 1.00 78.00 395 SER A O 1
ATOM 2890 N N . SER A 1 396 ? 19.688 17.723 -23.235 1.00 83.25 396 SER A N 1
ATOM 2891 C CA . SER A 1 396 ? 21.010 17.646 -22.605 1.00 83.25 396 SER A CA 1
ATOM 2892 C C . SER A 1 396 ? 22.028 16.954 -23.522 1.00 83.25 396 SER A C 1
ATOM 2894 O O . SER A 1 396 ? 21.664 16.372 -24.543 1.00 83.25 396 SER A O 1
ATOM 2896 N N . SER A 1 397 ? 23.315 17.041 -23.175 1.00 85.19 397 SER A N 1
ATOM 2897 C CA . SER A 1 397 ? 24.388 16.331 -23.886 1.00 85.19 397 SER A CA 1
ATOM 2898 C C . SER A 1 397 ? 24.449 14.840 -23.560 1.00 85.19 397 SER A C 1
ATOM 2900 O O . SER A 1 397 ? 25.149 14.100 -24.247 1.00 85.19 397 SER A O 1
ATOM 2902 N N . ASP A 1 398 ? 23.780 14.413 -22.489 1.00 92.25 398 ASP A N 1
ATOM 2903 C CA . ASP A 1 398 ? 23.767 13.017 -22.082 1.00 92.25 398 ASP A CA 1
ATOM 2904 C C . ASP A 1 398 ? 22.813 12.222 -22.986 1.00 92.25 398 ASP A C 1
ATOM 2906 O O . ASP A 1 398 ? 21.748 12.722 -23.359 1.00 92.25 398 ASP A O 1
ATOM 2910 N N . PRO A 1 399 ? 23.145 10.965 -23.325 1.00 94.81 399 PRO A N 1
ATOM 2911 C CA . PRO A 1 399 ? 22.233 10.124 -24.079 1.00 94.81 399 PRO A CA 1
ATOM 2912 C C . PRO A 1 399 ? 20.969 9.859 -23.259 1.00 94.81 399 PRO A C 1
ATOM 2914 O O . PRO A 1 399 ? 21.053 9.501 -22.079 1.00 94.81 399 PRO A O 1
ATOM 2917 N N . MET A 1 400 ? 19.806 9.957 -23.907 1.00 96.25 400 MET A N 1
ATOM 2918 C CA . MET A 1 400 ? 18.516 9.629 -23.295 1.00 96.25 400 MET A CA 1
ATOM 2919 C C . MET A 1 400 ? 18.489 8.175 -22.803 1.00 96.25 400 MET A C 1
ATOM 2921 O O . MET A 1 400 ? 17.956 7.893 -21.731 1.00 96.25 400 MET A O 1
ATOM 2925 N N . ILE A 1 401 ? 19.077 7.250 -23.565 1.00 97.62 401 ILE A N 1
ATOM 2926 C CA . ILE A 1 401 ? 19.263 5.853 -23.172 1.00 97.62 401 ILE A CA 1
ATOM 2927 C C . ILE A 1 401 ? 20.755 5.529 -23.190 1.00 97.62 401 ILE A C 1
ATOM 2929 O O . ILE A 1 401 ? 21.404 5.609 -24.232 1.00 97.62 401 ILE A O 1
ATOM 2933 N N . LEU A 1 402 ? 21.284 5.110 -22.043 1.00 97.69 402 LEU A N 1
ATOM 2934 C CA . LEU A 1 402 ? 22.651 4.624 -21.900 1.00 97.69 402 LEU A CA 1
ATOM 2935 C C . LEU A 1 402 ? 22.620 3.145 -21.540 1.00 97.69 402 LEU A C 1
ATOM 2937 O O . LEU A 1 402 ? 22.058 2.768 -20.512 1.00 97.69 402 LEU A O 1
ATOM 2941 N N . THR A 1 403 ? 23.253 2.308 -22.351 1.00 97.62 403 THR A N 1
ATOM 2942 C CA . THR A 1 403 ? 23.367 0.880 -22.066 1.00 97.62 403 THR A CA 1
ATOM 2943 C C . THR A 1 403 ? 24.820 0.446 -22.019 1.00 97.62 403 THR A C 1
ATOM 2945 O O . THR A 1 403 ? 25.696 1.009 -22.682 1.00 97.62 403 THR A O 1
ATOM 2948 N N . ASN A 1 404 ? 25.081 -0.556 -21.187 1.00 95.88 404 ASN A N 1
ATOM 2949 C CA . ASN A 1 404 ? 26.408 -1.098 -20.990 1.00 95.88 404 ASN A CA 1
ATOM 2950 C C . ASN A 1 404 ? 26.312 -2.628 -20.972 1.00 95.88 404 ASN A C 1
ATOM 2952 O O . ASN A 1 404 ? 25.516 -3.152 -20.198 1.00 95.88 404 ASN A O 1
ATOM 2956 N N . ASP A 1 405 ? 27.084 -3.329 -21.811 1.00 95.31 405 ASP A N 1
ATOM 2957 C CA . ASP A 1 405 ? 27.056 -4.796 -21.990 1.00 95.31 405 ASP A CA 1
ATOM 2958 C C . ASP A 1 405 ? 25.627 -5.359 -21.974 1.00 95.31 405 ASP A C 1
ATOM 2960 O O . ASP A 1 405 ? 25.231 -6.168 -21.132 1.00 95.31 405 ASP A O 1
ATOM 2964 N N . THR A 1 406 ? 24.807 -4.789 -22.853 1.00 95.88 406 THR A N 1
ATOM 2965 C CA . THR A 1 406 ? 23.361 -4.993 -22.888 1.00 95.88 406 THR A CA 1
ATOM 2966 C C . THR A 1 406 ? 22.957 -5.408 -24.294 1.00 95.88 406 THR A C 1
ATOM 2968 O O . THR A 1 406 ? 23.416 -4.823 -25.277 1.00 95.88 406 THR A O 1
ATOM 2971 N N . ALA A 1 407 ? 22.071 -6.395 -24.403 1.00 96.56 407 ALA A N 1
ATOM 2972 C CA . ALA A 1 407 ? 21.413 -6.699 -25.668 1.00 96.56 407 ALA A CA 1
ATOM 2973 C C . ALA A 1 407 ? 20.244 -5.729 -25.879 1.00 96.56 407 ALA A C 1
ATOM 2975 O O . ALA A 1 407 ? 19.303 -5.709 -25.084 1.00 96.56 407 ALA A O 1
ATOM 2976 N N . VAL A 1 408 ? 20.311 -4.916 -26.933 1.00 97.75 408 VAL A N 1
ATOM 2977 C CA . VAL A 1 408 ? 19.298 -3.906 -27.256 1.00 97.75 408 VAL A CA 1
ATOM 2978 C C . VAL A 1 408 ? 18.544 -4.310 -28.519 1.00 97.75 408 VAL A C 1
ATOM 2980 O O . VAL A 1 408 ? 19.147 -4.472 -29.579 1.00 97.75 408 VAL A O 1
ATOM 2983 N N . THR A 1 409 ? 17.219 -4.415 -28.427 1.00 97.19 409 THR A N 1
ATOM 2984 C CA . THR A 1 409 ? 16.324 -4.662 -29.566 1.00 97.19 409 THR A CA 1
ATOM 2985 C C . THR A 1 409 ? 15.292 -3.547 -29.673 1.00 97.19 409 THR A C 1
ATOM 2987 O O . THR A 1 409 ? 14.577 -3.268 -28.713 1.00 97.19 409 THR A O 1
ATOM 2990 N N . ILE A 1 410 ? 15.182 -2.922 -30.846 1.00 97.00 410 ILE A N 1
ATOM 2991 C CA . ILE A 1 410 ? 14.255 -1.815 -31.111 1.00 97.00 410 ILE A CA 1
ATOM 2992 C C . ILE A 1 410 ? 13.329 -2.161 -32.279 1.00 97.00 410 ILE A C 1
ATOM 2994 O O . ILE A 1 410 ? 13.772 -2.573 -33.356 1.00 97.00 410 ILE A O 1
ATOM 2998 N N . GLY A 1 411 ? 12.032 -1.947 -32.072 1.00 94.19 411 GLY A N 1
ATOM 2999 C CA . GLY A 1 411 ? 11.002 -2.032 -33.101 1.00 94.19 411 GLY A CA 1
ATOM 3000 C C . GLY A 1 411 ? 10.622 -3.455 -33.499 1.00 94.19 411 GLY A C 1
ATOM 3001 O O . GLY A 1 411 ? 10.194 -3.667 -34.632 1.00 94.19 411 GLY A O 1
ATOM 3002 N N . SER A 1 412 ? 10.790 -4.429 -32.599 1.00 91.94 412 SER A N 1
ATOM 3003 C CA . SER A 1 412 ? 10.328 -5.808 -32.814 1.00 91.94 412 SER A CA 1
ATOM 3004 C C . SER A 1 412 ? 8.804 -5.963 -32.702 1.00 91.94 412 SER A C 1
ATOM 3006 O O . SER A 1 412 ? 8.270 -6.972 -33.155 1.00 91.94 412 SER A O 1
ATOM 3008 N N . GLY A 1 413 ? 8.096 -4.974 -32.143 1.00 90.12 413 GLY A N 1
ATOM 3009 C CA . GLY A 1 413 ? 6.635 -4.956 -32.053 1.00 90.12 413 GLY A CA 1
ATOM 3010 C C . GLY A 1 413 ? 5.919 -4.560 -33.353 1.00 90.12 413 GLY A C 1
ATOM 3011 O O . GLY A 1 413 ? 6.519 -4.326 -34.413 1.00 90.12 413 GLY A O 1
ATOM 3012 N N . THR A 1 414 ? 4.587 -4.472 -33.277 1.00 90.12 414 THR A N 1
ATOM 3013 C CA . THR A 1 414 ? 3.752 -4.022 -34.408 1.00 90.12 414 THR A CA 1
ATOM 3014 C C . THR A 1 414 ? 3.855 -2.514 -34.649 1.00 90.12 414 THR A C 1
ATOM 3016 O O . THR A 1 414 ? 3.880 -2.086 -35.804 1.00 90.12 414 THR A O 1
ATOM 3019 N N . SER A 1 415 ? 3.988 -1.717 -33.586 1.00 91.94 415 SER A N 1
ATOM 3020 C CA . SER A 1 415 ? 4.180 -0.264 -33.641 1.00 91.94 415 SER A CA 1
ATOM 3021 C C . SER A 1 415 ? 5.617 0.145 -33.974 1.00 91.94 415 SER A C 1
ATOM 3023 O O . SER A 1 415 ? 6.562 -0.606 -33.743 1.00 91.94 415 SER A O 1
ATOM 3025 N N . THR A 1 416 ? 5.791 1.372 -34.472 1.00 94.00 416 THR A N 1
ATOM 3026 C CA . THR A 1 416 ? 7.118 1.960 -34.712 1.00 94.00 416 THR A CA 1
ATOM 3027 C C . THR A 1 416 ? 7.514 2.835 -33.521 1.00 94.00 416 THR A C 1
ATOM 3029 O O . THR A 1 416 ? 6.808 3.810 -33.264 1.00 94.00 416 THR A O 1
ATOM 3032 N N . PRO A 1 417 ? 8.603 2.524 -32.795 1.00 96.50 417 PRO A N 1
ATOM 3033 C CA . PRO A 1 417 ? 9.075 3.386 -31.718 1.00 96.50 417 PRO A CA 1
ATOM 3034 C C . PRO A 1 417 ? 9.641 4.702 -32.270 1.00 96.50 417 PRO A C 1
ATOM 3036 O O . PRO A 1 417 ? 10.289 4.707 -33.320 1.00 96.50 417 PRO A O 1
ATOM 3039 N N . SER A 1 418 ? 9.430 5.810 -31.563 1.00 97.12 418 SER A N 1
ATOM 3040 C CA . SER A 1 418 ? 9.995 7.120 -31.903 1.00 97.12 418 SER A CA 1
ATOM 3041 C C . SER A 1 418 ? 10.840 7.690 -30.771 1.00 97.12 418 SER A C 1
ATOM 3043 O O . SER A 1 418 ? 10.502 7.556 -29.599 1.00 97.12 418 SER A O 1
ATOM 3045 N N . PHE A 1 419 ? 11.929 8.359 -31.136 1.00 96.75 419 PHE A N 1
ATOM 3046 C CA . PHE A 1 419 ? 12.893 8.961 -30.223 1.00 96.75 419 PHE A CA 1
ATOM 3047 C C . PHE A 1 419 ? 13.112 10.419 -30.619 1.00 96.75 419 PHE A C 1
ATOM 3049 O O . PHE A 1 419 ? 13.392 10.696 -31.784 1.00 96.75 419 PHE A O 1
ATOM 3056 N N . SER A 1 420 ? 13.006 11.340 -29.665 1.00 94.94 420 SER A N 1
ATOM 3057 C CA . SER A 1 420 ? 13.258 12.769 -29.873 1.00 94.94 420 SER A CA 1
ATOM 3058 C C . SER A 1 420 ? 14.183 13.303 -28.785 1.00 94.94 420 SER A C 1
ATOM 3060 O O . SER A 1 420 ? 13.772 13.422 -27.633 1.00 94.94 420 SER A O 1
ATOM 3062 N N . SER A 1 421 ? 15.435 13.613 -29.130 1.00 93.44 421 SER A N 1
ATOM 3063 C CA . SER A 1 421 ? 16.464 14.063 -28.173 1.00 93.44 421 SER A CA 1
ATOM 3064 C C . SER A 1 421 ? 17.701 14.620 -28.889 1.00 93.44 421 SER A C 1
ATOM 3066 O O . SER A 1 421 ? 17.830 14.485 -30.106 1.00 93.44 421 SER A O 1
ATOM 3068 N N . GLN A 1 422 ? 18.657 15.200 -28.154 1.00 93.50 422 GLN A N 1
ATOM 3069 C CA . GLN A 1 422 ? 19.966 15.524 -28.742 1.00 93.50 422 GLN A CA 1
ATOM 3070 C C . GLN A 1 422 ? 20.783 14.270 -29.064 1.00 93.50 422 GLN A C 1
ATOM 3072 O O . GLN A 1 422 ? 21.412 14.230 -30.116 1.00 93.50 422 GLN A O 1
ATOM 3077 N N . GLN A 1 423 ? 20.724 13.249 -28.207 1.00 95.06 423 GLN A N 1
ATOM 3078 C CA . GLN A 1 423 ? 21.295 11.924 -28.432 1.00 95.06 423 GLN A CA 1
ATOM 3079 C C . GLN A 1 423 ? 20.339 10.873 -27.856 1.00 95.06 423 GLN A C 1
ATOM 3081 O O . GLN A 1 423 ? 20.098 10.837 -26.650 1.00 95.06 423 GLN A O 1
ATOM 3086 N N . ALA A 1 424 ? 19.787 10.015 -28.712 1.00 95.88 424 ALA A N 1
ATOM 3087 C CA . ALA A 1 424 ? 18.774 9.047 -28.300 1.00 95.88 424 ALA A CA 1
ATOM 3088 C C . ALA A 1 424 ? 19.377 7.858 -27.554 1.00 95.88 424 ALA A C 1
ATOM 3090 O O . ALA A 1 424 ? 18.835 7.422 -26.538 1.00 95.88 424 ALA A O 1
ATOM 3091 N N . LEU A 1 425 ? 20.486 7.322 -28.064 1.00 96.94 425 LEU A N 1
ATOM 3092 C CA . LEU A 1 425 ? 21.011 6.042 -27.610 1.00 96.94 425 LEU A CA 1
ATOM 3093 C C . LEU A 1 425 ? 22.541 6.020 -27.607 1.00 96.94 425 LEU A C 1
ATOM 3095 O O . LEU A 1 425 ? 23.183 6.398 -28.585 1.00 96.94 425 LEU A O 1
ATOM 3099 N N . ASN A 1 426 ? 23.120 5.502 -26.529 1.00 97.19 426 ASN A N 1
ATOM 3100 C CA . ASN A 1 426 ? 24.529 5.141 -26.443 1.00 97.19 426 ASN A CA 1
ATOM 3101 C C . ASN A 1 426 ? 24.664 3.695 -25.941 1.00 97.19 426 ASN A C 1
ATOM 3103 O O . ASN A 1 426 ? 24.247 3.399 -24.820 1.00 97.19 426 ASN A O 1
ATOM 3107 N N . VAL A 1 427 ? 25.223 2.807 -26.768 1.00 96.88 427 VAL A N 1
ATOM 3108 C CA . VAL A 1 427 ? 25.395 1.373 -26.473 1.00 96.88 427 VAL A CA 1
ATOM 3109 C C . VAL A 1 427 ? 26.878 1.030 -26.376 1.00 96.88 427 VAL A C 1
ATOM 3111 O O . VAL A 1 427 ? 27.603 1.070 -27.372 1.00 96.88 427 VAL A O 1
ATOM 3114 N N . ILE A 1 428 ? 27.331 0.663 -25.179 1.00 95.94 428 ILE A N 1
ATOM 3115 C CA . ILE A 1 428 ? 28.732 0.328 -24.899 1.00 95.94 428 ILE A CA 1
ATOM 3116 C C . ILE A 1 428 ? 28.841 -1.172 -24.620 1.00 95.94 428 ILE A C 1
ATOM 3118 O O . ILE A 1 428 ? 28.385 -1.626 -23.574 1.00 95.94 428 ILE A O 1
ATOM 3122 N N . ALA A 1 429 ? 29.499 -1.938 -25.494 1.00 93.19 429 ALA A N 1
ATOM 3123 C CA . ALA A 1 429 ? 29.506 -3.408 -25.470 1.00 93.19 429 ALA A CA 1
ATOM 3124 C C . ALA A 1 429 ? 28.094 -4.048 -25.587 1.00 93.19 429 ALA A C 1
ATOM 3126 O O . ALA A 1 429 ? 27.065 -3.379 -25.483 1.00 93.19 429 ALA A O 1
ATOM 3127 N N . GLY A 1 430 ? 28.032 -5.356 -25.855 1.00 92.88 430 GLY A N 1
ATOM 3128 C CA . GLY A 1 430 ? 26.778 -6.077 -26.105 1.00 92.88 430 GLY A CA 1
ATOM 3129 C C . GLY A 1 430 ? 26.366 -6.096 -27.583 1.00 92.88 430 GLY A C 1
ATOM 3130 O O . GLY A 1 430 ? 27.187 -6.369 -28.461 1.00 92.88 430 GLY A O 1
ATOM 3131 N N . SER A 1 431 ? 25.082 -5.858 -27.871 1.00 95.19 431 SER A N 1
ATOM 3132 C CA . SER A 1 431 ? 24.542 -5.890 -29.242 1.00 95.19 431 SER A CA 1
ATOM 3133 C C . SER A 1 431 ? 23.403 -4.894 -29.443 1.00 95.19 431 SER A C 1
ATOM 3135 O O . SER A 1 431 ? 22.671 -4.576 -28.506 1.00 95.19 431 SER A O 1
ATOM 3137 N N . LEU A 1 432 ? 23.239 -4.422 -30.681 1.00 96.56 432 LEU A N 1
ATOM 3138 C CA . LEU A 1 432 ? 22.141 -3.542 -31.075 1.00 96.56 432 LEU A CA 1
ATOM 3139 C C . LEU A 1 432 ? 21.441 -4.087 -32.322 1.00 96.56 432 LEU A C 1
ATOM 3141 O O . LEU A 1 432 ? 22.052 -4.214 -33.380 1.00 96.56 432 LEU A O 1
ATOM 3145 N N . THR A 1 433 ? 20.144 -4.358 -32.208 1.00 95.94 433 THR A N 1
ATOM 3146 C CA . THR A 1 433 ? 19.273 -4.734 -33.325 1.00 95.94 433 THR A CA 1
ATOM 3147 C C . THR A 1 433 ? 18.161 -3.708 -33.484 1.00 95.94 433 THR A C 1
ATOM 3149 O O . THR A 1 433 ? 17.362 -3.506 -32.571 1.00 95.94 433 THR A O 1
ATOM 3152 N N . ILE A 1 434 ? 18.074 -3.077 -34.656 1.00 95.31 434 ILE A N 1
ATOM 3153 C CA . ILE A 1 434 ? 17.017 -2.112 -34.984 1.00 95.31 434 ILE A CA 1
ATOM 3154 C C . ILE A 1 434 ? 16.218 -2.649 -36.167 1.00 95.31 434 ILE A C 1
ATOM 3156 O O . ILE A 1 434 ? 16.701 -2.696 -37.300 1.00 95.31 434 ILE A O 1
ATOM 3160 N N . THR A 1 435 ? 14.973 -3.037 -35.893 1.00 93.94 435 THR A N 1
ATOM 3161 C CA . THR A 1 435 ? 14.030 -3.520 -36.911 1.00 93.94 435 THR A CA 1
ATOM 3162 C C . THR A 1 435 ? 13.160 -2.386 -37.445 1.00 93.94 435 THR A C 1
ATOM 3164 O O . THR A 1 435 ? 12.901 -2.336 -38.641 1.00 93.94 435 THR A O 1
ATOM 3167 N N . LYS A 1 436 ? 12.713 -1.471 -36.573 1.00 93.56 436 LYS A N 1
ATOM 3168 C CA . LYS A 1 436 ? 11.916 -0.276 -36.905 1.00 93.56 436 LYS A CA 1
ATOM 3169 C C . LYS A 1 436 ? 12.268 0.845 -35.929 1.00 93.56 436 LYS A C 1
ATOM 3171 O O . LYS A 1 436 ? 12.586 0.565 -34.777 1.00 93.56 436 LYS A O 1
ATOM 3176 N N . GLY A 1 437 ? 12.153 2.099 -36.351 1.00 95.19 437 GLY A N 1
ATOM 3177 C CA . GLY A 1 437 ? 12.275 3.241 -35.446 1.00 95.19 437 GLY A CA 1
ATOM 3178 C C . GLY A 1 437 ? 12.324 4.577 -36.179 1.00 95.19 437 GLY A C 1
ATOM 3179 O O . GLY A 1 437 ? 12.755 4.630 -37.329 1.00 95.19 437 GLY A O 1
ATOM 3180 N N . ILE A 1 438 ? 11.890 5.643 -35.511 1.00 96.88 438 ILE A N 1
ATOM 3181 C CA . ILE A 1 438 ? 12.003 7.028 -35.982 1.00 96.88 438 ILE A CA 1
ATOM 3182 C C . ILE A 1 438 ? 12.898 7.785 -35.003 1.00 96.88 438 ILE A C 1
ATOM 3184 O O . ILE A 1 438 ? 12.555 7.919 -33.833 1.00 96.88 438 ILE A O 1
ATOM 3188 N N . PHE A 1 439 ? 14.030 8.295 -35.473 1.00 96.62 439 PHE A N 1
ATOM 3189 C CA . PHE A 1 439 ? 14.992 9.044 -34.666 1.00 96.62 439 PHE A CA 1
ATOM 3190 C C . PHE A 1 439 ? 14.990 10.504 -35.107 1.00 96.62 439 PHE A C 1
ATOM 3192 O O . PHE A 1 439 ? 15.350 10.812 -36.241 1.00 96.62 439 PHE A O 1
ATOM 3199 N N . ILE A 1 440 ? 14.564 11.398 -34.221 1.00 95.62 440 ILE A N 1
ATOM 3200 C CA . ILE A 1 440 ? 14.462 12.836 -34.461 1.00 95.62 440 ILE A CA 1
ATOM 3201 C C . ILE A 1 440 ? 15.529 13.522 -33.620 1.00 95.62 440 ILE A C 1
ATOM 3203 O O . ILE A 1 440 ? 15.481 13.510 -32.390 1.00 95.62 440 ILE A O 1
ATOM 3207 N N . GLY A 1 441 ? 16.498 14.110 -34.310 1.00 90.06 441 GLY A N 1
ATOM 3208 C CA . GLY A 1 441 ? 17.674 14.694 -33.698 1.00 90.06 441 GLY A CA 1
ATOM 3209 C C . GLY A 1 441 ? 17.872 16.145 -34.067 1.00 90.06 441 GLY A C 1
ATOM 3210 O O . GLY A 1 441 ? 17.786 16.502 -35.239 1.00 90.06 441 GLY A O 1
ATOM 3211 N N . THR A 1 442 ? 18.196 16.971 -33.079 1.00 85.31 442 THR A N 1
ATOM 3212 C CA . THR A 1 442 ? 18.461 18.404 -33.282 1.00 85.31 442 THR A CA 1
ATOM 3213 C C . THR A 1 442 ? 19.938 18.774 -33.161 1.00 85.31 442 THR A C 1
ATOM 3215 O O . THR A 1 442 ? 20.316 19.883 -33.535 1.00 85.31 442 THR A O 1
ATOM 3218 N N . SER A 1 443 ? 20.788 17.870 -32.660 1.00 89.38 443 SER A N 1
ATOM 3219 C CA . SER A 1 443 ? 22.220 18.136 -32.505 1.00 89.38 443 SER A CA 1
ATOM 3220 C C . SER A 1 443 ? 22.978 18.007 -33.829 1.00 89.38 443 SER A C 1
ATOM 3222 O O . SER A 1 443 ? 22.766 17.068 -34.595 1.00 89.38 443 SER A O 1
ATOM 3224 N N . ASN A 1 444 ? 23.899 18.945 -34.065 1.00 88.62 444 ASN A N 1
ATOM 3225 C CA . ASN A 1 444 ? 24.862 18.904 -35.171 1.00 88.62 444 ASN A CA 1
ATOM 3226 C C . ASN A 1 444 ? 26.216 18.301 -34.757 1.00 88.62 444 ASN A C 1
ATOM 3228 O O . ASN A 1 444 ? 27.066 18.070 -35.612 1.00 88.62 444 ASN A O 1
ATOM 3232 N N . THR A 1 445 ? 26.447 18.098 -33.457 1.00 91.25 445 THR A N 1
ATOM 3233 C CA . THR A 1 445 ? 27.746 17.672 -32.906 1.00 91.25 445 THR A CA 1
ATOM 3234 C C . THR A 1 445 ? 27.689 16.309 -32.229 1.00 91.25 445 THR A C 1
ATOM 3236 O O . THR A 1 445 ? 28.718 15.648 -32.111 1.00 91.25 445 THR A O 1
ATOM 3239 N N . LEU A 1 446 ? 26.501 15.875 -31.807 1.00 92.25 446 LEU A N 1
ATOM 3240 C CA . LEU A 1 446 ? 26.273 14.571 -31.195 1.00 92.25 446 LEU A CA 1
ATOM 3241 C C . LEU A 1 446 ? 25.498 13.680 -32.172 1.00 92.25 446 LEU A C 1
ATOM 3243 O O . LEU A 1 446 ? 24.485 14.128 -32.718 1.00 92.25 446 LEU A O 1
ATOM 3247 N N . PRO A 1 447 ? 25.945 12.434 -32.403 1.00 94.00 447 PRO A N 1
ATOM 3248 C CA . PRO A 1 447 ? 25.174 11.481 -33.185 1.00 94.00 447 PRO A CA 1
ATOM 3249 C C . PRO A 1 447 ? 23.905 11.087 -32.423 1.00 94.00 447 PRO A C 1
ATOM 3251 O O . PRO A 1 447 ? 23.910 11.014 -31.195 1.00 94.00 447 PRO A O 1
ATOM 3254 N N . GLN A 1 448 ? 22.828 10.758 -33.138 1.00 95.38 448 GLN A N 1
ATOM 3255 C CA . GLN A 1 448 ? 21.626 10.212 -32.500 1.00 95.38 448 GLN A CA 1
ATOM 3256 C C . GLN A 1 448 ? 21.868 8.859 -31.841 1.00 95.38 448 GLN A C 1
ATOM 3258 O O . GLN A 1 448 ? 21.288 8.576 -30.791 1.00 95.38 448 GLN A O 1
ATOM 3263 N N . ILE A 1 449 ? 22.727 8.040 -32.442 1.00 96.25 449 ILE A N 1
ATOM 3264 C CA . ILE A 1 449 ? 23.135 6.748 -31.907 1.00 96.25 449 ILE A CA 1
ATOM 3265 C C . ILE A 1 449 ? 24.661 6.701 -31.842 1.00 96.25 449 ILE A C 1
ATOM 3267 O O . ILE A 1 449 ? 25.338 6.873 -32.856 1.00 96.25 449 ILE A O 1
ATOM 3271 N N . THR A 1 450 ? 25.201 6.416 -30.660 1.00 96.12 450 THR A N 1
ATOM 3272 C CA . THR A 1 450 ? 26.607 6.036 -30.483 1.00 96.12 450 THR A CA 1
ATOM 3273 C C . THR A 1 450 ? 26.689 4.571 -30.108 1.00 96.12 450 THR A C 1
ATOM 3275 O O . THR A 1 450 ? 25.930 4.086 -29.269 1.00 96.12 450 THR A O 1
ATOM 3278 N N . THR A 1 451 ? 27.636 3.866 -30.705 1.00 95.62 451 THR A N 1
ATOM 3279 C CA . THR A 1 451 ? 27.923 2.476 -30.363 1.00 95.62 451 THR A CA 1
ATOM 3280 C C . THR A 1 451 ? 29.420 2.284 -30.202 1.00 95.62 451 THR A C 1
ATOM 3282 O O . THR A 1 451 ? 30.170 2.815 -31.020 1.00 95.62 451 THR A O 1
ATOM 3285 N N . SER A 1 452 ? 29.856 1.500 -29.216 1.00 95.25 452 SER A N 1
ATOM 3286 C CA . SER A 1 452 ? 31.265 1.119 -29.101 1.00 95.25 452 SER A CA 1
ATOM 3287 C C . SER A 1 452 ? 31.457 -0.352 -28.762 1.00 95.25 452 SER A C 1
ATOM 3289 O O . SER A 1 452 ? 30.859 -0.860 -27.811 1.00 95.25 452 SER A O 1
ATOM 3291 N N . GLY A 1 453 ? 32.296 -1.030 -29.551 1.00 88.94 453 GLY A N 1
ATOM 3292 C CA . GLY A 1 453 ? 32.640 -2.440 -29.347 1.00 88.94 453 GLY A CA 1
ATOM 3293 C C . GLY A 1 453 ? 31.462 -3.415 -29.482 1.00 88.94 453 GLY A C 1
ATOM 3294 O O . GLY A 1 453 ? 31.402 -4.385 -28.727 1.00 88.94 453 GLY A O 1
ATOM 3295 N N . ILE A 1 454 ? 30.516 -3.162 -30.398 1.00 91.06 454 ILE A N 1
ATOM 3296 C CA . ILE A 1 454 ? 29.334 -4.019 -30.612 1.00 91.06 454 ILE A CA 1
ATOM 3297 C C . ILE A 1 454 ? 29.107 -4.378 -32.075 1.00 91.06 454 ILE A C 1
ATOM 3299 O O . ILE A 1 454 ? 29.498 -3.649 -32.986 1.00 91.06 454 ILE A O 1
ATOM 3303 N N . GLN A 1 455 ? 28.365 -5.464 -32.286 1.00 84.31 455 GLN A N 1
ATOM 3304 C CA . GLN A 1 455 ? 27.729 -5.755 -33.564 1.00 84.31 455 GLN A CA 1
ATOM 3305 C C . GLN A 1 455 ? 26.390 -5.015 -33.666 1.00 84.31 455 GLN A C 1
ATOM 3307 O O . GLN A 1 455 ? 25.572 -5.057 -32.740 1.00 84.31 455 GLN A O 1
ATOM 3312 N N . ILE A 1 456 ? 26.156 -4.382 -34.817 1.00 88.44 456 ILE A N 1
ATOM 3313 C CA . ILE A 1 456 ? 24.895 -3.711 -35.126 1.00 88.44 456 ILE A CA 1
ATOM 3314 C C . ILE A 1 456 ? 24.182 -4.461 -36.251 1.00 88.44 456 ILE A C 1
ATOM 3316 O O . ILE A 1 456 ? 24.772 -4.712 -37.301 1.00 88.44 456 ILE A O 1
ATOM 3320 N N . THR A 1 457 ? 22.909 -4.790 -36.041 1.00 86.38 457 THR A N 1
ATOM 3321 C CA . THR A 1 457 ? 22.029 -5.377 -37.059 1.00 86.38 457 THR A CA 1
ATOM 3322 C C . THR A 1 457 ? 20.918 -4.390 -37.404 1.00 86.38 457 THR A C 1
ATOM 3324 O O . THR A 1 457 ? 20.129 -4.005 -36.539 1.00 86.38 457 THR A O 1
ATOM 3327 N N . TYR A 1 458 ? 20.843 -3.991 -38.676 1.00 80.38 458 TYR A N 1
ATOM 3328 C CA . TYR A 1 458 ? 19.855 -3.039 -39.187 1.00 80.38 458 TYR A CA 1
ATOM 3329 C C . TYR A 1 458 ? 18.905 -3.688 -40.192 1.00 80.38 458 TYR A C 1
ATOM 3331 O O . TYR A 1 458 ? 19.339 -4.372 -41.114 1.00 80.38 458 TYR A O 1
ATOM 3339 N N . GLY A 1 459 ? 17.613 -3.384 -40.055 1.00 62.50 459 GLY A N 1
ATOM 3340 C CA . GLY A 1 459 ? 16.686 -3.363 -41.184 1.00 62.50 459 GLY A CA 1
ATOM 3341 C C . GLY A 1 459 ? 16.352 -4.711 -41.818 1.00 62.50 459 GLY A C 1
ATOM 3342 O O . GLY A 1 459 ? 16.148 -4.777 -43.024 1.00 62.50 459 GLY A O 1
ATOM 3343 N N . ALA A 1 460 ? 16.243 -5.780 -41.023 1.00 61.94 460 ALA A N 1
ATOM 3344 C CA . ALA A 1 460 ? 15.916 -7.108 -41.551 1.00 61.94 460 ALA A CA 1
ATOM 3345 C C . ALA A 1 460 ? 14.585 -7.154 -42.340 1.00 61.94 460 ALA A C 1
ATOM 3347 O O . ALA A 1 460 ? 14.453 -7.997 -43.217 1.00 61.94 460 ALA A O 1
ATOM 3348 N N . ASN A 1 461 ? 13.623 -6.256 -42.052 1.00 66.19 461 ASN A N 1
ATOM 3349 C CA . ASN A 1 461 ? 12.313 -6.192 -42.731 1.00 66.19 461 ASN A CA 1
ATOM 3350 C C . ASN A 1 461 ? 11.749 -4.766 -42.963 1.00 66.19 461 ASN A C 1
ATOM 3352 O O . ASN A 1 461 ? 10.845 -4.601 -43.777 1.00 66.19 461 ASN A O 1
ATOM 3356 N N . PHE A 1 462 ? 12.231 -3.739 -42.251 1.00 73.06 462 PHE A N 1
ATOM 3357 C CA . PHE A 1 462 ? 11.781 -2.342 -42.368 1.00 73.06 462 PHE A CA 1
ATOM 3358 C C . PHE A 1 462 ? 12.963 -1.391 -42.152 1.00 73.06 462 PHE A C 1
ATOM 3360 O O . PHE A 1 462 ? 13.878 -1.708 -41.397 1.00 73.06 462 PHE A O 1
ATOM 3367 N N . ASN A 1 463 ? 12.943 -0.215 -42.785 1.00 80.94 463 ASN A N 1
ATOM 3368 C CA . ASN A 1 463 ? 14.035 0.753 -42.668 1.00 80.94 463 ASN A CA 1
ATOM 3369 C C . ASN A 1 463 ? 13.768 1.745 -41.522 1.00 80.94 463 ASN A C 1
ATOM 3371 O O . ASN A 1 463 ? 12.732 2.416 -41.551 1.00 80.94 463 ASN A O 1
ATOM 3375 N N . PRO A 1 464 ? 14.671 1.888 -40.533 1.00 89.06 464 PRO A N 1
ATOM 3376 C CA . PRO A 1 464 ? 14.584 2.986 -39.576 1.00 89.06 464 PRO A CA 1
ATOM 3377 C C . PRO A 1 464 ? 14.720 4.338 -40.290 1.00 89.06 464 PRO A C 1
ATOM 3379 O O . PRO A 1 464 ? 15.439 4.468 -41.281 1.00 89.06 464 PRO A O 1
ATOM 3382 N N . THR A 1 465 ? 14.027 5.353 -39.784 1.00 93.69 465 THR A N 1
ATOM 3383 C CA . THR A 1 465 ? 14.070 6.724 -40.306 1.00 93.69 465 THR A CA 1
ATOM 3384 C C . THR A 1 465 ? 14.899 7.606 -39.382 1.00 93.69 465 THR A C 1
ATOM 3386 O O . THR A 1 465 ? 14.635 7.666 -38.182 1.00 93.69 465 THR A O 1
ATOM 3389 N N . PHE A 1 466 ? 15.873 8.319 -39.945 1.00 94.06 466 PHE A N 1
ATOM 3390 C CA . PHE A 1 466 ? 16.720 9.270 -39.226 1.00 94.06 466 PHE A CA 1
ATOM 3391 C C . PHE A 1 466 ? 16.455 10.684 -39.740 1.00 94.06 466 PHE A C 1
ATOM 3393 O O . PHE A 1 466 ? 16.860 11.044 -40.841 1.00 94.06 466 PHE A O 1
ATOM 3400 N N . ASN A 1 467 ? 15.787 11.484 -38.918 1.00 94.81 467 ASN A N 1
ATOM 3401 C CA . ASN A 1 467 ? 15.526 12.898 -39.149 1.00 94.81 467 ASN A CA 1
ATOM 3402 C C . ASN A 1 467 ? 16.491 13.710 -38.284 1.00 94.81 467 ASN A C 1
ATOM 3404 O O . ASN A 1 467 ? 16.100 14.302 -37.277 1.00 94.81 467 ASN A O 1
ATOM 3408 N N . CYS A 1 468 ? 17.775 13.659 -38.629 1.00 92.44 468 CYS A N 1
ATOM 3409 C CA . CYS A 1 468 ? 18.829 14.293 -37.848 1.00 92.44 468 CYS A CA 1
ATOM 3410 C C . CYS A 1 468 ? 20.066 14.615 -38.703 1.00 92.44 468 CYS A C 1
ATOM 3412 O O . CYS A 1 468 ? 20.364 13.867 -39.637 1.00 92.44 468 CYS A O 1
ATOM 3414 N N . PRO A 1 469 ? 20.834 15.661 -38.354 1.00 89.31 469 PRO A N 1
ATOM 3415 C CA . PRO A 1 469 ? 22.085 16.006 -39.036 1.00 89.31 469 PRO A CA 1
ATOM 3416 C C . PRO A 1 469 ? 23.180 14.943 -38.880 1.00 89.31 469 PRO A C 1
ATOM 3418 O O . PRO A 1 469 ? 23.948 14.702 -39.808 1.00 89.31 469 PRO A O 1
ATOM 3421 N N . PHE A 1 470 ? 23.238 14.291 -37.714 1.00 91.50 470 PHE A N 1
ATOM 3422 C CA . PHE A 1 470 ? 24.229 13.266 -37.397 1.00 91.50 470 PHE A CA 1
ATOM 3423 C C . PHE A 1 470 ? 23.536 12.022 -36.824 1.00 91.50 470 PHE A C 1
ATOM 3425 O O . PHE A 1 470 ? 23.065 12.020 -35.690 1.00 91.50 470 PHE A O 1
ATOM 3432 N N . ALA A 1 471 ? 23.433 10.962 -37.630 1.00 91.81 471 ALA A N 1
ATOM 3433 C CA . ALA A 1 471 ? 22.644 9.779 -37.281 1.00 91.81 471 ALA A CA 1
ATOM 3434 C C . ALA A 1 471 ? 23.385 8.768 -36.395 1.00 91.81 471 ALA A C 1
ATOM 3436 O O . ALA A 1 471 ? 22.871 8.382 -35.348 1.00 91.81 471 ALA A O 1
ATOM 3437 N N . LEU A 1 472 ? 24.577 8.330 -36.806 1.00 92.81 472 LEU A N 1
ATOM 3438 C CA . LEU A 1 472 ? 25.262 7.185 -36.203 1.00 92.81 472 LEU A CA 1
ATOM 3439 C C . LEU A 1 472 ? 26.770 7.426 -36.101 1.00 92.81 472 LEU A C 1
ATOM 3441 O O . LEU A 1 472 ? 27.393 7.842 -37.075 1.00 92.81 472 LEU A O 1
ATOM 3445 N N . SER A 1 473 ? 27.348 7.089 -34.948 1.00 94.00 473 SER A N 1
ATOM 3446 C CA . SER A 1 473 ? 28.793 6.974 -34.737 1.00 94.00 473 SER A CA 1
ATOM 3447 C C . SER A 1 473 ? 29.140 5.590 -34.189 1.00 94.00 473 SER A C 1
ATOM 3449 O O . SER A 1 473 ? 28.544 5.143 -33.206 1.00 94.00 473 SER A O 1
ATOM 3451 N N . VAL A 1 474 ? 30.106 4.920 -34.820 1.00 90.94 474 VAL A N 1
ATOM 3452 C CA . VAL A 1 474 ? 30.591 3.586 -34.437 1.00 90.94 474 VAL A CA 1
ATOM 3453 C C . VAL A 1 474 ? 32.065 3.704 -34.059 1.00 90.94 474 VAL A C 1
ATOM 3455 O O . VAL A 1 474 ? 32.862 4.145 -34.887 1.00 90.94 474 VAL A O 1
ATOM 3458 N N . ILE A 1 475 ? 32.397 3.353 -32.811 1.00 89.50 475 ILE A N 1
ATOM 3459 C CA . ILE A 1 475 ? 33.722 3.538 -32.193 1.00 89.50 475 ILE A CA 1
ATOM 3460 C C . ILE A 1 475 ? 34.369 2.200 -31.844 1.00 89.50 475 ILE A C 1
ATOM 3462 O O . ILE A 1 475 ? 33.738 1.402 -31.103 1.00 89.50 475 ILE A O 1
#